Protein AF-A0A945FLI4-F1 (afdb_monomer)

pLDDT: mean 88.65, std 12.02, range [32.84, 98.69]

Mean predicted aligned error: 8.32 Å

Nearest PDB structures (foldseek):
  6hcp-assembly1_C  TM=3.596E-01  e=4.956E-05  Acinetobacter baumannii
  6h7v-assembly3_C  TM=3.575E-01  e=9.420E-05  Acinetobacter baumannii ATCC 19606 = CIP 70.34 = JCM 6841
  3aeh-assembly2_B  TM=3.884E-01  e=7.995E-02  Escherichia coli
  5nec-assembly1_A  TM=2.931E-01  e=1.367E-02  Pseudomonas aeruginosa 39016
  5nec-assembly2_B  TM=2.936E-01  e=1.228E-02  Pseudomonas aeruginosa 39016

Foldseek 3Di:
DPPPQDWDKDKDKDKDKDKDKDWDDPDPFKIKIWIKMKMKIWIKMWTWDAPDPQKIKIKMFAQQLPHPHTAIKMKMKIKMWIFGADPQKTKIKMKMKIKIWLRHFAQQDPCPCVALQNFFSLRVSVSRVVGHRDTQMEMDMKIKMKIWHDPDPFKIKIKIKIKDWADDDNCLAGMWMWMGSHDFDQQLPPPDQFPSRVRRRTTGDQQDADHDSPAYTWMKIKIKIKMWGPPDDQKIKIKMKMKMKIFQDWDFPAKEWEQQLPPRDTGIHTYITRWFMKMKIWMKMWMWGDDDPQKIKIKIKIKMKIDDRPRATDPQTSFYKYKAFALLLLVVQVDANAFDQDNPRRRTHTDGDDPVRSVSSNVSRVVVLVVLQVQAPPAFPEPFGKHRWDNPDPSGMIMTTHYDDDPDDDDDIDMDMDIKMKIKGFAAQQDDDDDDPHDPRHGDIDIDID

Solvent-accessible surface area (backbone atoms only — not comparable to full-atom values): 22658 Å² total; per-residue (Å²): 128,86,75,79,86,69,68,48,75,51,72,51,81,47,78,49,75,50,76,50,80,47,77,44,73,78,52,97,38,38,37,39,36,38,36,40,40,41,37,41,38,38,35,20,36,38,33,39,42,57,91,48,99,50,36,40,37,41,41,34,22,28,49,78,80,44,80,81,34,54,29,50,28,36,35,43,34,42,38,44,33,39,40,37,48,56,97,70,32,38,35,38,43,34,43,33,42,40,39,38,39,56,56,47,64,26,75,68,45,63,30,49,50,58,32,86,52,22,26,29,56,55,38,34,55,61,52,67,84,64,39,37,86,53,61,38,60,42,72,50,76,29,50,32,42,36,41,35,37,59,80,47,103,43,31,32,41,38,38,36,40,37,36,50,73,50,68,80,51,67,70,54,64,48,28,48,49,29,33,25,68,58,72,66,51,55,71,49,68,81,85,55,74,38,87,49,18,61,52,46,47,20,25,52,41,44,78,40,62,32,38,42,76,83,48,58,53,24,35,36,42,40,36,38,41,34,40,41,34,49,80,50,96,57,29,37,38,36,42,36,42,40,37,38,38,39,35,38,36,78,34,51,89,27,44,21,21,21,45,38,44,84,81,69,46,74,37,66,24,20,27,37,31,31,21,26,43,36,43,37,36,34,42,38,40,35,42,34,35,48,82,52,96,46,35,29,36,38,40,38,39,39,40,39,42,42,34,76,43,84,86,42,36,40,51,86,60,36,18,38,33,38,24,34,50,30,40,59,19,35,70,73,62,77,49,45,82,50,64,46,62,38,78,89,48,28,33,70,40,81,40,79,65,51,75,68,51,35,54,54,37,20,53,37,12,44,51,51,54,49,58,44,43,74,40,35,73,39,86,32,70,54,81,28,41,26,41,53,61,40,78,74,53,93,70,24,28,26,40,26,42,29,17,38,62,52,85,74,87,78,91,69,80,48,77,51,75,50,73,40,41,39,40,40,39,43,39,56,65,84,22,77,70,71,60,86,96,41,32,90,51,25,54,42,73,49,75,51,75,87

Radius of gyration: 30.93 Å; Cα contacts (8 Å, |Δi|>4): 1178; chains: 1; bounding box: 97×47×86 Å

Secondary structure (DSSP, 8-state):
-------EEEEEEEEEEEEEEEEEE-SSSEEEEEEEEEEEEEEEEEEEE-SSSS-EEEEEE-STT-TTPPB--EEEEEEEEEEEEETTEEEEEEEEEEEEE-SSPBPSSTTGGGSTTTSBHHHHGGGGGG-BSSPPEEEEEEEEEEEEEEEETTEEEEEEEEEEEEPPPHHHHS-EEEEESS----SS-SSS--TTTTTTTPEE-TTS-B--TT---EEEEEEEEEEEEEEETTEEEEEEEEEEEEEEEEEEEEEEEEE-TTT--EEEEEEEEEEEEEEEEEEEEEEEEEEETTEEEEEEEEEEEEE--TT---GGGGSEEEEEE-HHHHHTT-----EEEPTTT--EEEPPPPHHHHHHHHHHHHHHHHHHHHHTTSBPSSSSBBPPPEE-STTSEEEEEE-----------EEEEEEEEEEEEE--TT-S--BTTB-TTTT-EEEEE-

Structure (mmCIF, N/CA/C/O backbone):
data_AF-A0A945FLI4-F1
#
_entry.id   AF-A0A945FLI4-F1
#
loop_
_atom_site.group_PDB
_atom_site.id
_atom_site.type_symbol
_atom_site.label_atom_id
_atom_site.label_alt_id
_atom_site.label_comp_id
_atom_site.label_asym_id
_atom_site.label_entity_id
_atom_site.label_seq_id
_atom_site.pdbx_PDB_ins_code
_atom_site.Cartn_x
_atom_site.Cartn_y
_atom_site.Cartn_z
_atom_site.occupancy
_atom_site.B_iso_or_equiv
_atom_site.auth_seq_id
_atom_site.auth_comp_id
_atom_site.auth_asym_id
_atom_site.auth_atom_id
_atom_site.pdbx_PDB_model_num
ATOM 1 N N . MET A 1 1 ? -6.875 6.591 -40.251 1.00 32.84 1 MET A N 1
ATOM 2 C CA . MET A 1 1 ? -8.253 6.847 -39.759 1.00 32.84 1 MET A CA 1
ATOM 3 C C . MET A 1 1 ? -8.156 7.519 -38.398 1.00 32.84 1 MET A C 1
ATOM 5 O O . MET A 1 1 ? -7.208 7.191 -37.694 1.00 32.84 1 MET A O 1
ATOM 9 N N . PRO A 1 2 ? -9.047 8.449 -38.005 1.00 40.41 2 PRO A N 1
ATOM 10 C CA . PRO A 1 2 ? -9.019 8.963 -36.643 1.00 40.41 2 PRO A CA 1
ATOM 11 C C . PRO A 1 2 ? -9.394 7.796 -35.726 1.00 40.41 2 PRO A C 1
ATOM 13 O O . PRO A 1 2 ? -10.514 7.293 -35.786 1.00 40.41 2 PRO A O 1
ATOM 16 N N . THR A 1 3 ? -8.433 7.305 -34.949 1.00 49.88 3 THR A N 1
ATOM 17 C CA . THR A 1 3 ? -8.666 6.291 -33.923 1.00 49.88 3 THR A CA 1
ATOM 18 C C . THR A 1 3 ? -9.761 6.817 -33.001 1.00 49.88 3 THR A C 1
ATOM 20 O O . THR A 1 3 ? -9.610 7.861 -32.364 1.00 49.88 3 THR A O 1
ATOM 23 N N . LEU A 1 4 ? -10.915 6.142 -32.995 1.00 54.47 4 LEU A N 1
ATOM 24 C CA . LEU A 1 4 ? -12.000 6.421 -32.060 1.00 54.47 4 LEU A CA 1
ATOM 25 C C . LEU A 1 4 ? -11.406 6.384 -30.651 1.00 54.47 4 LEU A C 1
ATOM 27 O O . LEU A 1 4 ? -10.986 5.328 -30.183 1.00 54.47 4 LEU A O 1
ATOM 31 N N . ARG A 1 5 ? -11.339 7.544 -29.990 1.00 64.38 5 ARG A N 1
ATOM 32 C CA . ARG A 1 5 ? -10.919 7.636 -28.590 1.00 64.38 5 ARG A CA 1
ATOM 33 C C . ARG A 1 5 ? -11.960 6.933 -27.743 1.00 64.38 5 ARG A C 1
ATOM 35 O O . ARG A 1 5 ? -13.001 7.505 -27.423 1.00 64.38 5 ARG A O 1
ATOM 42 N N . ARG A 1 6 ? -11.696 5.675 -27.421 1.00 71.75 6 ARG A N 1
ATOM 43 C CA . ARG A 1 6 ? -12.559 4.867 -26.575 1.00 71.75 6 ARG A CA 1
ATOM 44 C C . ARG A 1 6 ? -12.003 4.917 -25.166 1.00 71.75 6 ARG A C 1
ATOM 46 O O . ARG A 1 6 ? -11.092 4.176 -24.829 1.00 71.75 6 ARG A O 1
ATOM 53 N N . GLN A 1 7 ? -12.551 5.808 -24.348 1.00 87.81 7 GLN A N 1
ATOM 54 C CA . GLN A 1 7 ? -12.334 5.719 -22.912 1.00 87.81 7 GLN A CA 1
ATOM 55 C C . GLN A 1 7 ? -13.108 4.511 -22.384 1.00 87.81 7 GLN A C 1
ATOM 57 O O . GLN A 1 7 ? -14.306 4.379 -22.647 1.00 87.81 7 GLN A O 1
ATOM 62 N N . TYR A 1 8 ? -12.434 3.635 -21.650 1.00 92.62 8 TYR A N 1
ATOM 63 C CA . TYR A 1 8 ? -13.076 2.494 -21.013 1.00 92.62 8 TYR A CA 1
ATOM 64 C C . TYR A 1 8 ? -12.410 2.158 -19.684 1.00 92.62 8 TYR A C 1
ATOM 66 O O . TYR A 1 8 ? -11.274 2.546 -19.403 1.00 92.62 8 TYR A O 1
ATOM 74 N N . THR A 1 9 ? -13.159 1.422 -18.873 1.00 94.94 9 THR A N 1
ATOM 75 C CA . THR A 1 9 ? -12.668 0.783 -17.661 1.00 94.94 9 THR A CA 1
ATOM 76 C C . THR A 1 9 ? -13.214 -0.632 -17.638 1.00 94.94 9 THR A C 1
ATOM 78 O O . THR A 1 9 ? -14.412 -0.832 -17.823 1.00 94.94 9 THR A O 1
ATOM 81 N N . GLU A 1 10 ? -12.336 -1.590 -17.393 1.00 95.69 10 GLU A N 1
ATOM 82 C CA . GLU A 1 10 ? -12.658 -2.994 -17.196 1.00 95.69 10 GLU A CA 1
ATOM 83 C C . GLU A 1 10 ? -12.066 -3.447 -15.863 1.00 95.69 10 GLU A C 1
ATOM 85 O O . GLU A 1 10 ? -10.927 -3.108 -15.534 1.00 95.69 10 GLU A O 1
ATOM 90 N N . SER A 1 11 ? -12.840 -4.177 -15.063 1.00 96.69 11 SER A N 1
ATOM 91 C CA . SER A 1 11 ? -12.366 -4.679 -13.777 1.00 96.69 11 SER A CA 1
ATOM 92 C C . SER A 1 11 ? -13.184 -5.856 -13.276 1.00 96.69 11 SER A C 1
ATOM 94 O O . SER A 1 11 ? -14.410 -5.842 -13.384 1.00 96.69 11 SER A O 1
ATOM 96 N N . GLU A 1 12 ? -12.512 -6.775 -12.601 1.00 97.00 12 GLU A N 1
ATOM 97 C CA . GLU A 1 12 ? -13.103 -7.833 -11.787 1.00 97.00 12 GLU A CA 1
ATOM 98 C C . GLU A 1 12 ? -12.412 -7.809 -10.420 1.00 97.00 12 GLU A C 1
ATOM 100 O O . GLU A 1 12 ? -11.192 -7.670 -10.347 1.00 97.00 12 GLU A O 1
ATOM 105 N N . ASP A 1 13 ? -13.184 -7.928 -9.340 1.00 97.25 13 ASP A N 1
ATOM 106 C CA . ASP A 1 13 ? -12.675 -8.085 -7.975 1.00 97.25 13 ASP A CA 1
ATOM 107 C C . ASP A 1 13 ? -13.500 -9.162 -7.267 1.00 97.25 13 ASP A C 1
ATOM 109 O O . ASP A 1 13 ? -14.664 -8.954 -6.915 1.00 97.25 13 ASP A O 1
ATOM 113 N N . VAL A 1 14 ? -12.906 -10.341 -7.095 1.00 97.81 14 VAL A N 1
ATOM 114 C CA . VAL A 1 14 ? -13.541 -11.492 -6.451 1.00 97.81 14 VAL A CA 1
ATOM 115 C C . VAL A 1 14 ? -12.732 -11.893 -5.230 1.00 97.81 14 VAL A C 1
ATOM 117 O O . VAL A 1 14 ? -11.527 -12.119 -5.307 1.00 97.81 14 VAL A O 1
ATOM 120 N N . ASN A 1 15 ? -13.410 -12.041 -4.095 1.00 97.69 15 ASN A N 1
ATOM 121 C CA . ASN A 1 15 ? -12.790 -12.388 -2.823 1.00 97.69 15 ASN A CA 1
ATOM 122 C C . ASN A 1 15 ? -13.326 -13.731 -2.319 1.00 97.69 15 ASN A C 1
ATOM 124 O O . ASN A 1 15 ? -14.524 -13.885 -2.092 1.00 97.69 15 ASN A O 1
ATOM 128 N N . TYR A 1 16 ? -12.425 -14.684 -2.097 1.00 98.12 16 TYR A N 1
ATOM 129 C CA . TYR A 1 16 ? -12.711 -15.970 -1.464 1.00 98.12 16 TYR A CA 1
ATOM 130 C C . TYR A 1 16 ? -12.196 -15.931 -0.030 1.00 98.12 16 TYR A C 1
ATOM 132 O O . TYR A 1 16 ? -11.098 -15.438 0.219 1.00 98.12 16 TYR A O 1
ATOM 140 N N . GLY A 1 17 ? -12.971 -16.427 0.931 1.00 98.12 17 GLY A N 1
ATOM 141 C CA . GLY A 1 17 ? -12.605 -16.343 2.341 1.00 98.12 17 GLY A CA 1
ATOM 142 C C . GLY A 1 17 ? -12.994 -17.581 3.128 1.00 98.12 17 GLY A C 1
ATOM 143 O O . GLY A 1 17 ? -14.072 -18.134 2.931 1.00 98.12 17 GLY A O 1
ATOM 144 N N . ILE A 1 18 ? -12.121 -17.980 4.050 1.00 98.56 18 ILE A N 1
ATOM 145 C CA . ILE A 1 18 ? -12.388 -19.001 5.062 1.00 98.56 18 ILE A CA 1
ATOM 146 C C . ILE A 1 18 ? -12.127 -18.368 6.423 1.00 98.56 18 ILE A C 1
ATOM 148 O O . ILE A 1 18 ? -11.078 -17.763 6.648 1.00 98.56 18 ILE A O 1
ATOM 152 N N . LYS A 1 19 ? -13.082 -18.518 7.339 1.00 98.56 19 LYS A N 1
ATOM 153 C CA . LYS A 1 19 ? -12.967 -18.065 8.722 1.00 98.56 19 LYS A CA 1
ATOM 154 C C . LYS A 1 19 ? -13.250 -19.227 9.655 1.00 98.56 19 LYS A C 1
ATOM 156 O O . LYS A 1 19 ? -14.229 -19.945 9.471 1.00 98.56 19 LYS A O 1
ATOM 161 N N . PHE A 1 20 ? -12.401 -19.370 10.660 1.00 98.62 20 PHE A N 1
ATOM 162 C CA . PHE A 1 20 ? -12.594 -20.299 11.759 1.00 98.62 20 PHE A CA 1
ATOM 163 C C . PHE A 1 20 ? -12.498 -19.538 13.075 1.00 98.62 20 PHE A C 1
ATOM 165 O O . PHE A 1 20 ? -11.556 -18.771 13.285 1.00 98.62 20 PHE A O 1
ATOM 172 N N . ASP A 1 21 ? -13.457 -19.783 13.962 1.00 98.56 21 ASP A N 1
ATOM 173 C CA . ASP A 1 21 ? -13.517 -19.197 15.293 1.00 98.56 21 ASP A CA 1
ATOM 174 C C . ASP A 1 21 ? -13.771 -20.310 16.316 1.00 98.56 21 ASP A C 1
ATOM 176 O O . ASP A 1 21 ? -14.647 -21.157 16.132 1.00 98.56 21 ASP A O 1
ATOM 180 N N . PHE A 1 22 ? -13.019 -20.290 17.411 1.00 98.44 22 PHE A N 1
ATOM 181 C CA . PHE A 1 22 ? -13.157 -21.201 18.537 1.00 98.44 22 PHE A CA 1
ATOM 182 C C . PHE A 1 22 ? -13.259 -20.396 19.829 1.00 98.44 22 PHE A C 1
ATOM 184 O O . PHE A 1 22 ? -12.441 -19.514 20.087 1.00 98.44 22 PHE A O 1
ATOM 191 N N . VAL A 1 23 ? -14.262 -20.707 20.648 1.00 98.56 23 VAL A N 1
ATOM 192 C CA . VAL A 1 23 ? -14.510 -20.051 21.936 1.00 98.56 23 VAL A CA 1
ATOM 193 C C . VAL A 1 23 ? -14.664 -21.123 23.001 1.00 98.56 23 VAL A C 1
ATOM 195 O O . VAL A 1 23 ? -15.426 -22.074 22.823 1.00 98.56 23 VAL A O 1
ATOM 198 N N . ARG A 1 24 ? -13.963 -20.965 24.124 1.00 98.38 24 ARG A N 1
ATOM 199 C CA . ARG A 1 24 ? -14.055 -21.882 25.259 1.00 98.38 24 ARG A CA 1
ATOM 200 C C . ARG A 1 24 ? -13.900 -21.153 26.584 1.00 98.38 24 ARG A C 1
ATOM 202 O O . ARG A 1 24 ? -12.876 -20.524 26.838 1.00 98.38 24 ARG A O 1
ATOM 209 N N . GLN A 1 25 ? -14.875 -21.344 27.468 1.00 98.12 25 GLN A N 1
ATOM 210 C CA . GLN A 1 25 ? -14.713 -21.056 28.890 1.00 98.12 25 GLN A CA 1
ATOM 211 C C . GLN A 1 25 ? -13.769 -22.116 29.481 1.00 98.12 25 GLN A C 1
ATOM 213 O O . GLN A 1 25 ? -14.133 -23.289 29.574 1.00 98.12 25 GLN A O 1
ATOM 218 N N . VAL A 1 26 ? -12.527 -21.744 29.800 1.00 97.38 26 VAL A N 1
ATOM 219 C CA . VAL A 1 26 ? -11.511 -22.686 30.307 1.00 97.38 26 VAL A CA 1
ATOM 220 C C . VAL A 1 26 ? -11.718 -22.959 31.793 1.00 97.38 26 VAL A C 1
ATOM 222 O O . VAL A 1 26 ? -11.585 -24.097 32.238 1.00 97.38 26 VAL A O 1
ATOM 225 N N . ASN A 1 27 ? -12.071 -21.923 32.549 1.00 96.44 27 ASN A N 1
ATOM 226 C CA . ASN A 1 27 ? -12.462 -21.986 33.956 1.00 96.44 27 ASN A CA 1
ATOM 227 C C . ASN A 1 27 ? -13.373 -20.787 34.279 1.00 96.44 27 ASN A C 1
ATOM 229 O O . ASN A 1 27 ? -13.738 -20.040 33.378 1.00 96.44 27 ASN A O 1
ATOM 233 N N . SER A 1 28 ? -13.743 -20.573 35.541 1.00 95.38 28 SER A N 1
ATOM 234 C CA . SER A 1 28 ? -14.627 -19.464 35.936 1.00 95.38 28 SER A CA 1
ATOM 235 C C . SER A 1 28 ? -14.056 -18.064 35.680 1.00 95.38 28 SER A C 1
ATOM 237 O O . SER A 1 28 ? -14.829 -17.117 35.633 1.00 95.38 28 SER A O 1
ATOM 239 N N . ALA A 1 29 ? -12.737 -17.928 35.531 1.00 97.00 29 ALA A N 1
ATOM 240 C CA . ALA A 1 29 ? -12.063 -16.649 35.337 1.00 97.00 29 ALA A CA 1
ATOM 241 C C . ALA A 1 29 ? -11.632 -16.398 33.885 1.00 97.00 29 ALA A C 1
ATOM 243 O O . ALA A 1 29 ? -11.503 -15.245 33.515 1.00 97.00 29 ALA A O 1
ATOM 244 N N . HIS A 1 30 ? -11.416 -17.425 33.059 1.00 98.31 30 HIS A N 1
ATOM 245 C CA . HIS A 1 30 ? -10.844 -17.281 31.714 1.00 98.31 30 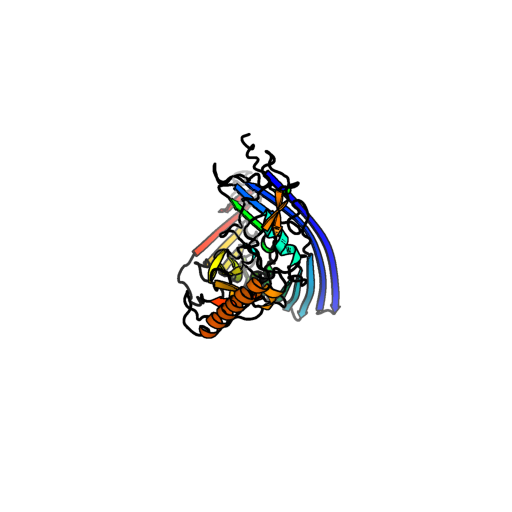HIS A CA 1
ATOM 246 C C . HIS A 1 30 ? -11.779 -17.808 30.620 1.00 98.31 30 HIS A C 1
ATOM 248 O O . HIS A 1 30 ? -12.109 -19.002 30.581 1.00 98.31 30 HIS A O 1
ATOM 254 N N . LEU A 1 31 ? -12.135 -16.930 29.683 1.00 98.62 31 LEU A N 1
ATOM 255 C CA . LEU A 1 31 ? -12.815 -17.247 28.429 1.00 98.62 31 LEU A CA 1
ATOM 256 C C . LEU A 1 31 ? -11.854 -16.981 27.268 1.00 98.62 31 LEU A C 1
ATOM 258 O O . LEU A 1 31 ? -11.589 -15.834 26.907 1.00 98.62 31 LEU A O 1
ATOM 262 N N . ILE A 1 32 ? -11.363 -18.056 26.656 1.00 98.56 32 ILE A N 1
ATOM 263 C CA . ILE A 1 32 ? -10.416 -17.974 25.546 1.00 98.56 32 ILE A CA 1
ATOM 264 C C . ILE A 1 32 ? -11.176 -18.001 24.224 1.00 98.56 32 ILE A C 1
ATOM 266 O O . ILE A 1 32 ? -12.017 -18.872 23.990 1.00 98.56 32 ILE A O 1
ATOM 270 N N . GLN A 1 33 ? -10.822 -17.081 23.332 1.00 98.56 33 GLN A N 1
ATOM 271 C CA . GLN A 1 33 ? -11.235 -17.082 21.938 1.00 98.56 33 GLN A CA 1
ATOM 272 C C . GLN A 1 33 ? -10.005 -17.108 21.029 1.00 98.56 33 GLN A C 1
ATOM 274 O O . GLN A 1 33 ? -9.134 -16.245 21.111 1.00 98.56 33 GLN A O 1
ATOM 279 N N . THR A 1 34 ? -9.956 -18.056 20.102 1.00 98.56 34 THR A N 1
ATOM 280 C CA . THR A 1 34 ? -8.925 -18.132 19.063 1.00 98.56 34 THR A CA 1
ATOM 281 C C . THR A 1 34 ? -9.564 -18.286 17.695 1.00 98.56 34 THR A C 1
ATOM 283 O O . THR A 1 34 ? -10.718 -18.690 17.569 1.00 98.56 34 THR A O 1
ATOM 286 N N . GLY A 1 35 ? -8.826 -17.954 16.645 1.00 98.62 35 GLY A N 1
ATOM 287 C CA . GLY A 1 35 ? -9.323 -18.162 15.296 1.00 98.62 35 GLY A CA 1
ATOM 288 C C . GLY A 1 35 ? -8.340 -17.730 14.231 1.00 98.62 35 GLY A C 1
ATOM 289 O O . GLY A 1 35 ? -7.316 -17.103 14.516 1.00 98.62 35 GLY A O 1
ATOM 290 N N . PHE A 1 36 ? -8.680 -18.051 12.990 1.00 98.69 36 PHE A N 1
ATOM 291 C CA . PHE A 1 36 ? -7.947 -17.588 11.825 1.00 98.69 36 PHE A CA 1
ATOM 292 C C . PHE A 1 36 ? -8.893 -17.135 10.715 1.00 98.69 36 PHE A C 1
ATOM 294 O O . PHE A 1 36 ? -10.056 -17.538 10.642 1.00 98.69 36 PHE A O 1
ATOM 301 N N . VAL A 1 37 ? -8.369 -16.286 9.839 1.00 98.56 37 VAL A N 1
ATOM 302 C CA . VAL A 1 37 ? -9.024 -15.860 8.605 1.00 98.56 37 VAL A CA 1
ATOM 303 C C . VAL A 1 37 ? -8.025 -16.028 7.473 1.00 98.56 37 VAL A C 1
ATOM 305 O O . VAL A 1 37 ? -6.914 -15.516 7.559 1.00 98.56 37 VAL A O 1
ATOM 308 N N . PHE A 1 38 ? -8.423 -16.728 6.420 1.00 98.62 38 PHE A N 1
ATOM 309 C CA . PHE A 1 38 ? -7.728 -16.744 5.139 1.00 98.62 38 PHE A CA 1
ATOM 310 C C . PHE A 1 38 ? -8.599 -16.033 4.108 1.00 98.62 38 PHE A C 1
ATOM 312 O O . PHE A 1 38 ? -9.807 -16.266 4.053 1.00 98.62 38 PHE A O 1
ATOM 319 N N . ASN A 1 39 ? -8.002 -15.176 3.289 1.00 98.25 39 ASN A N 1
ATOM 320 C CA . ASN A 1 39 ? -8.683 -14.493 2.201 1.00 98.25 39 ASN A CA 1
ATOM 321 C C . ASN A 1 39 ? -7.798 -14.487 0.954 1.00 98.25 39 ASN A C 1
ATOM 323 O O . ASN A 1 39 ? -6.644 -14.079 1.021 1.00 98.25 39 ASN A O 1
ATOM 327 N N . GLN A 1 40 ? -8.341 -14.916 -0.178 1.00 97.94 40 GLN A N 1
ATOM 328 C CA . GLN A 1 40 ? -7.692 -14.834 -1.479 1.00 97.94 40 GLN A CA 1
ATOM 329 C C . GLN A 1 40 ? -8.487 -13.882 -2.365 1.00 97.94 40 GLN A C 1
ATOM 331 O O . GLN A 1 40 ? -9.689 -14.071 -2.559 1.00 97.94 40 GLN A O 1
ATOM 336 N N . GLN A 1 41 ? -7.804 -12.892 -2.925 1.00 98.00 41 GLN A N 1
ATOM 337 C CA . GLN A 1 41 ? -8.387 -11.950 -3.868 1.00 98.00 41 GLN A CA 1
ATOM 338 C C . GLN A 1 41 ? -7.985 -12.344 -5.292 1.00 98.00 41 GLN A C 1
ATOM 340 O O . GLN A 1 41 ? -6.845 -12.734 -5.535 1.00 98.00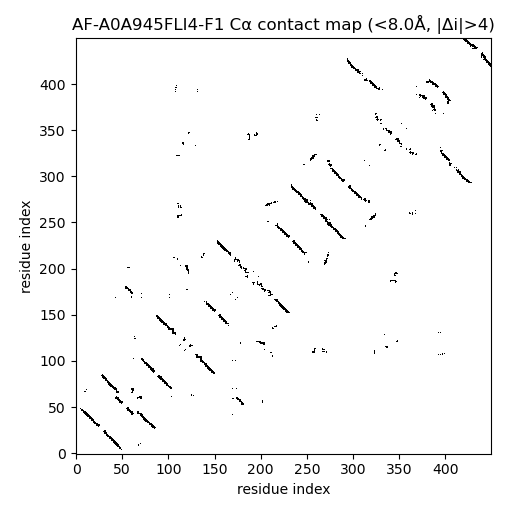 41 GLN A O 1
ATOM 345 N N . ARG A 1 42 ? -8.915 -12.236 -6.237 1.00 97.94 42 ARG A N 1
ATOM 346 C CA . ARG A 1 42 ? -8.660 -12.214 -7.678 1.00 97.94 42 ARG A CA 1
ATOM 347 C C . ARG A 1 42 ? -9.056 -10.839 -8.176 1.00 97.94 42 ARG A C 1
ATOM 349 O O . ARG A 1 42 ? -10.218 -10.472 -8.037 1.00 97.94 42 ARG A O 1
ATOM 356 N N . TYR A 1 43 ? -8.088 -10.089 -8.680 1.00 97.31 43 TYR A N 1
ATOM 357 C CA . TYR A 1 43 ? -8.321 -8.709 -9.072 1.00 97.31 43 TYR A CA 1
ATOM 358 C C . TYR A 1 43 ? -7.628 -8.378 -10.386 1.00 97.31 43 TYR A C 1
ATOM 360 O O . TYR A 1 43 ? -6.430 -8.612 -10.531 1.00 97.31 43 TYR A O 1
ATOM 368 N N . HIS A 1 44 ? -8.353 -7.780 -11.321 1.00 97.44 44 HIS A N 1
ATOM 369 C CA . HIS A 1 44 ? -7.746 -7.013 -12.398 1.00 97.44 44 HIS A CA 1
ATOM 370 C C . HIS A 1 44 ? -8.489 -5.699 -12.573 1.00 97.44 44 HIS A C 1
ATOM 372 O O . HIS A 1 44 ? -9.663 -5.546 -12.235 1.00 97.44 44 HIS A O 1
ATOM 378 N N . TYR A 1 45 ? -7.773 -4.731 -13.112 1.00 96.50 45 TYR A N 1
ATOM 379 C CA . TYR A 1 45 ? -8.306 -3.425 -13.431 1.00 96.50 45 TYR A CA 1
ATOM 380 C C . TYR A 1 45 ? -7.558 -2.909 -14.642 1.00 96.50 45 TYR A C 1
ATOM 382 O O . TYR A 1 45 ? -6.344 -3.040 -14.723 1.00 96.50 45 TYR A O 1
ATOM 390 N N . THR A 1 46 ? -8.244 -2.323 -15.602 1.00 95.62 46 THR A N 1
ATOM 391 C CA . THR A 1 46 ? -7.622 -1.637 -16.729 1.00 95.62 46 THR A CA 1
ATOM 392 C C . THR A 1 46 ? -8.490 -0.453 -17.076 1.00 95.62 46 THR A C 1
ATOM 394 O O . THR A 1 46 ? -9.703 -0.574 -17.206 1.00 95.62 46 THR A O 1
ATOM 397 N N . THR A 1 47 ? -7.876 0.712 -17.202 1.00 94.50 47 THR A N 1
ATOM 398 C CA . THR A 1 47 ? -8.532 1.898 -17.727 1.00 94.50 47 THR A CA 1
ATOM 399 C C . THR A 1 47 ? -7.639 2.538 -18.766 1.00 94.50 47 THR A C 1
ATOM 401 O O . THR A 1 47 ? -6.441 2.723 -18.542 1.00 94.50 47 THR A O 1
ATOM 404 N N . GLU A 1 48 ? -8.247 2.896 -19.886 1.00 92.56 48 GLU A N 1
ATOM 405 C CA . GLU A 1 48 ? -7.673 3.797 -20.872 1.00 92.56 48 GLU A CA 1
ATOM 406 C C . GLU A 1 48 ? -8.486 5.088 -20.830 1.00 92.56 48 GLU A C 1
ATOM 408 O O . GLU A 1 48 ? -9.715 5.068 -20.946 1.00 92.56 48 GLU A O 1
ATOM 413 N N . ASN A 1 49 ? -7.812 6.217 -20.626 1.00 92.06 49 ASN A N 1
ATOM 414 C CA . ASN A 1 49 ? -8.439 7.531 -20.577 1.00 92.06 49 ASN A CA 1
ATOM 415 C C . ASN A 1 49 ? -7.681 8.549 -21.432 1.00 92.06 49 ASN A C 1
ATOM 417 O O . ASN A 1 49 ? -6.500 8.388 -21.731 1.00 92.06 49 ASN A O 1
ATOM 421 N N . PHE A 1 50 ? -8.381 9.615 -21.817 1.00 90.44 50 PHE A N 1
ATOM 422 C CA . PHE A 1 50 ? -7.840 10.696 -22.638 1.00 90.44 50 PHE A CA 1
ATOM 423 C C . PHE A 1 50 ? -8.045 12.025 -21.904 1.00 90.44 50 PHE A C 1
ATOM 425 O O . PHE A 1 50 ? -9.089 12.656 -22.077 1.00 90.44 50 PHE A O 1
ATOM 432 N N . PRO A 1 51 ? -7.096 12.461 -21.050 1.00 86.19 51 PRO A N 1
ATOM 433 C CA . PRO A 1 51 ? -7.252 13.683 -20.255 1.00 86.19 51 PRO A CA 1
ATOM 434 C C . PRO A 1 51 ? -7.472 14.939 -21.097 1.00 86.19 51 PRO A C 1
ATOM 436 O O . PRO A 1 51 ? -8.036 15.922 -20.625 1.00 86.19 51 PRO A O 1
ATOM 439 N N . ASN A 1 52 ? -6.981 14.932 -22.334 1.00 86.62 52 ASN A N 1
ATOM 440 C CA . ASN A 1 52 ? -7.205 15.983 -23.311 1.00 86.62 52 ASN A CA 1
ATOM 441 C C . ASN A 1 52 ? -7.085 15.408 -24.729 1.00 86.62 52 ASN A C 1
ATOM 443 O O . ASN A 1 52 ? -6.993 14.200 -24.931 1.00 86.62 52 ASN A O 1
ATOM 447 N N . VAL A 1 53 ? -7.076 16.287 -25.734 1.00 82.56 53 VAL A N 1
ATOM 448 C CA . VAL A 1 53 ? -7.057 15.873 -27.140 1.00 82.56 53 VAL A CA 1
ATOM 449 C C . VAL A 1 53 ? -5.720 15.333 -27.651 1.00 82.56 53 VAL A C 1
ATOM 451 O O . VAL A 1 53 ? -5.629 14.990 -28.823 1.00 82.56 53 VAL A O 1
ATOM 454 N N . ARG A 1 54 ? -4.678 15.291 -26.831 1.00 82.50 54 ARG A N 1
ATOM 455 C CA . ARG A 1 54 ? -3.365 14.738 -27.190 1.00 82.50 54 ARG A CA 1
ATOM 456 C C . ARG A 1 54 ? -2.960 13.631 -26.230 1.00 82.50 54 ARG A C 1
ATOM 458 O O . ARG A 1 54 ? -2.455 12.608 -26.665 1.00 82.50 54 ARG A O 1
ATOM 465 N N . ALA A 1 55 ? -3.236 13.821 -24.944 1.00 88.12 55 ALA A N 1
ATOM 466 C CA . ALA A 1 55 ? -2.860 12.887 -23.902 1.00 88.12 55 ALA A CA 1
ATOM 467 C C . ALA A 1 55 ? -3.747 11.637 -23.889 1.00 88.12 55 ALA A C 1
ATOM 469 O O . ALA A 1 55 ? -4.976 11.729 -23.925 1.00 88.12 55 ALA A O 1
ATOM 470 N N . ARG A 1 56 ? -3.100 10.487 -23.732 1.00 91.62 56 ARG A N 1
ATOM 471 C CA . ARG A 1 56 ? -3.694 9.187 -23.435 1.00 91.62 56 ARG A CA 1
ATOM 472 C C . ARG A 1 56 ? -2.967 8.601 -22.234 1.00 91.62 56 ARG A C 1
ATOM 474 O O . ARG A 1 56 ? -1.738 8.565 -22.239 1.00 91.62 56 ARG A O 1
ATOM 481 N N . ASN A 1 57 ? -3.710 8.114 -21.246 1.00 92.69 57 ASN A N 1
ATOM 482 C CA . ASN A 1 57 ? -3.147 7.341 -20.146 1.00 92.69 57 ASN A CA 1
ATOM 483 C C . ASN A 1 57 ? -3.764 5.954 -20.104 1.00 92.69 57 ASN A C 1
ATOM 485 O O . ASN A 1 57 ? -4.973 5.796 -20.277 1.00 92.69 57 ASN A O 1
ATOM 489 N N . VAL A 1 58 ? -2.934 4.979 -19.760 1.00 93.25 58 VAL A N 1
ATOM 490 C CA . VAL A 1 58 ? -3.372 3.630 -19.427 1.00 93.25 58 VAL A CA 1
ATOM 491 C C . VAL A 1 58 ? -2.922 3.329 -18.007 1.00 93.25 58 VAL A C 1
ATOM 493 O O . VAL A 1 58 ? -1.745 3.461 -17.665 1.00 93.25 58 VAL A O 1
ATOM 496 N N . HIS A 1 59 ? -3.866 2.938 -17.158 1.00 92.88 59 HIS A N 1
ATOM 497 C CA . HIS A 1 59 ? -3.573 2.423 -15.827 1.00 92.88 59 HIS A CA 1
ATOM 498 C C . HIS A 1 59 ? -4.153 1.030 -15.706 1.00 92.88 59 HIS A C 1
ATOM 500 O O . HIS A 1 59 ? -5.324 0.827 -16.014 1.00 92.88 59 HIS A O 1
ATOM 506 N N . PHE A 1 60 ? -3.368 0.089 -15.203 1.00 94.38 60 PHE A N 1
ATOM 507 C CA . PHE A 1 60 ? -3.850 -1.271 -15.049 1.00 94.38 60 PHE A CA 1
ATOM 508 C C . PHE A 1 60 ? -3.243 -1.971 -13.843 1.00 94.38 60 PHE A C 1
ATOM 510 O O . PHE A 1 60 ? -2.182 -1.602 -13.349 1.00 94.38 60 PHE A O 1
ATOM 517 N N . VAL A 1 61 ? -3.960 -2.979 -13.372 1.00 95.62 61 VAL A N 1
ATOM 518 C CA . VAL A 1 61 ? -3.543 -4.001 -12.424 1.00 95.62 61 VAL A CA 1
ATOM 519 C C . VAL A 1 61 ? -3.834 -5.317 -13.120 1.00 95.62 61 VAL A C 1
ATOM 521 O O . VAL A 1 61 ? -4.994 -5.619 -13.397 1.00 95.62 61 VAL A O 1
ATOM 524 N N . ALA A 1 62 ? -2.783 -6.056 -13.435 1.00 94.94 62 ALA A N 1
ATOM 525 C CA . ALA A 1 62 ? -2.871 -7.336 -14.111 1.00 94.94 62 ALA A CA 1
ATOM 526 C C . ALA A 1 62 ? -1.682 -8.214 -13.714 1.00 94.94 62 ALA A C 1
ATOM 528 O O . ALA A 1 62 ? -0.680 -7.718 -13.188 1.00 94.94 62 ALA A O 1
ATOM 529 N N . ASP A 1 63 ? -1.804 -9.515 -13.951 1.00 92.38 63 ASP A N 1
ATOM 530 C CA . ASP A 1 63 ? -0.675 -10.437 -13.855 1.00 92.38 63 ASP A CA 1
ATOM 531 C C . ASP A 1 63 ? 0.300 -10.176 -15.016 1.00 92.38 63 ASP A C 1
ATOM 533 O O . ASP A 1 63 ? 0.071 -10.577 -16.159 1.00 92.38 63 ASP A O 1
ATOM 537 N N . GLY A 1 64 ? 1.362 -9.422 -14.729 1.00 90.25 64 GLY A N 1
ATOM 538 C CA . GLY A 1 64 ? 2.306 -8.950 -15.737 1.00 90.25 64 GLY A CA 1
ATOM 539 C C . GLY A 1 64 ? 1.713 -7.848 -16.619 1.00 90.25 64 GLY A C 1
ATOM 540 O O . GLY A 1 64 ? 1.237 -6.836 -16.109 1.00 90.25 64 GLY A O 1
ATOM 541 N N . PHE A 1 65 ? 1.775 -8.035 -17.940 1.00 92.12 65 PHE A N 1
ATOM 542 C CA . PHE A 1 65 ? 1.198 -7.138 -18.958 1.00 92.12 65 PHE A CA 1
ATOM 543 C C . PHE A 1 65 ? -0.008 -7.761 -19.685 1.00 92.12 65 PHE A C 1
ATOM 545 O O . PHE A 1 65 ? -0.485 -7.210 -20.674 1.00 92.12 65 PHE A O 1
ATOM 552 N N . ASP A 1 66 ? -0.515 -8.895 -19.194 1.00 92.06 66 ASP A N 1
ATOM 553 C CA . ASP A 1 66 ? -1.687 -9.576 -19.748 1.00 92.06 66 ASP A CA 1
ATOM 554 C C . ASP A 1 66 ? -2.975 -8.930 -19.209 1.00 92.06 66 ASP A C 1
ATOM 556 O O . ASP A 1 66 ? -3.486 -9.284 -18.143 1.00 92.06 66 ASP A O 1
ATOM 560 N N . LEU A 1 67 ? -3.453 -7.890 -19.896 1.00 91.69 67 LEU A N 1
ATOM 561 C CA . LEU A 1 67 ? -4.633 -7.140 -19.470 1.00 91.69 67 LEU A CA 1
ATOM 562 C C . LEU A 1 67 ? -5.866 -8.042 -19.375 1.00 91.69 67 LEU A C 1
ATOM 564 O O . LEU A 1 67 ? -6.126 -8.858 -20.250 1.00 91.69 67 LEU A O 1
ATOM 568 N N . GLY A 1 68 ? -6.648 -7.879 -18.308 1.00 93.12 68 GLY A N 1
ATOM 569 C CA . GLY A 1 68 ? -7.762 -8.787 -18.013 1.00 93.12 68 GLY A CA 1
ATOM 570 C C . GLY A 1 68 ? -7.370 -9.960 -17.110 1.00 93.12 68 GLY A C 1
ATOM 571 O O . GLY A 1 68 ? -8.223 -10.560 -16.453 1.00 93.12 68 GLY A O 1
ATOM 572 N N . LYS A 1 69 ? -6.075 -10.280 -16.997 1.00 96.19 69 LYS A N 1
ATOM 573 C CA . LYS A 1 69 ? -5.618 -11.378 -16.148 1.00 96.19 69 LYS A CA 1
ATOM 574 C C . LYS A 1 69 ? -5.505 -10.951 -14.688 1.00 96.19 69 LYS A C 1
ATOM 576 O O . LYS A 1 69 ? -4.778 -10.029 -14.325 1.00 96.19 69 LYS A O 1
ATOM 581 N N . ASN A 1 70 ? -6.217 -11.679 -13.834 1.00 97.38 70 ASN A N 1
ATOM 582 C CA . ASN A 1 70 ? -6.281 -11.433 -12.398 1.00 97.38 70 ASN A CA 1
ATOM 583 C C . ASN A 1 70 ? -4.931 -11.630 -11.690 1.00 97.38 70 ASN A C 1
ATOM 585 O O . ASN A 1 70 ? -4.365 -12.726 -11.743 1.00 97.38 70 ASN A O 1
ATOM 589 N N . VAL A 1 71 ? -4.516 -10.636 -10.899 1.00 96.75 71 VAL A N 1
ATOM 590 C CA . VAL A 1 71 ? -3.542 -10.831 -9.814 1.00 96.75 71 VAL A CA 1
ATOM 591 C C . VAL A 1 71 ? -4.185 -11.608 -8.667 1.00 96.75 71 VAL A C 1
ATOM 593 O O . VAL A 1 71 ? -5.411 -11.582 -8.504 1.00 96.75 71 VAL A O 1
ATOM 596 N N . LYS A 1 72 ? -3.369 -12.318 -7.876 1.00 97.31 72 LYS A N 1
ATOM 597 C CA . LYS A 1 72 ? -3.855 -13.254 -6.845 1.00 97.31 72 LYS A CA 1
ATOM 598 C C . LYS A 1 72 ? -3.220 -13.058 -5.456 1.00 97.31 72 LYS A C 1
ATOM 600 O O . LYS A 1 72 ? -2.681 -14.025 -4.909 1.00 97.31 72 LYS A O 1
ATOM 605 N N . PRO A 1 73 ? -3.255 -11.848 -4.863 1.00 97.25 73 PRO A N 1
ATOM 606 C CA . PRO A 1 73 ? -2.783 -11.660 -3.498 1.00 97.25 73 PRO A CA 1
ATOM 607 C C . PRO A 1 73 ? -3.652 -12.439 -2.508 1.00 97.25 73 PRO A C 1
ATOM 609 O O . PRO A 1 73 ? -4.854 -12.640 -2.711 1.00 97.25 73 PRO A O 1
ATOM 612 N N . TRP A 1 74 ? -3.051 -12.841 -1.393 1.00 97.81 74 TRP A N 1
ATOM 613 C CA . TRP A 1 74 ? -3.764 -13.534 -0.327 1.00 97.81 74 TRP A CA 1
ATOM 614 C C . TRP A 1 74 ? -3.318 -13.059 1.051 1.00 97.81 74 TRP A C 1
ATOM 616 O O . TRP A 1 74 ? -2.166 -12.684 1.274 1.00 97.81 74 TRP A O 1
ATOM 626 N N . LYS A 1 75 ? -4.265 -13.060 1.984 1.00 98.06 75 LYS A N 1
ATOM 627 C CA . LYS A 1 75 ? -4.110 -12.625 3.368 1.00 98.06 75 LYS A CA 1
ATOM 628 C C . LYS A 1 75 ? -4.390 -13.787 4.301 1.00 98.06 75 LYS A C 1
ATOM 630 O O . LYS A 1 75 ? -5.321 -14.561 4.081 1.00 98.06 75 LYS A O 1
ATOM 635 N N . PHE A 1 76 ? -3.597 -13.878 5.355 1.00 98.44 76 PHE A N 1
ATOM 636 C CA . PHE A 1 76 ? -3.825 -14.800 6.450 1.00 98.44 76 PHE A CA 1
ATOM 637 C C . PHE A 1 76 ? -3.679 -14.069 7.775 1.00 98.44 76 PHE A C 1
ATOM 639 O O . PHE A 1 76 ? -2.770 -13.262 7.968 1.00 98.44 76 PHE A O 1
ATOM 646 N N . ASN A 1 77 ? -4.591 -14.344 8.694 1.00 98.00 77 ASN A N 1
ATOM 647 C CA . ASN A 1 77 ? -4.660 -13.659 9.965 1.00 98.00 77 ASN A CA 1
ATOM 648 C C . ASN A 1 77 ? -4.924 -14.700 11.048 1.00 98.00 77 ASN A C 1
ATOM 650 O O . ASN A 1 77 ? -5.851 -15.494 10.918 1.00 98.00 77 ASN A O 1
ATOM 654 N N . LEU A 1 78 ? -4.156 -14.663 12.130 1.00 98.56 78 LEU A N 1
ATOM 655 C CA . LEU A 1 78 ? -4.297 -15.534 13.294 1.00 98.56 78 LEU A CA 1
ATOM 656 C C . LEU A 1 78 ? -4.528 -14.669 14.526 1.00 98.56 78 LEU A C 1
ATOM 658 O O . LEU A 1 78 ? -3.899 -13.621 14.675 1.00 98.56 78 LEU A O 1
ATOM 662 N N . TYR A 1 79 ? -5.414 -15.082 15.424 1.00 98.50 79 TYR A N 1
ATOM 663 C CA . TYR A 1 79 ? -5.642 -14.325 16.646 1.00 98.50 79 TYR A CA 1
ATOM 664 C C . TYR A 1 79 ? -5.944 -15.210 17.855 1.00 98.50 79 TYR A C 1
ATOM 666 O O . TYR A 1 79 ? -6.519 -16.293 17.742 1.00 98.50 79 TYR A O 1
ATOM 674 N N . VAL A 1 80 ? -5.576 -14.690 19.023 1.00 98.62 80 VAL A N 1
ATOM 675 C CA . VAL A 1 80 ? -5.910 -15.219 20.347 1.00 98.62 80 VAL A CA 1
ATOM 676 C C . VAL A 1 80 ? -6.384 -14.071 21.228 1.00 98.62 80 VAL A C 1
ATOM 678 O O . VAL A 1 80 ? -5.870 -12.953 21.148 1.00 98.62 80 VAL A O 1
ATOM 681 N N . GLN A 1 81 ? -7.407 -14.332 22.026 1.00 98.31 81 GLN A N 1
ATOM 682 C CA . GLN A 1 81 ? -7.982 -13.421 22.997 1.00 98.31 81 GLN A CA 1
ATOM 683 C C . GLN A 1 81 ? -8.300 -14.190 24.271 1.00 98.31 81 GLN A C 1
ATOM 685 O O . GLN A 1 81 ? -8.785 -15.317 24.205 1.00 98.31 81 GLN A O 1
ATOM 690 N N . ASP A 1 82 ? -8.061 -13.560 25.407 1.00 98.56 82 ASP A N 1
ATOM 691 C CA . ASP A 1 82 ? -8.474 -14.035 26.715 1.00 98.56 82 ASP A CA 1
ATOM 692 C C . ASP A 1 82 ? -9.299 -12.940 27.388 1.00 98.56 82 ASP A C 1
ATOM 694 O O . ASP A 1 82 ? -8.835 -11.803 27.541 1.00 98.56 82 ASP A O 1
ATOM 698 N N . LYS A 1 83 ? -10.536 -13.279 27.748 1.0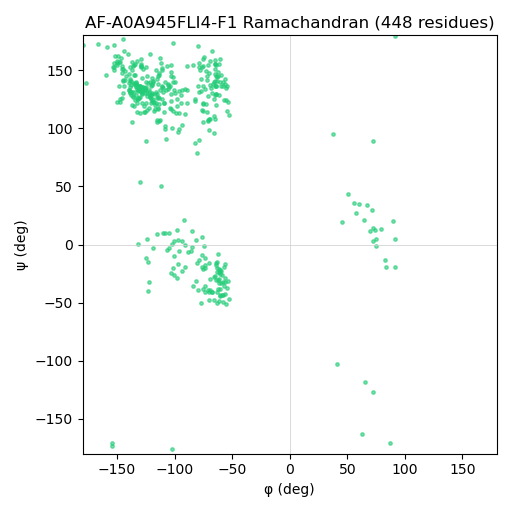0 98.44 83 LYS A N 1
ATOM 699 C CA . LYS A 1 83 ? -11.369 -12.470 28.628 1.00 98.44 83 LYS A CA 1
ATOM 700 C C . LYS A 1 83 ? -11.225 -13.033 30.035 1.00 98.44 83 LYS A C 1
ATOM 702 O O . LYS A 1 83 ? -11.680 -14.140 30.321 1.00 98.44 83 LYS A O 1
ATOM 707 N N . ILE A 1 84 ? -10.613 -12.231 30.890 1.00 98.25 84 ILE A N 1
ATOM 708 C CA . ILE A 1 84 ? -10.309 -12.543 32.276 1.00 98.25 84 ILE A CA 1
ATOM 709 C C . ILE A 1 84 ? -11.316 -11.819 33.166 1.00 98.25 84 ILE A C 1
ATOM 711 O O . ILE A 1 84 ? -11.420 -10.595 33.109 1.00 98.25 84 ILE A O 1
ATOM 715 N N . GLU A 1 85 ? -12.035 -12.561 33.999 1.00 97.50 85 GLU A N 1
ATOM 716 C CA . GLU A 1 85 ? -12.995 -12.050 34.975 1.00 97.50 85 GLU A CA 1
ATOM 717 C C . GLU A 1 85 ? -12.541 -12.430 36.389 1.00 97.50 85 GLU A C 1
ATOM 719 O O . GLU A 1 85 ? -12.477 -13.607 36.745 1.00 97.50 85 GLU A O 1
ATOM 724 N N . TYR A 1 86 ? -12.204 -11.435 37.211 1.00 93.88 86 TYR A N 1
ATOM 725 C CA . TYR A 1 86 ? -11.747 -11.664 38.582 1.00 93.88 86 TYR A CA 1
ATOM 726 C C . TYR A 1 86 ? -12.165 -10.525 39.512 1.00 93.88 86 TYR A C 1
ATOM 728 O O . TYR A 1 86 ? -11.807 -9.373 39.291 1.00 93.88 86 TYR A O 1
ATOM 736 N N . GLY A 1 87 ? -12.906 -10.834 40.581 1.00 89.75 87 GLY A N 1
ATOM 737 C CA . GLY A 1 87 ? -13.276 -9.835 41.595 1.00 89.75 87 GLY A CA 1
ATOM 738 C C . GLY A 1 87 ? -14.008 -8.610 41.027 1.00 89.75 87 GLY A C 1
ATOM 739 O O . GLY A 1 87 ? -13.761 -7.493 41.467 1.00 89.75 87 GLY A O 1
ATOM 740 N N . GLY A 1 88 ? -14.846 -8.805 40.002 1.00 89.00 88 GLY A N 1
ATOM 741 C CA . GLY A 1 88 ? -15.543 -7.736 39.275 1.00 89.00 88 GLY A CA 1
ATOM 742 C C . GLY A 1 88 ? -14.719 -7.071 38.166 1.00 89.00 88 GLY A C 1
ATOM 743 O O . GLY A 1 88 ? -15.303 -6.491 37.258 1.00 89.00 88 GLY A O 1
ATOM 744 N N . LEU A 1 89 ? -13.386 -7.186 38.177 1.00 94.88 89 LEU A N 1
ATOM 745 C CA . LEU A 1 89 ? -12.528 -6.734 37.081 1.00 94.88 89 LEU A CA 1
ATOM 746 C C . LEU A 1 89 ? -12.742 -7.604 35.840 1.00 94.88 89 LEU A C 1
ATOM 748 O O . LEU A 1 89 ? -12.709 -8.831 35.930 1.00 94.88 89 LEU A O 1
ATOM 752 N N . ILE A 1 90 ? -12.874 -6.960 34.684 1.00 97.12 90 ILE A N 1
ATOM 753 C CA . ILE A 1 90 ? -12.889 -7.604 33.373 1.00 97.12 90 ILE A CA 1
ATOM 754 C C . ILE A 1 90 ? -11.680 -7.097 32.586 1.00 97.12 90 ILE A C 1
ATOM 756 O O . ILE A 1 90 ? -11.597 -5.913 32.263 1.00 97.12 90 ILE A O 1
ATOM 760 N N . ALA A 1 91 ? -10.750 -7.983 32.245 1.00 98.00 91 ALA A N 1
ATOM 761 C CA . ALA A 1 91 ? -9.635 -7.681 31.355 1.00 98.00 91 ALA A CA 1
ATOM 762 C C . ALA A 1 91 ? -9.781 -8.463 30.045 1.00 98.00 91 ALA A C 1
ATOM 764 O O . ALA A 1 91 ? -10.034 -9.659 30.052 1.00 98.00 91 ALA A O 1
ATOM 765 N N . ASN A 1 92 ? -9.607 -7.794 28.911 1.00 98.12 92 ASN A N 1
ATOM 766 C CA . ASN A 1 92 ? -9.591 -8.398 27.586 1.00 98.12 92 ASN A CA 1
ATOM 767 C C . ASN A 1 92 ? -8.185 -8.249 27.013 1.00 98.12 92 ASN A C 1
ATOM 769 O O . ASN A 1 92 ? -7.784 -7.152 26.623 1.00 98.12 92 ASN A O 1
ATOM 773 N N . LEU A 1 93 ? -7.436 -9.344 26.965 1.00 98.38 93 LEU A N 1
ATOM 774 C CA . LEU A 1 93 ? -6.101 -9.383 26.380 1.00 98.38 93 LEU A CA 1
ATOM 775 C C . LEU A 1 93 ? -6.193 -10.046 25.017 1.00 98.38 93 LEU A C 1
ATOM 777 O O . LEU A 1 93 ? -6.764 -11.122 24.889 1.00 98.38 93 LEU A O 1
ATOM 781 N N . GLY A 1 94 ? -5.639 -9.424 23.985 1.00 98.38 94 GLY A N 1
ATOM 782 C CA . GLY A 1 94 ? -5.678 -9.985 22.645 1.00 98.38 94 GLY A CA 1
ATOM 783 C C . GLY A 1 94 ? -4.401 -9.741 21.869 1.00 98.38 94 GLY A C 1
ATOM 784 O O . GLY A 1 94 ? -3.783 -8.683 21.961 1.00 98.38 94 GLY A O 1
ATOM 785 N N . LEU A 1 95 ? -4.051 -10.719 21.045 1.00 98.50 95 LEU A N 1
ATOM 786 C CA . LEU A 1 95 ? -2.962 -10.634 20.092 1.00 98.50 95 LEU A CA 1
ATOM 787 C C . LEU A 1 95 ? -3.460 -11.111 18.733 1.00 98.50 95 LEU A C 1
ATOM 789 O O . LEU A 1 95 ? -4.113 -12.151 18.625 1.00 98.50 95 LEU A O 1
ATOM 793 N N . ARG A 1 96 ? -3.159 -10.336 17.696 1.00 98.06 96 ARG A N 1
ATOM 794 C CA . ARG A 1 96 ? -3.452 -10.683 16.309 1.00 98.06 96 ARG A CA 1
ATOM 795 C C . ARG A 1 96 ? -2.180 -10.602 15.484 1.00 98.06 96 ARG A C 1
ATOM 797 O O . ARG A 1 96 ? -1.477 -9.601 15.551 1.00 98.06 96 ARG A O 1
ATOM 804 N N . TRP A 1 97 ? -1.903 -11.642 14.718 1.00 98.44 97 TRP A N 1
ATOM 805 C CA . TRP A 1 97 ? -0.870 -11.653 13.698 1.00 98.44 97 TRP A CA 1
ATOM 806 C C . TRP A 1 97 ? -1.531 -11.623 12.326 1.00 98.44 97 TRP A C 1
ATOM 808 O O . TRP A 1 97 ? -2.474 -12.370 12.070 1.00 98.44 97 TRP A O 1
ATOM 818 N N . ASP A 1 98 ? -1.043 -10.750 11.457 1.00 98.25 98 ASP A N 1
ATOM 819 C CA . ASP A 1 98 ? -1.560 -10.547 10.113 1.00 98.25 98 ASP A CA 1
ATOM 820 C C . ASP A 1 98 ? -0.422 -10.716 9.098 1.00 98.25 98 ASP A C 1
ATOM 822 O O . ASP A 1 98 ? 0.700 -10.249 9.319 1.00 98.25 98 ASP A O 1
ATOM 826 N N . TYR A 1 99 ? -0.712 -11.358 7.971 1.00 98.00 99 TYR A N 1
ATOM 827 C CA . TYR A 1 99 ? 0.211 -11.594 6.866 1.00 98.00 99 TYR A CA 1
ATOM 828 C C . TYR A 1 99 ? -0.502 -11.355 5.534 1.00 98.00 99 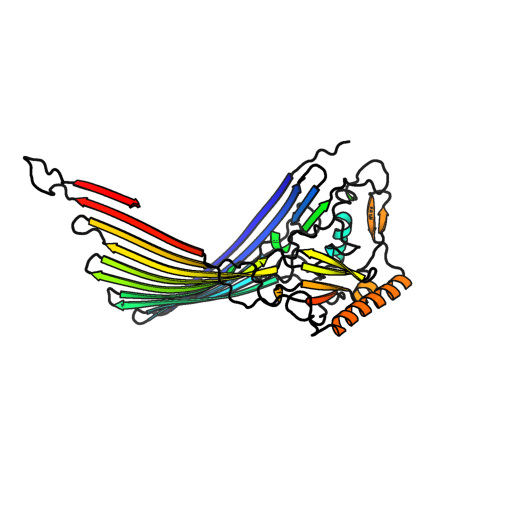TYR A C 1
ATOM 830 O O . TYR A 1 99 ? -1.644 -11.773 5.346 1.00 98.00 99 TYR A O 1
ATOM 838 N N . LEU A 1 100 ? 0.169 -10.685 4.603 1.00 97.88 100 LEU A N 1
ATOM 839 C CA . LEU A 1 100 ? -0.282 -10.476 3.231 1.00 97.88 100 LEU A CA 1
ATOM 840 C C . LEU A 1 100 ? 0.855 -10.842 2.290 1.00 97.88 100 LEU A C 1
ATOM 842 O O . LEU A 1 100 ? 1.942 -10.275 2.374 1.00 97.88 100 LEU A O 1
ATOM 846 N N . ASN A 1 101 ? 0.558 -11.725 1.352 1.00 97.25 101 ASN A N 1
ATOM 847 C CA . ASN A 1 101 ? 1.396 -12.037 0.213 1.00 97.25 101 ASN A CA 1
ATOM 848 C C . ASN A 1 101 ? 0.860 -11.298 -1.018 1.00 97.25 101 ASN A C 1
ATOM 850 O O . ASN A 1 101 ? -0.349 -11.313 -1.269 1.00 97.25 101 ASN A O 1
ATOM 854 N N . PHE A 1 102 ? 1.735 -10.638 -1.779 1.00 95.50 102 PHE A N 1
ATOM 855 C CA . PHE A 1 102 ? 1.287 -9.851 -2.930 1.00 95.50 102 PHE A CA 1
ATOM 856 C C . PHE A 1 102 ? 0.868 -10.732 -4.113 1.00 95.50 102 PHE A C 1
ATOM 858 O O . PHE A 1 102 ? 0.074 -10.284 -4.926 1.00 95.50 102 PHE A O 1
ATOM 865 N N . GLY A 1 103 ? 1.302 -11.992 -4.187 1.00 94.44 103 GLY A N 1
ATOM 866 C CA . GLY A 1 103 ? 0.911 -12.903 -5.263 1.00 94.44 103 GLY A CA 1
ATOM 867 C C . GLY A 1 103 ? 1.548 -12.556 -6.611 1.00 94.44 103 GLY A C 1
ATOM 868 O O . GLY A 1 103 ? 0.934 -12.804 -7.646 1.00 94.44 103 GLY A O 1
ATOM 869 N N . ARG A 1 104 ? 2.752 -11.969 -6.587 1.00 92.38 104 ARG A N 1
ATOM 870 C CA . ARG A 1 104 ? 3.596 -11.681 -7.754 1.00 92.38 104 ARG A CA 1
ATOM 871 C C . ARG A 1 104 ? 5.080 -11.743 -7.390 1.00 92.38 104 ARG A C 1
ATOM 873 O O . ARG A 1 104 ? 5.417 -11.604 -6.217 1.00 92.38 104 ARG A O 1
ATOM 880 N N . LYS A 1 105 ? 5.944 -11.859 -8.397 1.00 92.38 105 LYS A N 1
ATOM 881 C CA . LYS A 1 105 ? 7.396 -11.694 -8.249 1.00 92.38 105 LYS A CA 1
ATOM 882 C C . LYS A 1 105 ? 7.767 -10.285 -7.775 1.00 92.38 105 LYS A C 1
ATOM 884 O O . LYS A 1 105 ? 6.998 -9.328 -7.972 1.00 92.38 105 LYS A O 1
ATOM 889 N N . ALA A 1 106 ? 8.925 -10.159 -7.143 1.00 89.94 106 ALA A N 1
ATOM 890 C CA . ALA A 1 106 ? 9.465 -8.888 -6.696 1.00 89.94 106 ALA A CA 1
ATOM 891 C C . ALA A 1 106 ? 10.059 -8.103 -7.878 1.00 89.94 106 ALA A C 1
ATOM 893 O O . ALA A 1 106 ? 10.630 -8.657 -8.812 1.00 89.94 106 ALA A O 1
ATOM 894 N N . SER A 1 107 ? 9.883 -6.785 -7.875 1.00 87.50 107 SER A N 1
ATOM 895 C CA . SER A 1 107 ? 10.593 -5.899 -8.793 1.00 87.50 107 SER A CA 1
ATOM 896 C C . SER A 1 107 ? 12.066 -5.880 -8.400 1.00 87.50 107 SER A C 1
ATOM 898 O O . SER A 1 107 ? 12.385 -5.745 -7.219 1.00 87.50 107 SER A O 1
ATOM 900 N N . MET A 1 108 ? 12.963 -5.939 -9.386 1.00 87.50 108 MET A N 1
ATOM 901 C CA . MET A 1 108 ? 14.402 -5.856 -9.120 1.00 87.50 108 MET A CA 1
ATOM 902 C C . MET A 1 108 ? 14.799 -4.502 -8.517 1.00 87.50 108 MET A C 1
ATOM 904 O O . MET A 1 108 ? 15.827 -4.383 -7.862 1.00 87.50 108 MET A O 1
ATOM 908 N N . GLY A 1 109 ? 14.000 -3.456 -8.743 1.00 86.06 109 GLY A N 1
ATOM 909 C CA . GLY A 1 109 ? 14.299 -2.130 -8.237 1.00 86.06 109 GLY A CA 1
ATOM 910 C C . GLY A 1 109 ? 13.217 -1.115 -8.563 1.00 86.06 109 GLY A C 1
ATOM 911 O O . GLY A 1 109 ? 12.686 -1.036 -9.671 1.00 86.06 109 GLY A O 1
ATOM 912 N N . GLN A 1 110 ? 12.912 -0.261 -7.593 1.00 81.56 110 GLN A N 1
ATOM 913 C CA . GLN A 1 110 ? 11.988 0.839 -7.824 1.00 81.56 110 GLN A CA 1
ATOM 914 C C . GLN A 1 110 ? 12.576 1.837 -8.838 1.00 81.56 110 GLN A C 1
ATOM 916 O O . GLN A 1 110 ? 13.753 2.153 -8.774 1.00 81.56 110 GLN A O 1
ATOM 921 N N . ALA A 1 111 ? 11.763 2.371 -9.752 1.00 88.12 111 ALA A N 1
ATOM 922 C CA . ALA A 1 111 ? 12.204 3.186 -10.900 1.00 88.12 111 ALA A CA 1
ATOM 923 C C . ALA A 1 111 ? 12.864 2.429 -12.061 1.00 88.12 111 ALA A C 1
ATOM 925 O O . ALA A 1 111 ? 13.126 3.062 -13.083 1.00 88.12 111 ALA A O 1
ATOM 926 N N . LEU A 1 112 ? 13.033 1.102 -11.985 1.00 88.69 112 LEU A N 1
ATOM 927 C CA . LEU A 1 112 ? 13.549 0.312 -13.107 1.00 88.69 112 LEU A CA 1
ATOM 928 C C . LEU A 1 112 ? 12.691 0.475 -14.374 1.00 88.69 112 LEU A C 1
ATOM 930 O O . LEU A 1 112 ? 13.231 0.611 -15.465 1.00 88.69 112 LEU A O 1
ATOM 934 N N . GLY A 1 113 ? 11.369 0.613 -14.240 1.00 88.81 113 GLY A N 1
ATOM 935 C CA . GLY A 1 113 ? 10.472 0.936 -15.359 1.00 88.81 113 GLY A CA 1
ATOM 936 C C . GLY A 1 113 ? 10.724 2.294 -16.039 1.00 88.81 113 GLY A C 1
ATOM 937 O O . GLY A 1 113 ? 10.112 2.584 -17.053 1.00 88.81 113 GLY A O 1
ATOM 938 N N . ARG A 1 114 ? 11.594 3.164 -15.512 1.00 88.25 114 ARG A N 1
ATOM 939 C CA . ARG A 1 114 ? 12.026 4.411 -16.178 1.00 88.25 114 ARG A CA 1
ATOM 940 C C . ARG A 1 114 ? 13.416 4.298 -16.807 1.00 88.25 114 ARG A C 1
ATOM 942 O O . ARG A 1 114 ? 13.893 5.277 -17.375 1.00 88.25 114 ARG A O 1
ATOM 949 N N . SER A 1 115 ? 14.054 3.135 -16.708 1.00 91.50 115 SER A N 1
ATOM 950 C CA . SER A 1 115 ? 15.301 2.847 -17.413 1.00 91.50 115 SER A CA 1
ATOM 951 C C . SER A 1 115 ? 15.083 2.832 -18.936 1.00 91.50 115 SER A C 1
ATOM 953 O O . SER A 1 115 ? 13.960 2.579 -19.388 1.00 91.50 115 SER A O 1
ATOM 955 N N . PRO A 1 116 ? 16.126 3.087 -19.748 1.00 90.19 116 PRO A N 1
ATOM 956 C CA . PRO A 1 116 ? 15.996 3.128 -21.205 1.00 90.19 116 PRO A CA 1
ATOM 957 C C . PRO A 1 116 ? 15.421 1.850 -21.834 1.00 90.19 116 PRO A C 1
ATOM 959 O O . PRO A 1 116 ? 14.761 1.947 -22.867 1.00 90.19 116 PRO A O 1
ATOM 962 N N . MET A 1 117 ? 15.630 0.680 -21.216 1.00 92.12 117 MET A N 1
ATOM 963 C CA . MET A 1 117 ? 15.081 -0.596 -21.688 1.00 92.12 117 MET A CA 1
ATOM 964 C C . MET A 1 117 ? 13.580 -0.746 -21.440 1.00 92.12 117 MET A C 1
ATOM 966 O O . MET A 1 117 ? 12.888 -1.322 -22.268 1.00 92.12 117 MET A O 1
ATOM 970 N N . TYR A 1 118 ? 13.047 -0.240 -20.326 1.00 92.81 118 TYR A N 1
ATOM 971 C CA . TYR A 1 118 ? 11.680 -0.567 -19.888 1.00 92.81 118 TYR A CA 1
ATOM 972 C C . TYR A 1 118 ? 10.725 0.630 -19.893 1.00 92.81 118 TYR A C 1
ATOM 974 O O . TYR A 1 118 ? 9.613 0.531 -19.379 1.00 92.81 118 TYR A O 1
ATOM 982 N N . ASN A 1 119 ? 11.128 1.774 -20.451 1.00 92.31 119 ASN A N 1
ATOM 983 C CA . ASN A 1 119 ? 10.354 3.008 -20.328 1.00 92.31 119 ASN A CA 1
ATOM 984 C C . ASN A 1 119 ? 9.070 3.068 -21.164 1.00 92.31 119 ASN A C 1
ATOM 986 O O . ASN A 1 119 ? 8.230 3.896 -20.823 1.00 92.31 119 ASN A O 1
ATOM 990 N N . THR A 1 120 ? 8.879 2.233 -22.195 1.00 94.62 120 THR A N 1
ATOM 991 C CA . THR A 1 120 ? 7.632 2.177 -22.993 1.00 94.62 120 THR A CA 1
ATOM 992 C C . THR A 1 120 ? 6.804 0.933 -22.689 1.00 94.62 120 THR A C 1
ATOM 994 O O . THR A 1 120 ? 7.354 -0.091 -22.301 1.00 94.62 120 THR A O 1
ATOM 997 N N . PHE A 1 121 ? 5.484 0.987 -22.884 1.00 94.75 121 PHE A N 1
ATOM 998 C CA . PHE A 1 121 ? 4.568 -0.127 -22.593 1.00 94.75 121 PHE A CA 1
ATOM 999 C C . PHE A 1 121 ? 4.993 -1.444 -23.265 1.00 94.75 121 PHE A C 1
ATOM 1001 O O . PHE A 1 121 ? 5.064 -2.484 -22.612 1.00 94.75 121 PHE A O 1
ATOM 1008 N N . THR A 1 122 ? 5.336 -1.386 -24.551 1.00 94.62 122 THR A N 1
ATOM 1009 C CA . THR A 1 122 ? 5.743 -2.535 -25.377 1.00 94.62 122 THR A CA 1
ATOM 1010 C C . THR A 1 122 ? 7.056 -3.173 -24.942 1.00 94.62 122 THR A C 1
ATOM 1012 O O . THR A 1 122 ? 7.230 -4.377 -25.131 1.00 94.62 122 THR A O 1
ATOM 1015 N N . ARG A 1 123 ? 7.956 -2.397 -24.330 1.00 94.88 123 ARG A N 1
ATOM 1016 C CA . ARG A 1 123 ? 9.267 -2.860 -23.860 1.00 94.88 123 ARG A CA 1
ATOM 1017 C C . ARG A 1 123 ? 9.294 -3.189 -22.367 1.00 94.88 123 ARG A C 1
ATOM 1019 O O . ARG A 1 123 ? 9.998 -4.100 -21.949 1.00 94.88 123 ARG A O 1
ATOM 1026 N N . ALA A 1 124 ? 8.463 -2.532 -21.563 1.00 93.19 124 ALA A N 1
ATOM 1027 C CA . ALA A 1 124 ? 8.358 -2.760 -20.124 1.00 93.19 124 ALA A CA 1
ATOM 1028 C C . ALA A 1 124 ? 7.961 -4.201 -19.763 1.00 93.19 124 ALA A C 1
ATOM 1030 O O . ALA A 1 124 ? 8.266 -4.662 -18.666 1.00 93.19 124 ALA A O 1
ATOM 1031 N N . LYS A 1 125 ? 7.313 -4.932 -20.680 1.00 92.19 125 LYS A N 1
ATOM 1032 C CA . LYS A 1 125 ? 6.989 -6.355 -20.501 1.00 92.19 125 LYS A CA 1
ATOM 1033 C C . LYS A 1 125 ? 8.223 -7.248 -20.327 1.00 92.19 125 LYS A C 1
ATOM 1035 O O . LYS A 1 125 ? 8.121 -8.236 -19.613 1.00 92.19 125 LYS A O 1
ATOM 1040 N N . TYR A 1 126 ? 9.370 -6.881 -20.907 1.00 92.81 126 TYR A N 1
ATOM 1041 C CA . TYR A 1 126 ? 10.618 -7.643 -20.769 1.00 92.81 126 TYR A CA 1
ATOM 1042 C C . TYR A 1 126 ? 11.214 -7.554 -19.357 1.00 92.81 126 TYR A C 1
ATOM 1044 O O . TYR A 1 126 ? 12.015 -8.396 -18.978 1.00 92.81 126 TYR A O 1
ATOM 1052 N N . GLU A 1 127 ? 10.779 -6.592 -18.532 1.00 90.56 127 GLU A N 1
ATOM 1053 C CA . GLU A 1 127 ? 11.129 -6.566 -17.105 1.00 90.56 127 GLU A CA 1
ATOM 1054 C C . GLU A 1 127 ? 10.670 -7.856 -16.399 1.00 90.56 127 GLU A C 1
ATOM 1056 O O . GLU A 1 127 ? 11.327 -8.312 -15.468 1.00 90.56 127 GLU A O 1
ATOM 1061 N N . LEU A 1 128 ? 9.557 -8.462 -16.843 1.00 89.38 128 LEU A N 1
ATOM 1062 C CA . LEU A 1 128 ? 8.978 -9.661 -16.224 1.00 89.38 128 LEU A CA 1
ATOM 1063 C C . LEU A 1 128 ? 9.912 -10.876 -16.269 1.00 89.38 128 LEU A C 1
ATOM 1065 O O . LEU A 1 128 ? 9.866 -11.700 -15.355 1.00 89.38 128 LEU A O 1
ATOM 1069 N N . ASP A 1 129 ? 10.757 -10.963 -17.297 1.00 88.69 129 ASP A N 1
ATOM 1070 C CA . ASP A 1 129 ? 11.709 -12.063 -17.494 1.00 88.69 129 ASP A CA 1
ATOM 1071 C C . ASP A 1 129 ? 12.897 -11.985 -16.523 1.00 88.69 129 ASP A C 1
ATOM 1073 O O . ASP A 1 129 ? 13.665 -12.936 -16.389 1.00 88.69 129 ASP A O 1
ATOM 1077 N N . HIS A 1 130 ? 13.039 -10.852 -15.833 1.00 87.12 130 HIS A N 1
ATOM 1078 C CA . HIS A 1 130 ? 14.156 -10.554 -14.943 1.00 87.12 130 HIS A CA 1
ATOM 1079 C C . HIS A 1 130 ? 13.703 -10.208 -13.521 1.00 87.12 130 HIS A C 1
ATOM 1081 O O . HIS A 1 130 ? 14.519 -9.841 -12.689 1.00 87.12 130 HIS A O 1
ATOM 1087 N N . MET A 1 131 ? 12.407 -10.309 -13.214 1.00 87.38 131 MET A N 1
ATOM 1088 C CA . MET A 1 131 ? 11.911 -10.074 -11.858 1.00 87.38 131 MET A CA 1
ATOM 1089 C C . MET A 1 131 ? 12.484 -11.090 -10.864 1.00 87.38 131 MET A C 1
ATOM 1091 O O . MET A 1 131 ? 12.586 -12.276 -11.170 1.00 87.38 131 MET A O 1
ATOM 1095 N N . ASP A 1 132 ? 12.752 -10.626 -9.645 1.00 84.88 132 ASP A N 1
ATOM 1096 C CA . ASP A 1 132 ? 13.253 -11.456 -8.553 1.00 84.88 132 ASP A CA 1
ATOM 1097 C C . ASP A 1 132 ? 12.192 -12.513 -8.181 1.00 84.88 132 ASP A C 1
ATOM 1099 O O . ASP A 1 132 ? 11.009 -12.208 -7.987 1.00 84.88 132 ASP A O 1
ATOM 1103 N N . GLU A 1 133 ? 12.616 -13.777 -8.110 1.00 86.62 133 GLU A N 1
ATOM 1104 C CA . GLU A 1 133 ? 11.752 -14.935 -7.840 1.00 86.62 133 GLU A CA 1
ATOM 1105 C C . GLU A 1 133 ? 11.096 -14.893 -6.449 1.00 86.62 133 GLU A C 1
ATOM 1107 O O . GLU A 1 133 ? 10.124 -15.609 -6.177 1.00 86.62 133 GLU A O 1
ATOM 1112 N N . THR A 1 134 ? 11.586 -14.041 -5.548 1.00 90.06 134 THR A N 1
ATOM 1113 C CA . THR A 1 134 ? 10.944 -13.795 -4.262 1.00 90.06 134 THR A CA 1
ATOM 1114 C C . THR A 1 134 ? 9.572 -13.146 -4.440 1.00 90.06 134 THR A C 1
ATOM 1116 O O . THR A 1 134 ? 9.296 -12.370 -5.351 1.00 90.06 134 THR A O 1
ATOM 1119 N N . THR A 1 135 ? 8.652 -13.475 -3.535 1.00 92.12 135 THR A N 1
ATOM 1120 C CA . THR A 1 135 ? 7.317 -12.870 -3.518 1.00 92.12 135 THR A CA 1
ATOM 1121 C C . THR A 1 135 ? 7.237 -11.838 -2.396 1.00 92.12 135 THR A C 1
ATOM 1123 O O . THR A 1 135 ? 7.321 -12.225 -1.222 1.00 92.12 135 THR A O 1
ATOM 1126 N N . PRO A 1 136 ? 7.023 -10.542 -2.702 1.00 93.31 136 PRO A N 1
ATOM 1127 C CA . PRO A 1 136 ? 6.868 -9.524 -1.681 1.00 93.31 136 PRO A CA 1
ATOM 1128 C C . PRO A 1 136 ? 5.713 -9.856 -0.741 1.00 93.31 136 PRO A C 1
ATOM 1130 O O . PRO A 1 136 ? 4.618 -10.269 -1.147 1.00 93.31 136 PRO A O 1
ATOM 1133 N N . SER A 1 137 ? 5.966 -9.668 0.547 1.00 95.00 137 SER A N 1
ATOM 1134 C CA . SER A 1 137 ? 4.980 -9.905 1.586 1.00 95.00 137 SER A CA 1
ATOM 1135 C C . SER A 1 137 ? 5.175 -8.956 2.752 1.00 95.00 137 SER A C 1
ATOM 1137 O O . SER A 1 137 ? 6.250 -8.396 2.967 1.00 95.00 137 SER A O 1
ATOM 1139 N N . VAL A 1 138 ? 4.103 -8.756 3.506 1.00 94.81 138 VAL A N 1
ATOM 1140 C CA . VAL A 1 138 ? 4.083 -7.852 4.648 1.00 94.81 138 VAL A CA 1
ATOM 1141 C C . VAL A 1 138 ? 3.382 -8.517 5.815 1.00 94.81 138 VAL A C 1
ATOM 1143 O O . VAL A 1 138 ? 2.425 -9.270 5.643 1.00 94.81 138 VAL A O 1
ATOM 1146 N N . THR A 1 139 ? 3.851 -8.221 7.021 1.00 96.44 139 THR A N 1
ATOM 1147 C CA . THR A 1 139 ? 3.291 -8.773 8.250 1.00 96.44 139 THR A CA 1
ATOM 1148 C C . THR A 1 139 ? 3.146 -7.705 9.325 1.00 96.44 139 THR A C 1
ATOM 1150 O O . THR A 1 139 ? 3.856 -6.696 9.314 1.00 96.44 139 THR A O 1
ATOM 1153 N N . ALA A 1 140 ? 2.207 -7.915 10.243 1.00 96.81 140 ALA A N 1
ATOM 1154 C CA . ALA A 1 140 ? 1.964 -7.037 11.371 1.00 96.81 140 ALA A CA 1
ATOM 1155 C C . ALA A 1 140 ? 1.513 -7.817 12.611 1.00 96.81 140 ALA A C 1
ATOM 1157 O O . ALA A 1 140 ? 0.924 -8.893 12.511 1.00 96.81 140 ALA A O 1
ATOM 1158 N N . LEU A 1 141 ? 1.779 -7.242 13.786 1.00 97.44 141 LEU A N 1
ATOM 1159 C CA . LEU A 1 141 ? 1.359 -7.776 15.080 1.00 97.44 141 LEU A CA 1
ATOM 1160 C C . LEU A 1 141 ? 0.549 -6.717 15.838 1.00 97.44 141 LEU A C 1
ATOM 1162 O O . LEU A 1 141 ? 1.075 -5.649 16.168 1.00 97.44 141 LEU A O 1
ATOM 1166 N N . GLY A 1 142 ? -0.728 -7.002 16.084 1.00 97.75 142 GLY A N 1
ATOM 1167 C CA . GLY A 1 142 ? -1.708 -6.135 16.738 1.00 97.75 142 GLY A CA 1
ATOM 1168 C C . GLY A 1 142 ? -2.050 -6.602 18.150 1.00 97.75 142 GLY A C 1
ATOM 1169 O O . GLY A 1 142 ? -2.969 -7.410 18.310 1.00 97.75 142 GLY A O 1
ATOM 1170 N N . PRO A 1 143 ? -1.329 -6.127 19.182 1.00 97.94 143 PRO A N 1
ATOM 1171 C CA . PRO A 1 143 ? -1.747 -6.303 20.565 1.00 97.94 143 PRO A CA 1
ATOM 1172 C C . PRO A 1 143 ? -2.943 -5.401 20.895 1.00 97.94 143 PRO A C 1
ATOM 1174 O O . PRO A 1 143 ? -3.075 -4.292 20.368 1.00 97.94 143 PRO A O 1
ATOM 1177 N N . ARG A 1 144 ? -3.790 -5.865 21.812 1.00 97.19 144 ARG A N 1
ATOM 1178 C CA . ARG A 1 144 ? -4.884 -5.097 22.411 1.00 97.19 144 ARG A CA 1
ATOM 1179 C C . ARG A 1 144 ? -5.081 -5.487 23.866 1.00 97.19 144 ARG A C 1
ATOM 1181 O O . ARG A 1 144 ? -5.004 -6.662 24.218 1.00 97.19 144 ARG A O 1
ATOM 1188 N N . VAL A 1 145 ? -5.348 -4.487 24.686 1.00 98.44 145 VAL A N 1
ATOM 1189 C CA . VAL A 1 145 ? -5.625 -4.617 26.110 1.00 98.44 145 VAL A CA 1
ATOM 1190 C C . VAL A 1 145 ? -6.821 -3.732 26.410 1.00 98.44 145 VAL A C 1
ATOM 1192 O O . VAL A 1 145 ? -6.774 -2.526 26.191 1.00 98.44 145 VAL A O 1
ATOM 1195 N N . GLY A 1 146 ? -7.898 -4.338 26.887 1.00 98.12 146 GLY A N 1
ATOM 1196 C CA . GLY A 1 146 ? -9.038 -3.646 27.470 1.00 98.12 146 GLY A CA 1
ATOM 1197 C C . GLY A 1 146 ? -9.133 -3.990 28.948 1.00 98.12 146 GLY A C 1
ATOM 1198 O O . GLY A 1 146 ? -8.960 -5.146 29.318 1.00 98.12 146 GLY A O 1
ATOM 1199 N N . LEU A 1 147 ? -9.418 -3.010 29.787 1.00 97.69 147 LEU A N 1
ATOM 1200 C CA . LEU A 1 147 ? -9.665 -3.177 31.210 1.00 97.69 147 LEU A CA 1
ATOM 1201 C C . LEU A 1 147 ? -10.981 -2.487 31.544 1.00 97.69 147 LEU A C 1
ATOM 1203 O O . LEU A 1 147 ? -11.205 -1.354 31.136 1.00 97.69 147 LEU A O 1
ATOM 1207 N N . SER A 1 148 ? -11.838 -3.148 32.302 1.00 97.12 148 SER A N 1
ATOM 1208 C CA . SER A 1 148 ? -13.038 -2.560 32.876 1.00 97.12 148 SER A CA 1
ATOM 1209 C C . SER A 1 148 ? -13.117 -2.957 34.339 1.00 97.12 148 SER A C 1
ATOM 1211 O O . SER A 1 148 ? -12.972 -4.131 34.679 1.00 97.12 148 SER A O 1
ATOM 1213 N N . HIS A 1 149 ? -13.298 -1.973 35.210 1.00 95.94 149 HIS A N 1
ATOM 1214 C CA . HIS A 1 149 ? -13.375 -2.179 36.644 1.00 95.94 149 HIS A CA 1
ATOM 1215 C C . HIS A 1 149 ? -14.614 -1.479 37.213 1.00 95.94 149 HIS A C 1
ATOM 1217 O O . HIS A 1 149 ? -14.664 -0.244 37.211 1.00 95.94 149 HIS A O 1
ATOM 1223 N N . PRO A 1 150 ? -15.608 -2.229 37.719 1.00 95.31 150 PRO A N 1
ATOM 1224 C CA . PRO A 1 150 ? -16.661 -1.664 38.540 1.00 95.31 150 PRO A CA 1
ATOM 1225 C C . PRO A 1 150 ? -16.043 -1.261 39.881 1.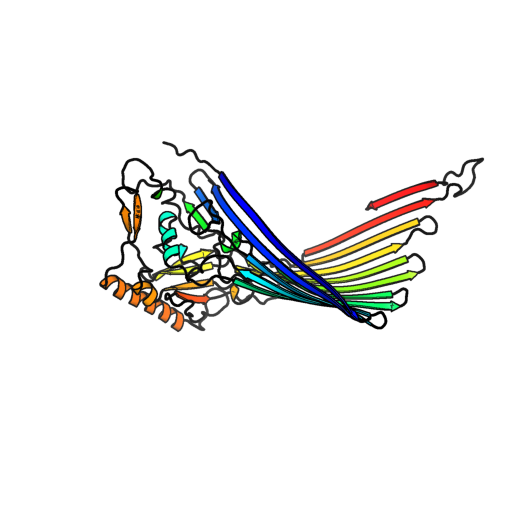00 95.31 150 PRO A C 1
ATOM 1227 O O . PRO A 1 150 ? -15.670 -2.104 40.691 1.00 95.31 150 PRO A O 1
ATOM 1230 N N . ILE A 1 151 ? -15.913 0.045 40.098 1.00 93.75 151 ILE A N 1
ATOM 1231 C CA . ILE A 1 151 ? -15.413 0.615 41.352 1.00 93.75 151 ILE A CA 1
ATOM 1232 C C . ILE A 1 151 ? -16.515 0.528 42.418 1.00 93.75 151 ILE A C 1
ATOM 1234 O O . ILE A 1 151 ? -16.244 0.251 43.582 1.00 93.75 151 ILE A O 1
ATOM 1238 N N . THR A 1 152 ? -17.771 0.752 42.015 1.00 94.12 152 THR A N 1
ATOM 1239 C CA . THR A 1 152 ? -18.973 0.566 42.845 1.00 94.12 152 THR A CA 1
ATOM 1240 C C . THR A 1 152 ? -20.132 0.060 41.981 1.00 94.12 152 THR A C 1
ATOM 1242 O O . THR A 1 152 ? -20.018 0.019 40.758 1.00 94.12 152 THR A O 1
ATOM 1245 N N . GLU A 1 153 ? -21.291 -0.221 42.583 1.00 92.75 153 GLU A N 1
ATOM 1246 C CA . GLU A 1 153 ? -22.538 -0.527 41.854 1.00 92.75 153 GLU A CA 1
ATOM 1247 C C . GLU A 1 153 ? -22.972 0.578 40.872 1.00 92.75 153 GLU A C 1
ATOM 1249 O O . GLU A 1 153 ? -23.776 0.338 39.975 1.00 92.75 153 GLU A O 1
ATOM 1254 N N . LYS A 1 154 ? -22.455 1.799 41.049 1.00 96.06 154 LYS A N 1
ATOM 1255 C CA . LYS A 1 154 ? -22.837 2.993 40.288 1.00 96.06 154 LYS A CA 1
ATOM 1256 C C . LYS A 1 154 ? -21.687 3.613 39.505 1.00 96.06 154 LYS A C 1
ATOM 1258 O O . LYS A 1 154 ? -21.905 4.619 38.839 1.00 96.06 154 LYS A O 1
ATOM 1263 N N . LEU A 1 155 ? -20.474 3.079 39.618 1.00 96.75 155 LEU A N 1
ATOM 1264 C CA . LEU A 1 155 ? -19.268 3.672 39.046 1.00 96.75 155 LEU A CA 1
ATOM 1265 C C . LEU A 1 155 ? -18.417 2.585 38.403 1.00 96.75 155 LEU A C 1
ATOM 1267 O O . LEU A 1 155 ? -17.940 1.697 39.107 1.00 96.75 155 LEU A O 1
ATOM 1271 N N . ALA A 1 156 ? -18.174 2.694 37.102 1.00 97.12 156 ALA A N 1
ATOM 1272 C CA . ALA A 1 156 ? -17.274 1.815 36.372 1.00 97.12 156 ALA A CA 1
ATOM 1273 C C . ALA A 1 156 ? -16.226 2.640 35.628 1.00 97.12 156 ALA A C 1
ATOM 1275 O O . ALA A 1 156 ? -16.555 3.625 34.975 1.00 97.12 156 ALA A O 1
ATOM 1276 N N . ALA A 1 157 ? -14.964 2.233 35.723 1.00 97.62 157 ALA A N 1
ATOM 1277 C CA . ALA A 1 157 ? -13.888 2.779 34.909 1.00 97.62 157 ALA A CA 1
ATOM 1278 C C . ALA A 1 157 ? -13.538 1.792 33.795 1.00 97.62 157 ALA A C 1
ATOM 1280 O O . ALA A 1 157 ? -13.568 0.576 33.998 1.00 97.62 157 ALA A O 1
ATOM 1281 N N . HIS A 1 158 ? -13.175 2.308 32.629 1.00 97.19 158 HIS A N 1
ATOM 1282 C CA . HIS A 1 158 ? -12.712 1.515 31.504 1.00 97.19 158 HIS A CA 1
ATOM 1283 C C . HIS A 1 158 ? -11.460 2.133 30.880 1.00 97.19 158 HIS A C 1
ATOM 1285 O O . HIS A 1 158 ? -11.281 3.349 30.845 1.00 97.19 158 HIS A O 1
ATOM 1291 N N . TYR A 1 159 ? -10.572 1.274 30.400 1.00 98.06 159 TYR A N 1
ATOM 1292 C CA . TYR A 1 159 ? -9.349 1.635 29.703 1.00 98.06 159 TYR A CA 1
ATOM 1293 C C . TYR A 1 159 ? -9.160 0.702 28.515 1.00 98.06 159 TYR A C 1
ATOM 1295 O O . TYR A 1 159 ? -9.400 -0.500 28.613 1.00 98.06 159 TYR A O 1
ATOM 1303 N N . PHE A 1 160 ? -8.690 1.238 27.402 1.00 98.31 160 PHE A N 1
ATOM 1304 C CA . PHE A 1 160 ? -8.360 0.465 26.221 1.00 98.31 160 PHE A CA 1
ATOM 1305 C C . PHE A 1 160 ? -7.071 0.989 25.603 1.00 98.31 160 PHE A C 1
ATOM 1307 O O . PHE A 1 160 ? -6.855 2.191 25.491 1.00 98.31 160 PHE A O 1
ATOM 1314 N N . ILE A 1 161 ? -6.219 0.074 25.159 1.00 98.31 161 ILE A N 1
ATOM 1315 C CA . ILE A 1 161 ? -5.110 0.359 24.261 1.00 98.31 161 ILE A CA 1
ATOM 1316 C C . ILE A 1 161 ? -5.024 -0.754 23.228 1.00 98.31 161 ILE A C 1
ATOM 1318 O O . ILE A 1 161 ? -5.023 -1.939 23.558 1.00 98.31 161 ILE A O 1
ATOM 1322 N N . GLY A 1 162 ? -4.929 -0.387 21.959 1.00 98.06 162 GLY A N 1
ATOM 1323 C CA . GLY A 1 162 ? -4.856 -1.360 20.882 1.00 98.06 162 GLY A CA 1
ATOM 1324 C C . GLY A 1 162 ? -4.116 -0.830 19.675 1.00 98.06 162 GLY A C 1
ATOM 1325 O O . GLY A 1 162 ? -4.089 0.374 19.414 1.00 98.06 162 GLY A O 1
ATOM 1326 N N . ARG A 1 163 ? -3.519 -1.754 18.923 1.00 97.19 163 ARG A N 1
ATOM 1327 C CA . ARG A 1 163 ? -2.920 -1.458 17.626 1.00 97.19 163 ARG A CA 1
ATOM 1328 C C . ARG A 1 163 ? -3.598 -2.251 16.519 1.00 97.19 163 ARG A C 1
ATOM 1330 O O . ARG A 1 163 ? -3.600 -3.480 16.552 1.00 97.19 163 ARG A O 1
ATOM 1337 N N . SER A 1 164 ? -4.130 -1.543 15.530 1.00 95.38 164 SER A N 1
ATOM 1338 C CA . SER A 1 164 ? -4.701 -2.112 14.310 1.00 95.38 164 SER A CA 1
ATOM 1339 C C . SER A 1 164 ? -3.853 -1.756 13.091 1.00 95.38 164 SER A C 1
ATOM 1341 O O . SER A 1 164 ? -3.034 -0.833 13.133 1.00 95.38 164 SER A O 1
ATOM 1343 N N . TYR A 1 165 ? -4.020 -2.524 12.013 1.00 95.44 165 TYR A N 1
ATOM 1344 C CA . TYR A 1 165 ? -3.265 -2.343 10.780 1.00 95.44 165 TYR A CA 1
ATOM 1345 C C . TYR A 1 165 ? -4.173 -2.380 9.559 1.00 95.44 165 TYR A C 1
ATOM 1347 O O . TYR A 1 165 ? -5.026 -3.259 9.437 1.00 95.44 165 TYR A O 1
ATOM 1355 N N . THR A 1 166 ? -3.917 -1.472 8.624 1.00 94.31 166 THR A N 1
ATOM 1356 C CA . THR A 1 166 ? -4.523 -1.464 7.293 1.00 94.31 166 THR A CA 1
ATOM 1357 C C . THR A 1 166 ? -3.456 -1.844 6.282 1.00 94.31 166 THR A C 1
ATOM 1359 O O . THR A 1 166 ? -2.463 -1.143 6.092 1.00 94.31 166 THR A O 1
ATOM 1362 N N . PHE A 1 167 ? -3.644 -2.996 5.653 1.00 94.06 167 PHE A N 1
ATOM 1363 C CA . PHE A 1 167 ? -2.717 -3.535 4.666 1.00 94.06 167 PHE A CA 1
ATOM 1364 C C . PHE A 1 167 ? -2.896 -2.852 3.304 1.00 94.06 167 PHE A C 1
ATOM 1366 O O . PHE A 1 167 ? -4.009 -2.419 2.996 1.00 94.06 167 PHE A O 1
ATOM 1373 N N . PRO A 1 168 ? -1.840 -2.782 2.471 1.00 92.00 168 PRO A N 1
ATOM 1374 C CA . PRO A 1 168 ? -1.952 -2.188 1.148 1.00 92.00 168 PRO A CA 1
ATOM 1375 C C . PRO A 1 168 ? -2.929 -2.987 0.279 1.00 92.00 168 PRO A C 1
ATOM 1377 O O . PRO A 1 168 ? -2.981 -4.219 0.318 1.00 92.00 168 PRO A O 1
ATOM 1380 N N . GLU A 1 169 ? -3.722 -2.267 -0.502 1.00 91.69 169 GLU A N 1
ATOM 1381 C CA . GLU A 1 169 ? -4.639 -2.854 -1.474 1.00 91.69 169 GLU A CA 1
ATOM 1382 C C . GLU A 1 169 ? -3.879 -3.352 -2.712 1.00 91.69 169 GLU A C 1
ATOM 1384 O O . GLU A 1 169 ? -2.844 -2.790 -3.077 1.00 91.69 169 GLU A O 1
ATOM 1389 N N . ALA A 1 170 ? -4.425 -4.350 -3.415 1.00 92.12 170 ALA A N 1
ATOM 1390 C CA . ALA A 1 170 ? -3.818 -4.901 -4.630 1.00 92.12 170 ALA A CA 1
ATOM 1391 C C . ALA A 1 170 ? -3.526 -3.820 -5.689 1.00 92.12 170 ALA A C 1
ATOM 1393 O O . ALA A 1 170 ? -2.463 -3.823 -6.310 1.00 92.12 170 ALA A O 1
ATOM 1394 N N . ARG A 1 171 ? -4.413 -2.821 -5.822 1.00 89.06 171 ARG A N 1
ATOM 1395 C CA . ARG A 1 171 ? -4.208 -1.662 -6.708 1.00 89.06 171 ARG A CA 1
ATOM 1396 C C . ARG A 1 171 ? -2.989 -0.805 -6.367 1.00 89.06 171 ARG A C 1
ATOM 1398 O O . ARG A 1 171 ? -2.531 -0.057 -7.214 1.00 89.06 171 ARG A O 1
ATOM 1405 N N . PHE A 1 172 ? -2.474 -0.860 -5.146 1.00 89.06 172 PHE A N 1
ATOM 1406 C CA . PHE A 1 172 ? -1.291 -0.101 -4.736 1.00 89.06 172 PHE A CA 1
ATOM 1407 C C . PHE A 1 172 ? -0.002 -0.908 -4.879 1.00 89.06 172 PHE A C 1
ATOM 1409 O O . PHE A 1 172 ? 1.071 -0.329 -5.014 1.00 89.06 172 PHE A O 1
ATOM 1416 N N . THR A 1 173 ? -0.105 -2.235 -4.883 1.00 91.50 173 THR A N 1
ATOM 1417 C CA . THR A 1 173 ? 1.040 -3.144 -4.996 1.00 91.50 173 THR A CA 1
ATOM 1418 C C . THR A 1 173 ? 1.274 -3.644 -6.419 1.00 91.50 173 THR A C 1
ATOM 1420 O O . THR A 1 173 ? 2.369 -4.119 -6.701 1.00 91.50 173 THR A O 1
ATOM 1423 N N . HIS A 1 174 ? 0.299 -3.524 -7.325 1.00 92.12 174 HIS A N 1
ATOM 1424 C CA . HIS A 1 174 ? 0.379 -4.073 -8.690 1.00 92.12 174 HIS A CA 1
ATOM 1425 C C . HIS A 1 174 ? 0.147 -3.054 -9.803 1.00 92.12 174 HIS A C 1
ATOM 1427 O O . HIS A 1 174 ? 0.355 -3.377 -10.970 1.00 92.12 174 HIS A O 1
ATOM 1433 N N . ARG A 1 175 ? -0.332 -1.847 -9.480 1.00 90.69 175 ARG A N 1
ATOM 1434 C CA . ARG A 1 175 ? -0.722 -0.891 -10.517 1.00 90.69 175 ARG A CA 1
ATOM 1435 C C . ARG A 1 175 ? 0.480 -0.476 -11.347 1.00 90.69 175 ARG A C 1
ATOM 1437 O O . ARG A 1 175 ? 1.463 0.005 -10.807 1.00 90.69 175 ARG A O 1
ATOM 1444 N N . ARG A 1 176 ? 0.343 -0.550 -12.662 1.00 91.69 176 ARG A N 1
ATOM 1445 C CA . ARG A 1 176 ? 1.244 0.077 -13.626 1.00 91.69 176 ARG A CA 1
ATOM 1446 C C . ARG A 1 176 ? 0.507 1.211 -14.326 1.00 91.69 176 ARG A C 1
ATOM 1448 O O . ARG A 1 176 ? -0.725 1.240 -14.400 1.00 91.69 176 ARG A O 1
ATOM 1455 N N . SER A 1 177 ? 1.261 2.208 -14.765 1.00 92.56 177 SER A N 1
ATOM 1456 C CA . SER A 1 177 ? 0.699 3.436 -15.308 1.00 92.56 177 SER A CA 1
ATOM 1457 C C . SER A 1 177 ? 1.594 3.993 -16.394 1.00 92.56 177 SER A C 1
ATOM 1459 O O . SER A 1 177 ? 2.758 4.295 -16.129 1.00 92.56 177 SER A O 1
ATOM 1461 N N . PHE A 1 178 ? 1.014 4.206 -17.568 1.00 94.44 178 PHE A N 1
ATOM 1462 C CA . PHE A 1 178 ? 1.695 4.747 -18.730 1.00 94.44 178 PHE A CA 1
ATOM 1463 C C . PHE A 1 178 ? 0.922 5.925 -19.321 1.00 94.44 178 PHE A C 1
ATOM 1465 O O . PHE A 1 178 ? -0.294 6.027 -19.150 1.00 94.44 178 PHE A O 1
ATOM 1472 N N . GLN A 1 179 ? 1.631 6.828 -19.990 1.00 94.31 179 GLN A N 1
ATOM 1473 C CA . GLN A 1 179 ? 1.060 8.000 -20.641 1.00 94.31 179 GLN A CA 1
ATOM 1474 C C . GLN A 1 179 ? 1.819 8.356 -21.921 1.00 94.31 179 GLN A C 1
ATOM 1476 O O . GLN A 1 179 ? 3.020 8.124 -22.017 1.00 94.31 179 GLN A O 1
ATOM 1481 N N . SER A 1 180 ? 1.129 8.963 -22.879 1.00 94.12 180 SER A N 1
ATOM 1482 C CA . SER A 1 180 ? 1.743 9.608 -24.043 1.00 94.12 180 SER A CA 1
ATOM 1483 C C . SER A 1 180 ? 0.886 10.769 -24.511 1.00 94.12 180 SER A C 1
ATOM 1485 O O . SER A 1 180 ? -0.323 10.784 -24.280 1.00 94.12 180 SER A O 1
ATOM 1487 N N . ASP A 1 181 ? 1.504 11.721 -25.196 1.00 92.81 181 ASP A N 1
ATOM 1488 C CA . ASP A 1 181 ? 0.835 12.757 -25.984 1.00 92.81 181 ASP A CA 1
ATOM 1489 C C . ASP A 1 181 ? 0.832 12.449 -27.493 1.00 92.81 181 ASP A C 1
ATOM 1491 O O . ASP A 1 181 ? 0.350 13.253 -28.297 1.00 92.81 181 ASP A O 1
ATOM 1495 N N . SER A 1 182 ? 1.372 11.286 -27.865 1.00 90.75 182 SER A N 1
ATOM 1496 C CA . SER A 1 182 ? 1.570 10.843 -29.237 1.00 90.75 182 SER A CA 1
ATOM 1497 C C . SER A 1 182 ? 0.683 9.631 -29.566 1.00 90.75 182 SER A C 1
ATOM 1499 O O . SER A 1 182 ? 0.393 8.814 -28.686 1.00 90.75 182 SER A O 1
ATOM 1501 N N . PRO A 1 183 ? 0.220 9.493 -30.825 1.00 89.12 183 PRO A N 1
ATOM 1502 C CA . PRO A 1 183 ? -0.461 8.281 -31.275 1.00 89.12 183 PRO A CA 1
ATOM 1503 C C . PRO A 1 183 ? 0.509 7.093 -31.322 1.00 89.12 183 PRO A C 1
ATOM 1505 O O . PRO A 1 183 ? 1.724 7.278 -31.256 1.00 89.12 183 PRO A O 1
ATOM 1508 N N . ASP A 1 184 ? -0.031 5.883 -31.449 1.00 92.25 184 ASP A N 1
ATOM 1509 C CA . ASP A 1 184 ? 0.778 4.693 -31.738 1.00 92.25 184 ASP A CA 1
ATOM 1510 C C . ASP A 1 184 ? 1.463 4.833 -33.101 1.00 92.25 184 ASP A C 1
ATOM 1512 O O . ASP A 1 184 ? 0.946 5.501 -34.005 1.00 92.25 184 ASP A O 1
ATOM 1516 N N . LYS A 1 185 ? 2.645 4.232 -33.227 1.00 94.81 185 LYS A N 1
ATOM 1517 C CA . LYS A 1 185 ? 3.432 4.225 -34.463 1.00 94.81 185 LYS A CA 1
ATOM 1518 C C . LYS A 1 185 ? 3.354 2.854 -35.119 1.00 94.81 185 LYS A C 1
ATOM 1520 O O . LYS A 1 185 ? 3.484 1.855 -34.432 1.00 94.81 185 LYS A O 1
ATOM 1525 N N . ASP A 1 186 ? 3.193 2.827 -36.429 1.00 95.94 186 ASP A N 1
ATOM 1526 C CA . ASP A 1 186 ? 3.454 1.631 -37.230 1.00 95.94 186 ASP A CA 1
ATOM 1527 C C . ASP A 1 186 ? 4.983 1.507 -37.340 1.00 95.94 186 ASP A C 1
ATOM 1529 O O . ASP A 1 186 ? 5.639 2.354 -37.954 1.00 95.94 186 ASP A O 1
ATOM 1533 N N . LEU A 1 187 ? 5.568 0.560 -36.606 1.00 95.94 187 LEU A N 1
ATOM 1534 C CA . LEU A 1 187 ? 7.015 0.391 -36.480 1.00 95.94 187 LEU A CA 1
ATOM 1535 C C . LEU A 1 187 ? 7.577 -0.432 -37.639 1.00 95.94 187 LEU A C 1
ATOM 1537 O O . LEU A 1 187 ? 8.700 -0.166 -38.078 1.00 95.94 187 LEU A O 1
ATOM 1541 N N . ASN A 1 188 ? 6.829 -1.424 -38.131 1.00 95.38 188 ASN A N 1
ATOM 1542 C CA . ASN A 1 188 ? 7.251 -2.262 -39.258 1.00 95.38 188 ASN A CA 1
ATOM 1543 C C . ASN A 1 188 ? 6.906 -1.656 -40.636 1.00 95.38 188 ASN A C 1
ATOM 1545 O O . ASN A 1 188 ? 7.385 -2.154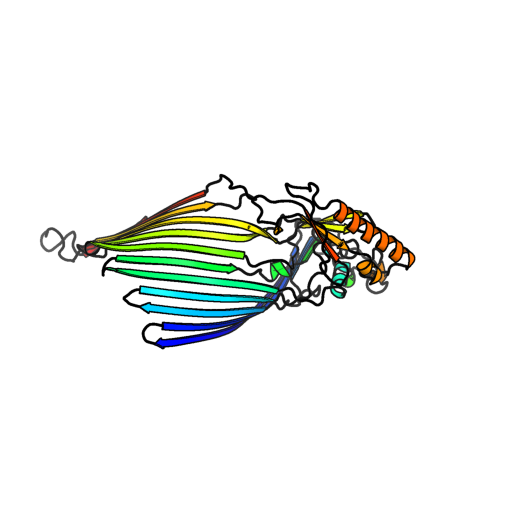 -41.656 1.00 95.38 188 ASN A O 1
ATOM 1549 N N . ASN A 1 189 ? 6.179 -0.536 -40.667 1.00 95.50 189 ASN A N 1
ATOM 1550 C CA . ASN A 1 189 ? 5.731 0.191 -41.855 1.00 95.50 189 ASN A CA 1
ATOM 1551 C C . ASN A 1 189 ? 4.842 -0.650 -42.789 1.00 95.50 189 ASN A C 1
ATOM 1553 O O . ASN A 1 189 ? 4.919 -0.504 -44.015 1.00 95.50 189 ASN A O 1
ATOM 1557 N N . ASN A 1 190 ? 4.012 -1.538 -42.236 1.00 94.31 190 ASN A N 1
ATOM 1558 C CA . ASN A 1 190 ? 3.095 -2.377 -43.014 1.00 94.31 190 ASN A CA 1
ATOM 1559 C C . ASN A 1 190 ? 1.749 -1.691 -43.340 1.00 94.31 190 ASN A C 1
ATOM 1561 O O . ASN A 1 190 ? 0.920 -2.255 -44.059 1.00 94.31 190 ASN A O 1
ATOM 1565 N N . GLY A 1 191 ? 1.540 -0.461 -42.863 1.00 94.00 191 GLY A N 1
ATOM 1566 C CA . GLY A 1 191 ? 0.357 0.360 -43.106 1.00 94.00 191 GLY A CA 1
ATOM 1567 C C . GLY A 1 191 ? -0.751 0.211 -42.060 1.00 94.00 191 GLY A C 1
ATOM 1568 O O . GLY A 1 191 ? -1.824 0.802 -42.238 1.00 94.00 191 GLY A O 1
ATOM 1569 N N . MET A 1 192 ? -0.532 -0.546 -40.984 1.00 93.50 192 MET A N 1
ATOM 1570 C CA . MET A 1 192 ? -1.477 -0.728 -39.881 1.00 93.50 192 MET A CA 1
ATOM 1571 C C . MET A 1 192 ? -0.768 -0.746 -38.521 1.00 93.50 192 MET A C 1
ATOM 1573 O O . MET A 1 192 ? 0.441 -0.858 -38.452 1.00 93.50 192 MET A O 1
ATOM 1577 N N . ILE A 1 193 ? -1.533 -0.572 -37.435 1.00 94.12 193 ILE A N 1
ATOM 1578 C CA . ILE A 1 193 ? -1.015 -0.764 -36.073 1.00 94.12 193 ILE A CA 1
ATOM 1579 C C . ILE A 1 193 ? -1.268 -2.216 -35.693 1.00 94.12 193 ILE A C 1
ATOM 1581 O O . ILE A 1 193 ? -2.427 -2.617 -35.528 1.00 94.12 193 ILE A O 1
ATOM 1585 N N . ASP A 1 194 ? -0.198 -2.988 -35.560 1.00 95.00 194 ASP A N 1
ATOM 1586 C CA . ASP A 1 194 ? -0.273 -4.386 -35.155 1.00 95.00 194 ASP A CA 1
ATOM 1587 C C . ASP A 1 194 ? -0.561 -4.539 -33.652 1.00 95.00 194 ASP A C 1
ATOM 1589 O O . ASP A 1 194 ? -0.284 -3.634 -32.858 1.00 95.00 194 ASP A O 1
ATOM 1593 N N . PRO A 1 195 ? -1.069 -5.702 -33.193 1.00 93.62 195 PRO A N 1
ATOM 1594 C CA . PRO A 1 195 ? -1.292 -5.949 -31.768 1.00 93.62 195 PRO A CA 1
ATOM 1595 C C . PRO A 1 195 ? -0.055 -5.715 -30.885 1.00 93.62 195 PRO A C 1
ATOM 1597 O O . PRO A 1 195 ? -0.203 -5.308 -29.736 1.00 93.62 195 PRO A O 1
ATOM 1600 N N . ALA A 1 196 ? 1.157 -5.949 -31.405 1.00 94.00 196 ALA A N 1
ATOM 1601 C CA . ALA A 1 196 ? 2.401 -5.717 -30.668 1.00 94.00 196 ALA A CA 1
ATOM 1602 C C . ALA A 1 196 ? 2.828 -4.237 -30.620 1.00 94.00 196 ALA A C 1
ATOM 1604 O O . ALA A 1 196 ? 3.700 -3.890 -29.826 1.00 94.00 196 ALA A O 1
ATOM 1605 N N . GLU A 1 197 ? 2.213 -3.382 -31.438 1.00 94.81 197 GLU A N 1
ATOM 1606 C CA . GLU A 1 197 ? 2.480 -1.944 -31.543 1.00 94.81 197 GLU A CA 1
ATOM 1607 C C . GLU A 1 197 ? 1.442 -1.099 -30.795 1.00 94.81 197 GLU A C 1
ATOM 1609 O O . GLU A 1 197 ? 1.626 0.107 -30.605 1.00 94.81 197 GLU A O 1
ATOM 1614 N N . VAL A 1 198 ? 0.356 -1.724 -30.332 1.00 92.19 198 VAL A N 1
ATOM 1615 C CA . VAL A 1 198 ? -0.636 -1.068 -29.481 1.00 92.19 198 VAL A CA 1
ATOM 1616 C C . VAL A 1 198 ? 0.067 -0.477 -28.259 1.00 92.19 198 VAL A C 1
ATOM 1618 O O . VAL A 1 198 ? 0.751 -1.176 -27.510 1.00 92.19 198 VAL A O 1
ATOM 1621 N N . TRP A 1 199 ? -0.122 0.830 -28.065 1.00 93.00 199 TRP A N 1
ATOM 1622 C CA . TRP A 1 199 ? 0.472 1.619 -26.986 1.00 93.00 199 TRP A CA 1
ATOM 1623 C C . TRP A 1 199 ? 2.001 1.746 -27.004 1.00 93.00 199 TRP A C 1
ATOM 1625 O O . TRP A 1 199 ? 2.594 2.102 -25.985 1.00 93.00 199 TRP A O 1
ATOM 1635 N N . ASN A 1 200 ? 2.662 1.537 -28.143 1.00 94.00 200 ASN A N 1
ATOM 1636 C CA . ASN A 1 200 ? 4.125 1.617 -28.244 1.00 94.00 200 ASN A CA 1
ATOM 1637 C C . ASN A 1 200 ? 4.730 3.004 -27.969 1.00 94.00 200 ASN A C 1
ATOM 1639 O O . ASN A 1 200 ? 5.922 3.114 -27.688 1.00 94.00 200 ASN A O 1
ATOM 1643 N N . THR A 1 201 ? 3.924 4.066 -27.980 1.00 94.00 201 THR A N 1
ATOM 1644 C CA . THR A 1 201 ? 4.352 5.414 -27.576 1.00 94.00 201 THR A CA 1
ATOM 1645 C C . THR A 1 201 ? 4.021 5.762 -26.128 1.00 94.00 201 THR A C 1
ATOM 1647 O O . THR A 1 201 ? 4.421 6.833 -25.666 1.00 94.00 201 THR A O 1
ATOM 1650 N N . LEU A 1 202 ? 3.291 4.903 -25.402 1.00 95.06 202 LEU A N 1
ATOM 1651 C CA . LEU A 1 202 ? 3.008 5.095 -23.981 1.00 95.06 202 LEU A CA 1
ATOM 1652 C C . LEU A 1 202 ? 4.265 4.834 -23.153 1.00 95.06 202 LEU A C 1
ATOM 1654 O O . LEU A 1 202 ? 4.792 3.725 -23.143 1.00 95.06 202 LEU A O 1
ATOM 1658 N N . GLU A 1 203 ? 4.697 5.837 -22.394 1.00 95.06 203 GLU A N 1
ATOM 1659 C CA . GLU A 1 203 ? 5.829 5.743 -21.477 1.00 95.06 203 GLU A CA 1
ATOM 1660 C C . GLU A 1 203 ? 5.386 5.625 -20.021 1.00 95.06 203 GLU A C 1
ATOM 1662 O O . GLU A 1 203 ? 4.322 6.123 -19.648 1.00 95.06 203 GLU A O 1
ATOM 1667 N N . VAL A 1 204 ? 6.214 5.023 -19.162 1.00 92.94 204 VAL A N 1
ATOM 1668 C CA . VAL A 1 204 ? 5.948 4.951 -17.719 1.00 92.94 204 VAL A CA 1
ATOM 1669 C C . VAL A 1 204 ? 5.695 6.351 -17.167 1.00 92.94 204 VAL A C 1
ATOM 1671 O O . VAL A 1 204 ? 6.538 7.252 -17.255 1.00 92.94 204 VAL A O 1
ATOM 1674 N N . ASN A 1 205 ? 4.523 6.521 -16.556 1.00 90.50 205 ASN A N 1
ATOM 1675 C CA . ASN A 1 205 ? 4.089 7.791 -16.004 1.00 90.50 205 ASN A CA 1
ATOM 1676 C C . ASN A 1 205 ? 4.914 8.125 -14.753 1.00 90.50 205 ASN A C 1
ATOM 1678 O O . ASN A 1 205 ? 4.702 7.554 -13.673 1.00 90.50 205 ASN A O 1
ATOM 1682 N N . ALA A 1 206 ? 5.817 9.094 -14.925 1.00 83.94 206 ALA A N 1
ATOM 1683 C CA . ALA A 1 206 ? 6.780 9.531 -13.926 1.00 83.94 206 ALA A CA 1
ATOM 1684 C C . ALA A 1 206 ? 6.145 10.071 -12.637 1.00 83.94 206 ALA A C 1
ATOM 1686 O O . ALA A 1 206 ? 6.784 10.024 -11.595 1.00 83.94 206 ALA A O 1
ATOM 1687 N N . THR A 1 207 ? 4.911 10.580 -12.679 1.00 82.19 207 THR A N 1
ATOM 1688 C CA . THR A 1 207 ? 4.260 11.226 -11.526 1.00 82.19 207 THR A CA 1
ATOM 1689 C C . THR A 1 207 ? 3.194 10.355 -10.861 1.00 82.19 207 THR A C 1
ATOM 1691 O O . THR A 1 207 ? 2.615 10.743 -9.842 1.00 82.19 207 THR A O 1
ATOM 1694 N N . SER A 1 208 ? 2.933 9.166 -11.410 1.00 77.88 208 SER A N 1
ATOM 1695 C CA . SER A 1 208 ? 1.934 8.236 -10.880 1.00 77.88 208 SER A CA 1
ATOM 1696 C C . SER A 1 208 ? 2.438 7.428 -9.676 1.00 77.88 208 SER A C 1
ATOM 1698 O O . SER A 1 208 ? 3.609 7.468 -9.318 1.00 77.88 208 SER A O 1
ATOM 1700 N N . TRP A 1 209 ? 1.527 6.704 -9.019 1.00 76.38 209 TRP A N 1
ATOM 1701 C CA . TRP A 1 209 ? 1.814 5.918 -7.818 1.00 76.38 209 TRP A CA 1
ATOM 1702 C C . TRP A 1 209 ? 2.446 4.587 -8.219 1.00 76.38 209 TRP A C 1
ATOM 1704 O O . TRP A 1 209 ? 1.749 3.572 -8.272 1.00 76.38 209 TRP A O 1
ATOM 1714 N N . GLN A 1 210 ? 3.741 4.591 -8.536 1.00 82.25 210 GLN A N 1
ATOM 1715 C CA . GLN A 1 210 ? 4.409 3.332 -8.838 1.00 82.25 210 GLN A CA 1
ATOM 1716 C C . GLN A 1 210 ? 4.464 2.457 -7.583 1.00 82.25 210 GLN A C 1
ATOM 1718 O O . GLN A 1 210 ? 4.737 2.972 -6.487 1.00 82.25 210 GLN A O 1
ATOM 1723 N N . PRO A 1 211 ? 4.214 1.147 -7.725 1.00 82.38 211 PRO A N 1
ATOM 1724 C CA . PRO A 1 211 ? 4.203 0.227 -6.609 1.00 82.38 211 PRO A CA 1
ATOM 1725 C C . PRO A 1 211 ? 5.597 0.157 -5.985 1.00 82.38 211 PRO A C 1
ATOM 1727 O O . PRO A 1 211 ? 6.617 0.432 -6.621 1.00 82.38 211 PRO A O 1
ATOM 1730 N N . SER A 1 212 ? 5.630 -0.192 -4.705 1.00 83.56 212 SER A N 1
ATOM 1731 C CA . SER A 1 212 ? 6.867 -0.454 -3.979 1.00 83.56 212 SER A CA 1
ATOM 1732 C C . SER A 1 212 ? 6.724 -1.763 -3.228 1.00 83.56 212 SER A C 1
ATOM 1734 O O . SER A 1 212 ? 5.735 -1.986 -2.528 1.00 83.56 212 SER A O 1
ATOM 1736 N N . ASP A 1 213 ? 7.731 -2.615 -3.349 1.00 84.62 213 ASP A N 1
ATOM 1737 C CA . ASP A 1 213 ? 7.736 -3.923 -2.693 1.00 84.62 213 ASP A CA 1
ATOM 1738 C C . ASP A 1 213 ? 8.013 -3.787 -1.191 1.00 84.62 213 ASP A C 1
ATOM 1740 O O . ASP A 1 213 ? 7.600 -4.626 -0.397 1.00 84.62 213 ASP A O 1
ATOM 1744 N N . GLY A 1 214 ? 8.619 -2.666 -0.784 1.00 80.75 214 GLY A N 1
ATOM 1745 C CA . GLY A 1 214 ? 8.886 -2.311 0.609 1.00 80.75 214 GLY A CA 1
ATOM 1746 C C . GLY A 1 214 ? 7.730 -1.618 1.340 1.00 80.75 214 GLY A C 1
ATOM 1747 O O . GLY A 1 214 ? 7.957 -1.059 2.418 1.00 80.75 214 GLY A O 1
ATOM 1748 N N . LEU A 1 215 ? 6.513 -1.598 0.776 1.00 85.62 215 LEU A N 1
ATOM 1749 C CA . LEU A 1 215 ? 5.338 -1.052 1.462 1.00 85.62 215 LEU A CA 1
ATOM 1750 C C . LEU A 1 215 ? 5.103 -1.783 2.783 1.00 85.62 215 LEU A C 1
ATOM 1752 O O . LEU A 1 215 ? 5.200 -2.997 2.865 1.00 85.62 215 LEU A O 1
ATOM 1756 N N . LYS A 1 216 ? 4.733 -1.043 3.823 1.00 88.62 216 LYS A N 1
ATOM 1757 C CA . LYS A 1 216 ? 4.323 -1.591 5.120 1.00 88.62 216 LYS A CA 1
ATOM 1758 C C . LYS A 1 216 ? 2.831 -1.346 5.347 1.00 88.62 216 LYS A C 1
ATOM 1760 O O . LYS A 1 216 ? 2.275 -0.407 4.767 1.00 88.62 216 LYS A O 1
ATOM 1765 N N . PRO A 1 217 ? 2.157 -2.136 6.194 1.00 92.06 217 PRO A N 1
ATOM 1766 C CA . PRO A 1 217 ? 0.800 -1.818 6.615 1.00 92.06 217 PRO A CA 1
ATOM 1767 C C . PRO A 1 217 ? 0.773 -0.464 7.335 1.00 92.06 217 PRO A C 1
ATOM 1769 O O . PRO A 1 217 ? 1.675 -0.151 8.118 1.00 92.06 217 PRO A O 1
ATOM 1772 N N . GLN A 1 218 ? -0.261 0.334 7.077 1.00 91.38 218 GLN A N 1
ATOM 1773 C CA . GLN A 1 218 ? -0.558 1.508 7.894 1.00 91.38 218 GLN A CA 1
ATOM 1774 C C . GLN A 1 218 ? -0.929 1.021 9.293 1.00 91.38 218 GLN A C 1
ATOM 1776 O O . GLN A 1 218 ? -1.605 -0.000 9.416 1.00 91.38 218 GLN A O 1
ATOM 1781 N N . ARG A 1 219 ? -0.486 1.713 10.341 1.00 91.69 219 ARG A N 1
ATOM 1782 C CA . ARG A 1 219 ? -0.739 1.302 11.728 1.00 91.69 219 ARG A CA 1
ATOM 1783 C C . ARG A 1 219 ? -1.511 2.375 12.475 1.00 91.69 219 ARG A C 1
ATOM 1785 O O . ARG A 1 219 ? -1.162 3.544 12.377 1.00 91.69 219 ARG A O 1
ATOM 1792 N N . SER A 1 220 ? -2.484 1.965 13.273 1.00 94.56 220 SER A N 1
ATOM 1793 C CA . SER A 1 220 ? -3.287 2.850 14.113 1.00 94.56 220 SER A CA 1
ATOM 1794 C C . SER A 1 220 ? -3.148 2.402 15.557 1.00 94.56 220 SER A C 1
ATOM 1796 O O . SER A 1 220 ? -3.490 1.271 15.891 1.00 94.56 220 SER A O 1
ATOM 1798 N N . THR A 1 221 ? -2.607 3.261 16.415 1.00 95.56 221 THR A N 1
ATOM 1799 C CA . THR A 1 221 ? -2.572 3.032 17.863 1.00 95.56 221 THR A CA 1
ATOM 1800 C C . THR A 1 221 ? -3.667 3.861 18.504 1.00 95.56 221 THR A C 1
ATOM 1802 O O . THR A 1 221 ? -3.583 5.086 18.467 1.00 95.56 221 THR A O 1
ATOM 1805 N N . SER A 1 222 ? -4.658 3.200 19.090 1.00 96.69 222 SER A N 1
ATOM 1806 C CA . SER A 1 222 ? -5.753 3.844 19.811 1.00 96.69 222 SER A CA 1
ATOM 1807 C C . SER A 1 222 ? -5.603 3.605 21.305 1.00 96.69 222 SER A C 1
ATOM 1809 O O . SER A 1 222 ? -5.221 2.513 21.728 1.00 96.69 222 SER A O 1
ATOM 1811 N N . MET A 1 223 ? -5.896 4.633 22.087 1.00 97.69 223 MET A N 1
ATOM 1812 C CA . MET A 1 223 ? -5.946 4.619 23.540 1.00 97.69 223 MET A CA 1
ATOM 1813 C C . MET A 1 223 ? -7.224 5.321 23.977 1.00 97.69 223 MET A C 1
ATOM 1815 O O . MET A 1 223 ? -7.530 6.399 23.472 1.00 97.69 223 MET A O 1
ATOM 1819 N N . GLU A 1 224 ? -7.934 4.740 24.929 1.00 97.19 224 GLU A N 1
ATOM 1820 C CA . GLU A 1 224 ? -9.145 5.315 25.502 1.00 97.19 224 GLU A CA 1
ATOM 1821 C C . GLU A 1 224 ? -9.140 5.092 27.009 1.00 97.19 224 GLU A C 1
ATOM 1823 O O . GLU A 1 224 ? -8.695 4.055 27.502 1.00 97.19 224 GLU A O 1
ATOM 1828 N N . MET A 1 225 ? -9.630 6.076 27.746 1.00 98.06 225 MET A N 1
ATOM 1829 C CA . MET A 1 225 ? -9.902 5.961 29.170 1.00 98.06 225 MET A CA 1
ATOM 1830 C C . MET A 1 225 ? -11.213 6.659 29.467 1.00 98.06 225 MET A C 1
ATOM 1832 O O . MET A 1 225 ? -11.433 7.774 28.999 1.00 98.06 225 MET A O 1
ATOM 1836 N N . GLY A 1 226 ? -12.063 6.036 30.264 1.00 97.88 226 GLY A N 1
ATOM 1837 C CA . GLY A 1 226 ? -13.327 6.645 30.610 1.00 97.88 226 GLY A CA 1
ATOM 1838 C C . GLY A 1 226 ? -13.946 6.092 31.872 1.00 97.88 226 GLY A C 1
ATOM 1839 O O . GLY A 1 226 ? -13.473 5.124 32.473 1.00 97.88 226 GLY A O 1
ATOM 1840 N N . VAL A 1 227 ? -14.983 6.789 32.307 1.00 98.12 227 VAL A N 1
ATOM 1841 C CA . VAL A 1 227 ? -15.716 6.509 33.532 1.00 98.12 227 VAL A CA 1
ATOM 1842 C C . VAL A 1 227 ? -17.196 6.692 33.264 1.00 98.12 227 VAL A C 1
ATOM 1844 O O . VAL A 1 227 ? -17.607 7.728 32.747 1.00 98.12 227 VAL A O 1
ATOM 1847 N N . ASP A 1 228 ? -17.979 5.707 33.684 1.00 97.50 228 ASP A N 1
ATOM 1848 C CA . ASP A 1 228 ? -19.433 5.728 33.694 1.00 97.50 228 ASP A CA 1
ATOM 1849 C C . ASP A 1 228 ? -19.915 5.830 35.140 1.00 97.50 228 ASP A C 1
ATOM 1851 O O . ASP A 1 228 ? -19.581 4.989 35.979 1.00 97.50 228 ASP A O 1
ATOM 1855 N N . TRP A 1 229 ? -20.691 6.868 35.449 1.00 97.94 229 TRP A N 1
ATOM 1856 C CA . TRP A 1 229 ? -21.138 7.170 36.803 1.00 97.94 229 TRP A CA 1
ATOM 1857 C C . TRP A 1 229 ? -22.635 7.469 36.865 1.00 97.94 229 TRP A C 1
ATOM 1859 O O . TRP A 1 229 ? -23.115 8.497 36.384 1.00 97.94 229 TRP A O 1
ATOM 1869 N N . ASN A 1 230 ? -23.380 6.591 37.532 1.00 97.50 230 ASN A N 1
ATOM 1870 C CA . ASN A 1 230 ? -24.724 6.871 38.016 1.00 97.50 230 ASN A CA 1
ATOM 1871 C C . ASN A 1 230 ? -24.640 7.694 39.311 1.00 97.50 230 ASN A C 1
ATOM 1873 O O . ASN A 1 230 ? -24.552 7.159 40.415 1.00 97.50 230 ASN A O 1
ATOM 1877 N N . PHE A 1 231 ? -24.618 9.018 39.178 1.00 94.31 231 PHE A N 1
ATOM 1878 C CA . PHE A 1 231 ? -24.354 9.905 40.313 1.00 94.31 231 PHE A CA 1
ATOM 1879 C C . PHE A 1 231 ? -25.583 10.149 41.191 1.00 94.31 231 PHE A C 1
ATOM 1881 O O . PHE A 1 231 ? -25.441 10.298 42.403 1.00 94.31 231 PHE A O 1
ATOM 1888 N N . VAL A 1 232 ? -26.789 10.144 40.612 1.00 93.62 232 VAL A N 1
ATOM 1889 C CA . VAL A 1 232 ? -28.055 10.322 41.340 1.00 93.62 232 VAL A CA 1
ATOM 1890 C C . VAL A 1 232 ? -29.171 9.576 40.619 1.00 93.62 232 VAL A C 1
ATOM 1892 O O . VAL A 1 232 ? -29.454 9.901 39.478 1.00 93.62 232 VAL A O 1
ATOM 1895 N N . SER A 1 233 ? -29.848 8.648 41.306 1.00 92.50 233 SER A N 1
ATOM 1896 C CA . SER A 1 233 ? -31.083 7.977 40.856 1.00 92.50 233 SER A CA 1
ATOM 1897 C C . SER A 1 233 ? -31.077 7.593 39.366 1.00 92.50 233 SER A C 1
ATOM 1899 O O . SER A 1 233 ? -30.437 6.621 38.982 1.00 92.50 233 SER A O 1
ATOM 1901 N N . ASP A 1 234 ? -31.767 8.361 38.534 1.00 93.38 234 ASP A N 1
ATOM 1902 C CA . ASP A 1 234 ? -31.991 8.167 37.109 1.00 93.38 234 ASP A CA 1
ATOM 1903 C C . ASP A 1 234 ? -30.975 8.892 36.206 1.00 93.38 234 ASP A C 1
ATOM 1905 O O . ASP A 1 234 ? -31.089 8.819 34.981 1.00 93.38 234 ASP A O 1
ATOM 1909 N N . TYR A 1 235 ? -29.976 9.560 36.783 1.00 95.94 235 TYR A N 1
ATOM 1910 C CA . TYR A 1 235 ? -28.936 10.301 36.078 1.00 95.94 235 TYR A CA 1
ATOM 1911 C C . TYR A 1 235 ? -27.635 9.507 35.959 1.00 95.94 235 TYR A C 1
ATOM 1913 O O . TYR A 1 235 ? -27.073 9.039 36.952 1.00 95.94 235 TYR A O 1
ATOM 1921 N N . THR A 1 236 ? -27.108 9.441 34.742 1.00 97.00 236 THR A N 1
ATOM 1922 C CA . THR A 1 236 ? -25.829 8.809 34.419 1.00 97.00 236 THR A CA 1
ATOM 1923 C C . THR A 1 236 ? -24.983 9.774 33.610 1.00 97.00 236 THR A C 1
ATOM 1925 O O . THR A 1 236 ? -25.471 10.384 32.660 1.00 97.00 236 THR A O 1
ATOM 1928 N N . THR A 1 237 ? -23.716 9.908 33.979 1.00 97.12 237 THR A N 1
ATOM 1929 C CA . THR A 1 237 ? -22.717 10.640 33.204 1.00 97.12 237 THR A CA 1
ATOM 1930 C C . THR A 1 237 ? -21.634 9.682 32.719 1.00 97.12 237 THR A C 1
ATOM 1932 O O . THR A 1 237 ? -21.257 8.772 33.456 1.00 97.12 237 THR A O 1
ATOM 1935 N N . SER A 1 238 ? -21.138 9.895 31.505 1.00 97.69 238 SER A N 1
ATOM 1936 C CA . SER A 1 238 ? -19.963 9.210 30.966 1.00 97.69 238 SER A CA 1
ATOM 1937 C C . SER A 1 238 ? -18.957 10.248 30.512 1.00 97.69 238 SER A C 1
ATOM 1939 O O . SER A 1 238 ? -19.327 11.227 29.861 1.00 97.69 238 SER A O 1
ATOM 1941 N N . ILE A 1 239 ? -17.695 10.034 30.855 1.00 97.75 239 ILE A N 1
ATOM 1942 C CA . ILE A 1 239 ? -16.579 10.880 30.440 1.00 97.75 239 ILE A CA 1
ATOM 1943 C C . ILE A 1 239 ? -15.533 9.960 29.837 1.00 97.75 239 ILE A C 1
ATOM 1945 O O . ILE A 1 239 ? -15.036 9.088 30.546 1.00 97.75 239 ILE A O 1
ATOM 1949 N N . THR A 1 240 ? -15.171 10.185 28.579 1.00 97.88 240 THR A N 1
ATOM 1950 C CA . THR A 1 240 ? -14.150 9.401 27.880 1.00 97.88 240 THR A CA 1
ATOM 1951 C C . THR A 1 240 ? -13.127 10.337 27.264 1.00 97.88 240 THR A C 1
ATOM 1953 O O . THR A 1 240 ? -13.473 11.278 26.564 1.00 97.88 240 THR A O 1
ATOM 1956 N N . ALA A 1 241 ? -11.849 10.090 27.515 1.00 97.06 241 ALA A N 1
ATOM 1957 C CA . ALA A 1 241 ? -10.750 10.713 26.800 1.00 97.06 241 ALA A CA 1
ATOM 1958 C C . ALA A 1 241 ? -10.136 9.685 25.851 1.00 97.06 241 ALA A C 1
ATOM 1960 O O . ALA A 1 241 ? -9.852 8.555 26.253 1.00 97.06 241 ALA A O 1
ATOM 1961 N N . HIS A 1 242 ? -9.896 10.086 24.607 1.00 95.56 242 HIS A N 1
ATOM 1962 C CA . HIS A 1 242 ? -9.336 9.216 23.582 1.00 95.56 242 HIS A CA 1
ATOM 1963 C C . HIS A 1 242 ? -8.109 9.846 22.915 1.00 95.56 242 HIS A C 1
ATOM 1965 O O . HIS A 1 242 ? -7.969 11.068 22.807 1.00 95.56 242 HIS A O 1
ATOM 1971 N N . TYR A 1 243 ? -7.207 8.993 22.445 1.00 93.88 243 TYR A N 1
ATOM 1972 C CA . TYR A 1 243 ? -6.049 9.340 21.635 1.00 93.88 243 TYR A CA 1
ATOM 1973 C C . TYR A 1 243 ? -5.869 8.289 20.544 1.00 93.88 243 TYR A C 1
ATOM 1975 O O . TYR A 1 243 ? -5.865 7.091 20.814 1.00 93.88 243 TYR A O 1
ATOM 1983 N N . ARG A 1 244 ? -5.659 8.733 19.310 1.00 92.50 244 ARG A N 1
ATOM 1984 C CA . ARG A 1 244 ? -5.369 7.883 18.162 1.00 92.50 244 ARG A CA 1
ATOM 1985 C C . ARG A 1 244 ? -4.150 8.416 17.428 1.00 92.50 244 ARG A C 1
ATOM 1987 O O . ARG A 1 244 ? -4.044 9.611 17.168 1.00 92.50 244 ARG A O 1
ATOM 1994 N N . ARG A 1 245 ? -3.242 7.521 17.051 1.00 89.50 245 ARG A N 1
ATOM 1995 C CA . ARG A 1 245 ? -2.085 7.823 16.207 1.00 89.50 245 ARG A CA 1
ATOM 1996 C C . ARG A 1 245 ? -2.045 6.877 15.020 1.00 89.50 245 ARG A C 1
ATOM 1998 O O . ARG A 1 245 ? -1.822 5.682 15.204 1.00 89.50 245 ARG A O 1
ATOM 2005 N N . ASP A 1 246 ? -2.231 7.424 13.829 1.00 87.81 246 ASP A N 1
ATOM 2006 C CA . ASP A 1 246 ? -2.088 6.716 12.562 1.00 87.81 246 ASP A CA 1
ATOM 2007 C C . ASP A 1 246 ? -0.686 6.967 12.003 1.00 87.81 246 ASP A C 1
ATOM 2009 O O . ASP A 1 246 ? -0.213 8.098 11.975 1.00 87.81 246 ASP A O 1
ATOM 2013 N N . GLU A 1 247 ? 0.026 5.930 11.580 1.00 85.50 247 GLU A N 1
ATOM 2014 C CA . GLU A 1 247 ? 1.412 6.046 11.129 1.00 85.50 247 GLU A CA 1
ATOM 2015 C C . GLU A 1 247 ? 1.671 5.201 9.892 1.00 85.50 247 GLU A C 1
ATOM 2017 O O . GLU A 1 247 ? 1.054 4.154 9.673 1.00 85.50 247 GLU A O 1
ATOM 2022 N N . GLY A 1 248 ? 2.642 5.648 9.099 1.00 82.94 248 GLY A N 1
ATOM 2023 C CA . GLY A 1 248 ? 2.996 4.996 7.851 1.00 82.94 248 GLY A CA 1
ATOM 2024 C C . GLY A 1 248 ? 1.887 5.095 6.808 1.00 82.94 248 GLY A C 1
ATOM 2025 O O . GLY A 1 248 ? 1.714 4.166 6.028 1.00 82.94 248 GLY A O 1
ATOM 2026 N N . LEU A 1 249 ? 1.133 6.191 6.778 1.00 85.88 249 LEU A N 1
ATOM 2027 C CA . LEU A 1 249 ? 0.147 6.435 5.727 1.00 85.88 249 LEU A CA 1
ATOM 2028 C C . LEU A 1 249 ? 0.841 6.568 4.373 1.00 85.88 249 LEU A C 1
ATOM 2030 O O . LEU A 1 249 ? 1.958 7.088 4.294 1.00 85.88 249 LEU A O 1
ATOM 2034 N N . TYR A 1 250 ? 0.191 6.099 3.311 1.00 84.81 250 TYR A N 1
ATOM 2035 C CA . TYR A 1 250 ? 0.791 6.095 1.981 1.00 84.81 250 TYR A CA 1
ATOM 2036 C C . TYR A 1 250 ? 0.853 7.503 1.383 1.00 84.81 250 TYR A C 1
ATOM 2038 O O . TYR A 1 250 ? -0.131 8.237 1.414 1.00 84.81 250 TYR A O 1
ATOM 2046 N N . GLY A 1 251 ? 2.006 7.863 0.823 1.00 79.75 251 GLY A N 1
ATOM 2047 C CA . GLY A 1 251 ? 2.224 9.108 0.091 1.00 79.75 251 GLY A CA 1
ATOM 2048 C C . GLY A 1 251 ? 2.756 8.858 -1.316 1.00 79.75 251 GLY A C 1
ATOM 2049 O O . GLY A 1 251 ? 3.418 7.852 -1.567 1.00 79.75 251 GLY A O 1
ATOM 2050 N N . ASN A 1 252 ? 2.473 9.787 -2.230 1.00 73.94 252 ASN A N 1
ATOM 2051 C CA . ASN A 1 252 ? 2.868 9.717 -3.642 1.00 73.94 252 ASN A CA 1
ATOM 2052 C C . ASN A 1 252 ? 4.015 10.670 -4.020 1.00 73.94 252 ASN A C 1
ATOM 2054 O O . ASN A 1 252 ? 4.483 10.628 -5.151 1.00 73.94 252 ASN A O 1
ATOM 2058 N N . ASN A 1 253 ? 4.462 11.516 -3.089 1.00 70.44 253 ASN A N 1
ATOM 2059 C CA . ASN A 1 253 ? 5.539 12.484 -3.300 1.00 70.44 253 ASN A CA 1
ATOM 2060 C C . ASN A 1 253 ? 6.921 11.922 -2.916 1.00 70.44 253 ASN A C 1
ATOM 2062 O O . ASN A 1 253 ? 7.834 12.679 -2.604 1.00 70.44 253 ASN A O 1
ATOM 2066 N N . ASN A 1 254 ? 7.072 10.594 -2.861 1.00 78.75 254 ASN A N 1
ATOM 2067 C CA . ASN A 1 254 ? 8.386 9.985 -2.664 1.00 78.75 254 ASN A CA 1
ATOM 2068 C C . ASN A 1 254 ? 9.013 9.774 -4.034 1.00 78.75 254 ASN A C 1
ATOM 2070 O O . ASN A 1 254 ? 8.356 9.236 -4.923 1.00 78.75 254 ASN A O 1
ATOM 2074 N N . ILE A 1 255 ? 10.275 10.152 -4.194 1.00 85.12 255 ILE A N 1
ATOM 2075 C CA . ILE A 1 255 ? 10.952 10.055 -5.484 1.00 85.12 255 ILE A CA 1
ATOM 2076 C C . ILE A 1 255 ? 11.926 8.880 -5.456 1.00 85.12 255 ILE A C 1
ATOM 2078 O O . ILE A 1 255 ? 12.655 8.660 -4.484 1.00 85.12 255 ILE A O 1
ATOM 2082 N N . SER A 1 256 ? 11.915 8.096 -6.528 1.00 88.69 256 SER A N 1
ATOM 2083 C CA . SER A 1 256 ? 12.946 7.102 -6.819 1.00 88.69 256 SER A CA 1
ATOM 2084 C C . SER A 1 256 ? 13.627 7.445 -8.131 1.00 88.69 256 SER A C 1
ATOM 2086 O O . SER A 1 256 ? 12.960 7.849 -9.080 1.00 88.69 256 SER A O 1
ATOM 2088 N N . TYR A 1 257 ? 14.938 7.279 -8.181 1.00 91.06 257 TYR A N 1
ATOM 2089 C CA . TYR A 1 257 ? 15.762 7.565 -9.340 1.00 91.06 257 TYR A CA 1
ATOM 2090 C C . TYR A 1 257 ? 16.401 6.279 -9.840 1.00 91.06 257 TYR A C 1
ATOM 2092 O O . TYR A 1 257 ? 17.013 5.558 -9.059 1.00 91.06 257 TYR A O 1
ATOM 2100 N N . TRP A 1 258 ? 16.309 6.027 -11.138 1.00 93.44 258 TRP A N 1
ATOM 2101 C CA . TRP A 1 258 ? 17.211 5.113 -11.825 1.00 93.44 258 TRP A CA 1
ATOM 2102 C C . TRP A 1 258 ? 18.500 5.861 -12.166 1.00 93.44 258 TRP A C 1
ATOM 2104 O O . TRP A 1 258 ? 18.433 6.924 -12.789 1.00 93.44 258 TRP A O 1
ATOM 2114 N N . ILE A 1 259 ? 19.650 5.338 -11.747 1.00 94.25 259 ILE A N 1
ATOM 2115 C CA . ILE A 1 259 ? 20.960 5.856 -12.147 1.00 94.25 259 ILE A CA 1
ATOM 2116 C C . ILE A 1 259 ? 21.427 5.061 -13.358 1.00 94.25 259 ILE A C 1
ATOM 2118 O O . ILE A 1 259 ? 21.859 3.917 -13.235 1.00 94.25 259 ILE A O 1
ATOM 2122 N N . ASP A 1 260 ? 21.313 5.672 -14.531 1.00 94.94 260 ASP A N 1
ATOM 2123 C CA . ASP A 1 260 ? 21.624 4.995 -15.779 1.00 94.94 260 ASP A CA 1
ATOM 2124 C C . ASP A 1 260 ? 23.146 4.861 -15.976 1.00 94.94 260 ASP A C 1
ATOM 2126 O O . ASP A 1 260 ? 23.842 5.880 -16.006 1.00 94.94 260 ASP A O 1
ATOM 2130 N N . PRO A 1 261 ? 23.692 3.639 -16.129 1.00 95.25 261 PRO A N 1
ATOM 2131 C CA . PRO A 1 261 ? 25.134 3.440 -16.260 1.00 95.25 261 PRO A CA 1
ATOM 2132 C C . PRO A 1 261 ? 25.689 3.969 -17.587 1.00 95.25 261 PRO A C 1
ATOM 2134 O O . PRO A 1 261 ? 26.835 4.406 -17.628 1.00 95.25 261 PRO A O 1
ATOM 2137 N N . LEU A 1 262 ? 24.894 3.979 -18.664 1.00 93.75 262 LEU A N 1
ATOM 2138 C CA . LEU A 1 262 ? 25.360 4.435 -19.973 1.00 93.75 262 LEU A CA 1
ATOM 2139 C C . LEU A 1 262 ? 25.437 5.966 -20.064 1.00 93.75 262 LEU A C 1
ATOM 2141 O O . LEU A 1 262 ? 26.464 6.501 -20.480 1.00 93.75 262 LEU A O 1
ATOM 2145 N N . SER A 1 263 ? 24.362 6.669 -19.690 1.00 90.94 263 SER A N 1
ATOM 2146 C CA . SER A 1 263 ? 24.275 8.136 -19.790 1.00 90.94 263 SER A CA 1
ATOM 2147 C C . SER A 1 263 ? 24.746 8.887 -18.541 1.00 90.94 263 SER A C 1
ATOM 2149 O O . SER A 1 263 ? 25.022 10.083 -18.619 1.00 90.94 263 SER A O 1
ATOM 2151 N N . GLY A 1 264 ? 24.803 8.225 -17.380 1.00 85.56 264 GLY A N 1
ATOM 2152 C CA . GLY A 1 264 ? 25.070 8.853 -16.081 1.00 85.56 264 GLY A CA 1
ATOM 2153 C C . GLY A 1 264 ? 23.911 9.703 -15.540 1.00 85.56 264 GLY A C 1
ATOM 2154 O O . GLY A 1 264 ? 24.047 10.342 -14.494 1.00 85.56 264 GLY A O 1
ATOM 2155 N N . LEU A 1 265 ? 22.770 9.743 -16.236 1.00 89.06 265 LEU A N 1
ATOM 2156 C CA . LEU A 1 265 ? 21.608 10.530 -15.832 1.00 89.06 265 LEU A CA 1
ATOM 2157 C C . LEU A 1 265 ? 20.823 9.850 -14.704 1.00 89.06 265 LEU A C 1
ATOM 2159 O O . LEU A 1 265 ? 20.758 8.626 -14.598 1.00 89.06 265 LEU A O 1
ATOM 2163 N N . SER A 1 266 ? 20.177 10.672 -13.873 1.00 89.25 266 SER A N 1
ATOM 2164 C CA . SER A 1 266 ? 19.213 10.224 -12.861 1.00 89.25 266 SER A CA 1
ATOM 2165 C C . SER A 1 266 ? 17.790 10.394 -13.388 1.00 89.25 266 SER A C 1
ATOM 2167 O O . SER A 1 266 ? 17.324 11.520 -13.567 1.00 89.25 266 SER A O 1
ATOM 2169 N N . ILE A 1 267 ? 17.082 9.290 -13.620 1.00 90.81 267 ILE A N 1
ATOM 2170 C CA . ILE A 1 267 ? 15.733 9.301 -14.195 1.00 90.81 267 ILE A CA 1
ATOM 2171 C C . ILE A 1 267 ? 14.709 9.052 -13.092 1.00 90.81 267 ILE A C 1
ATOM 2173 O O . ILE A 1 267 ? 14.693 7.990 -12.474 1.00 90.81 267 ILE A O 1
ATOM 2177 N N . GLN A 1 268 ? 13.848 10.037 -12.836 1.00 89.50 268 GLN A N 1
ATOM 2178 C CA . GLN A 1 268 ? 12.951 10.011 -11.682 1.00 89.50 268 GLN A CA 1
ATOM 2179 C C . GLN A 1 268 ? 11.602 9.328 -11.939 1.00 89.50 268 GLN A C 1
ATOM 2181 O O . GLN A 1 268 ? 11.060 9.366 -13.051 1.00 89.50 268 GLN A O 1
ATOM 2186 N N . VAL A 1 269 ? 11.027 8.799 -10.858 1.00 89.00 269 VAL A N 1
ATOM 2187 C CA . VAL A 1 269 ? 9.643 8.340 -10.758 1.00 89.00 269 VAL A CA 1
ATOM 2188 C C . VAL A 1 269 ? 9.068 8.591 -9.365 1.00 89.00 269 VAL A C 1
ATOM 2190 O O . VAL A 1 269 ? 9.774 8.478 -8.360 1.00 89.00 269 VAL A O 1
ATOM 2193 N N . ASN A 1 270 ? 7.769 8.857 -9.298 1.00 87.69 270 ASN A N 1
ATOM 2194 C CA . ASN A 1 270 ? 7.021 8.886 -8.056 1.00 87.69 270 ASN A CA 1
ATOM 2195 C C . ASN A 1 270 ? 6.718 7.465 -7.583 1.00 87.69 270 ASN A C 1
ATOM 2197 O O . ASN A 1 270 ? 6.268 6.592 -8.324 1.00 87.69 270 ASN A O 1
ATOM 2201 N N . ALA A 1 271 ? 6.985 7.250 -6.308 1.00 82.38 271 ALA A N 1
ATOM 2202 C CA . ALA A 1 271 ? 6.956 5.979 -5.627 1.00 82.38 271 ALA A CA 1
ATOM 2203 C C . ALA A 1 271 ? 5.929 6.029 -4.500 1.00 82.38 271 ALA A C 1
ATOM 2205 O O . ALA A 1 271 ? 5.951 6.929 -3.652 1.00 82.38 271 ALA A O 1
ATOM 2206 N N . LEU A 1 272 ? 5.057 5.027 -4.443 1.00 84.62 272 LEU A N 1
ATOM 2207 C CA . LEU A 1 272 ? 4.180 4.861 -3.297 1.00 84.62 272 LEU A CA 1
ATOM 2208 C C . LEU A 1 272 ? 4.983 4.306 -2.116 1.00 84.62 272 LEU A C 1
ATOM 2210 O O . LEU A 1 272 ? 5.558 3.223 -2.217 1.00 84.62 272 LEU A O 1
ATOM 2214 N N . ARG A 1 273 ? 5.025 5.030 -0.993 1.00 82.12 273 ARG A N 1
ATOM 2215 C CA . ARG A 1 273 ? 5.667 4.575 0.257 1.00 82.12 273 ARG A CA 1
ATOM 2216 C C . ARG A 1 273 ? 4.902 5.043 1.485 1.00 82.12 273 ARG A C 1
ATOM 2218 O O . ARG A 1 273 ? 4.042 5.915 1.399 1.00 82.12 273 ARG A O 1
ATOM 2225 N N . ASN A 1 274 ? 5.228 4.460 2.635 1.00 83.06 274 ASN A N 1
ATOM 2226 C CA . ASN A 1 274 ? 4.779 4.927 3.944 1.00 83.06 274 ASN A CA 1
ATOM 2227 C C . ASN A 1 274 ? 5.467 6.263 4.271 1.00 83.06 274 ASN A C 1
ATOM 2229 O O . ASN A 1 274 ? 6.661 6.286 4.561 1.00 83.06 274 ASN A O 1
ATOM 2233 N N . THR A 1 275 ? 4.710 7.358 4.230 1.00 75.81 275 THR A N 1
ATOM 2234 C CA . THR A 1 275 ? 5.250 8.724 4.261 1.00 75.81 275 THR A CA 1
ATOM 2235 C C . THR A 1 275 ? 4.710 9.561 5.404 1.00 75.81 275 THR A C 1
ATOM 2237 O O . THR A 1 275 ? 5.450 10.397 5.896 1.00 75.81 275 THR A O 1
ATOM 2240 N N . PHE A 1 276 ? 3.468 9.379 5.854 1.00 75.94 276 PHE A N 1
ATOM 2241 C CA . PHE A 1 276 ? 2.865 10.318 6.809 1.00 75.94 276 PHE A CA 1
ATOM 2242 C C . PHE A 1 276 ? 2.427 9.652 8.108 1.00 75.94 276 PHE A C 1
ATOM 2244 O O . PHE A 1 276 ? 2.284 8.429 8.204 1.00 75.94 276 PHE A O 1
ATOM 2251 N N . TRP A 1 277 ? 2.192 10.486 9.113 1.00 77.81 277 TRP A N 1
ATOM 2252 C CA . TRP A 1 277 ? 1.518 10.114 10.345 1.00 77.81 277 TRP A CA 1
ATOM 2253 C C . TRP A 1 277 ? 0.521 11.203 10.740 1.00 77.81 277 TRP A C 1
ATOM 2255 O O . TRP A 1 277 ? 0.721 12.379 10.436 1.00 77.81 277 TRP A O 1
ATOM 2265 N N . LEU A 1 278 ? -0.551 10.796 11.409 1.00 80.00 278 LEU A N 1
ATOM 2266 C CA . LEU A 1 278 ? -1.624 11.644 11.909 1.00 80.00 278 LEU A CA 1
ATOM 2267 C C . LEU A 1 278 ? -1.868 11.326 13.377 1.00 80.00 278 LEU A C 1
ATOM 2269 O O . LEU A 1 278 ? -1.630 10.210 13.844 1.00 80.00 278 LEU A O 1
ATOM 2273 N N . THR A 1 279 ? -2.367 12.312 14.109 1.00 83.12 279 THR A N 1
ATOM 2274 C CA . THR A 1 279 ? -2.831 12.112 15.481 1.00 83.12 279 THR A CA 1
ATOM 2275 C C . THR A 1 279 ? -4.158 12.806 15.690 1.00 83.12 279 THR A C 1
ATOM 2277 O O . THR A 1 279 ? -4.316 13.954 15.277 1.00 83.12 279 THR A O 1
ATOM 2280 N N . ALA A 1 280 ? -5.056 12.141 16.401 1.00 86.62 280 ALA A N 1
ATOM 2281 C CA . ALA A 1 280 ? -6.285 12.707 16.922 1.00 86.62 280 ALA A CA 1
ATOM 2282 C C . ALA A 1 280 ? -6.331 12.488 18.434 1.00 86.62 280 ALA A C 1
ATOM 2284 O O . ALA A 1 280 ? -5.842 11.483 18.951 1.00 86.62 280 ALA A O 1
ATOM 2285 N N . ARG A 1 281 ? -6.887 13.449 19.159 1.00 90.50 281 ARG A N 1
ATOM 2286 C CA . ARG A 1 281 ? -7.168 13.327 20.589 1.00 90.50 281 ARG A CA 1
ATOM 2287 C C . ARG A 1 281 ? -8.464 14.036 20.896 1.00 90.50 281 ARG A C 1
ATOM 2289 O O . ARG A 1 281 ? -8.740 15.060 20.277 1.00 90.50 281 ARG A O 1
ATOM 2296 N N . GLY A 1 282 ? -9.193 13.573 21.890 1.00 90.94 282 GLY A N 1
ATOM 2297 C CA . GLY A 1 282 ? -10.470 14.177 22.203 1.00 90.94 282 GLY A CA 1
ATOM 2298 C C . GLY A 1 282 ? -11.023 13.763 23.545 1.00 90.94 282 GLY A C 1
ATOM 2299 O O . GLY A 1 282 ? -10.457 12.927 24.253 1.00 90.94 282 GLY A O 1
ATOM 2300 N N . ILE A 1 283 ? -12.113 14.433 23.898 1.00 94.06 283 ILE A N 1
ATOM 2301 C CA . ILE A 1 283 ? -12.909 14.174 25.087 1.00 94.06 283 ILE A CA 1
ATOM 2302 C C . ILE A 1 283 ? -14.368 14.084 24.654 1.00 94.06 283 ILE A C 1
ATOM 2304 O O . ILE A 1 283 ? -14.869 14.953 23.940 1.00 94.06 283 ILE A O 1
ATOM 2308 N N . GLU A 1 284 ? -15.037 13.052 25.135 1.00 95.12 284 GLU A N 1
ATOM 2309 C CA . GLU A 1 284 ? -16.455 12.790 24.963 1.00 95.12 284 GLU A CA 1
ATOM 2310 C C . GLU A 1 284 ? -17.126 12.870 26.328 1.00 95.12 284 GLU A C 1
ATOM 2312 O O . GLU A 1 284 ? -16.671 12.278 27.310 1.00 95.12 284 GLU A O 1
ATOM 2317 N N . LEU A 1 285 ? -18.206 13.635 26.395 1.00 95.50 285 LEU A N 1
ATOM 2318 C CA . LEU A 1 285 ? -19.027 13.811 27.578 1.00 95.50 285 LEU A CA 1
ATOM 2319 C C . LEU A 1 285 ? -20.444 13.398 27.220 1.00 95.50 285 LEU A C 1
ATOM 2321 O O . LEU A 1 285 ? -20.997 13.875 26.230 1.00 95.50 285 LEU A O 1
ATOM 2325 N N . SER A 1 286 ? -21.063 12.567 28.048 1.00 96.00 286 SER A N 1
ATOM 2326 C CA . SER A 1 286 ? -22.487 12.283 27.943 1.00 96.00 286 SER A CA 1
ATOM 2327 C C . SER A 1 286 ? -23.154 12.446 29.297 1.00 96.00 286 SER A C 1
ATOM 2329 O O . SER A 1 286 ? -22.628 11.992 30.304 1.00 96.00 286 SER A O 1
ATOM 2331 N N . LEU A 1 287 ? -24.316 13.090 29.323 1.00 95.81 287 LEU A N 1
ATOM 2332 C CA . LEU A 1 287 ? -25.180 13.187 30.488 1.00 95.81 287 LEU A CA 1
ATOM 2333 C C . LEU A 1 287 ? -26.569 12.716 30.083 1.00 95.81 287 LEU A C 1
ATOM 2335 O O . LEU A 1 287 ? -27.207 13.298 29.208 1.00 95.81 287 LEU A O 1
ATOM 2339 N N . LYS A 1 288 ? -27.046 11.666 30.735 1.00 95.50 288 LYS A N 1
ATOM 2340 C CA . LYS A 1 288 ? -28.357 11.077 30.495 1.00 95.50 288 LYS A CA 1
ATOM 2341 C C . LYS A 1 288 ? -29.171 11.135 31.771 1.00 95.50 288 LYS A C 1
ATOM 2343 O O . LYS A 1 288 ? -28.675 10.799 32.839 1.00 95.50 288 LYS A O 1
ATOM 2348 N N . LYS A 1 289 ? -30.435 11.506 31.637 1.00 93.75 289 LYS A N 1
ATOM 2349 C CA . LYS A 1 289 ? -31.467 11.294 32.643 1.00 93.75 289 LYS A CA 1
ATOM 2350 C C . LYS A 1 289 ? -32.472 10.314 32.061 1.00 93.75 289 LYS A C 1
ATOM 2352 O O . LYS A 1 289 ? -33.105 10.623 31.051 1.00 93.75 289 LYS A O 1
ATOM 2357 N N . SER A 1 290 ? -32.616 9.158 32.691 1.00 91.56 290 SER A N 1
ATOM 2358 C CA . SER A 1 290 ? -33.629 8.164 32.340 1.00 91.56 290 SER A CA 1
ATOM 2359 C C . SER A 1 290 ? -35.031 8.721 32.588 1.00 91.56 290 SER A C 1
ATOM 2361 O O . SER A 1 290 ? -35.219 9.680 33.341 1.00 91.56 290 SER A O 1
ATOM 2363 N N . PHE A 1 291 ? -36.039 8.140 31.940 1.00 90.56 291 PHE A N 1
ATOM 2364 C CA . PHE A 1 291 ? -37.404 8.629 32.087 1.00 90.56 291 PHE A CA 1
ATOM 2365 C C . PHE A 1 291 ? -37.914 8.447 33.520 1.00 90.56 291 PHE A C 1
ATOM 2367 O O . PHE A 1 291 ? -38.213 7.339 33.958 1.00 90.56 291 PHE A O 1
ATOM 2374 N N . ALA A 1 292 ? -38.037 9.562 34.233 1.00 87.88 292 ALA A N 1
ATOM 2375 C CA . ALA A 1 292 ? -38.628 9.647 35.561 1.00 87.88 292 ALA A CA 1
ATOM 2376 C C . ALA A 1 292 ? -39.204 11.049 35.761 1.00 87.88 292 ALA A C 1
ATOM 2378 O O . ALA A 1 292 ? -38.696 12.018 35.190 1.00 87.88 292 ALA A O 1
ATOM 2379 N N . ASN A 1 293 ? -40.258 11.178 36.568 1.00 88.12 293 ASN A N 1
ATOM 2380 C CA . ASN A 1 293 ? -40.948 12.455 36.786 1.00 88.12 293 ASN A CA 1
ATOM 2381 C C . ASN A 1 293 ? -41.318 13.152 35.459 1.00 88.12 293 ASN A C 1
ATOM 2383 O O . ASN A 1 293 ? -41.138 14.358 35.306 1.00 88.12 293 ASN A O 1
ATOM 2387 N N . ASN A 1 294 ? -41.825 12.364 34.499 1.00 89.25 294 ASN A N 1
ATOM 2388 C CA . ASN A 1 294 ? -42.359 12.809 33.204 1.00 89.25 294 ASN A CA 1
ATOM 2389 C C . ASN A 1 294 ? -41.327 13.350 32.201 1.00 89.25 294 ASN A C 1
ATOM 2391 O O . ASN A 1 294 ? -41.699 13.917 31.174 1.00 89.25 294 ASN A O 1
ATOM 2395 N N . PHE A 1 295 ? -40.032 13.171 32.467 1.00 89.38 295 PHE A N 1
ATOM 2396 C CA . PHE A 1 295 ? -38.975 13.749 31.645 1.00 89.38 295 PHE A CA 1
ATOM 2397 C C . PHE A 1 295 ? -37.748 12.843 31.528 1.00 89.38 295 PHE A C 1
ATOM 2399 O O . PHE A 1 295 ? -37.312 12.229 32.506 1.00 89.38 295 PHE A O 1
ATOM 2406 N N . GLN A 1 296 ? -37.153 12.824 30.338 1.00 90.81 296 GLN A N 1
ATOM 2407 C CA . GLN A 1 296 ? -35.827 12.279 30.065 1.00 90.81 296 GLN A CA 1
ATOM 2408 C C . GLN A 1 296 ? -35.047 13.249 29.177 1.00 90.81 296 GLN A C 1
ATOM 2410 O O . GLN A 1 296 ? -35.623 13.987 28.371 1.00 90.81 296 GLN A O 1
ATOM 2415 N N . PHE A 1 297 ? -33.726 13.194 29.266 1.00 90.50 297 PHE A N 1
ATOM 2416 C CA . PHE A 1 297 ? -32.869 13.869 28.303 1.00 90.50 297 PHE A CA 1
ATOM 2417 C C . PHE A 1 297 ? -31.551 13.126 28.137 1.00 90.50 297 PHE A C 1
ATOM 2419 O O . PHE A 1 297 ? -31.117 12.387 29.022 1.00 90.50 297 PHE A O 1
ATOM 2426 N N . ALA A 1 298 ? -30.912 13.359 27.002 1.00 89.00 298 ALA A N 1
ATOM 2427 C CA . ALA A 1 298 ? -29.550 12.962 26.724 1.00 89.00 298 ALA A CA 1
ATOM 2428 C C . ALA A 1 298 ? -28.820 14.163 26.121 1.00 89.00 298 ALA A C 1
ATOM 2430 O O . ALA A 1 298 ? -29.230 14.715 25.104 1.00 89.00 298 ALA A O 1
ATOM 2431 N N . LEU A 1 299 ? -27.743 14.570 26.772 1.00 90.19 299 LEU A N 1
ATOM 2432 C CA . LEU A 1 299 ? -26.805 15.575 26.306 1.00 90.19 299 LEU A CA 1
ATOM 2433 C C . LEU A 1 299 ? -25.506 14.854 25.962 1.00 90.19 299 LEU A C 1
ATOM 2435 O O . LEU A 1 299 ? -25.018 14.073 26.778 1.00 90.19 299 LEU A O 1
ATOM 2439 N N . ALA A 1 300 ? -24.942 15.113 24.787 1.00 91.19 300 ALA A N 1
ATOM 2440 C CA . ALA A 1 300 ? -23.622 14.617 24.428 1.00 91.19 300 ALA A CA 1
ATOM 2441 C C . ALA A 1 300 ? -22.781 15.730 23.805 1.00 91.19 300 ALA A C 1
ATOM 2443 O O . ALA A 1 300 ? -23.260 16.495 22.966 1.00 91.19 300 ALA A O 1
ATOM 2444 N N . TYR A 1 301 ? -21.526 15.811 24.225 1.00 90.81 301 TYR A N 1
ATOM 2445 C CA . TYR A 1 301 ? -20.551 16.761 23.720 1.00 90.81 301 TYR A CA 1
ATOM 2446 C C . TYR A 1 301 ? -19.253 16.038 23.397 1.00 90.81 301 TYR A C 1
ATOM 2448 O O . TYR A 1 301 ? -18.669 15.398 24.268 1.00 90.81 301 TYR A O 1
ATOM 2456 N N . ASN A 1 302 ? -18.789 16.195 22.164 1.00 90.75 302 ASN A N 1
ATOM 2457 C CA . ASN A 1 302 ? -17.540 15.628 21.685 1.00 90.75 302 ASN A CA 1
ATOM 2458 C C . ASN A 1 302 ? -16.629 16.769 21.244 1.00 90.75 302 ASN A C 1
ATOM 2460 O O . ASN A 1 302 ? -17.000 17.577 20.390 1.00 90.75 302 ASN A O 1
ATOM 2464 N N . ALA A 1 303 ? -15.439 16.835 21.827 1.00 89.31 303 ALA A N 1
ATOM 2465 C CA . ALA A 1 303 ? -14.385 17.744 21.409 1.00 89.31 303 ALA A CA 1
ATOM 2466 C C . ALA A 1 303 ? -13.200 16.936 20.901 1.00 89.31 303 ALA A C 1
ATOM 2468 O O . ALA A 1 303 ? -12.616 16.160 21.655 1.00 89.31 303 ALA A O 1
ATOM 2469 N N . GLU A 1 304 ? -12.815 17.163 19.650 1.00 86.38 304 GLU A N 1
ATOM 2470 C CA . GLU A 1 304 ? -11.678 16.509 19.018 1.00 86.38 304 GLU A CA 1
ATOM 2471 C C . GLU A 1 304 ? -10.673 17.545 18.500 1.00 86.38 304 GLU A C 1
ATOM 2473 O O . GLU A 1 304 ? -11.007 18.589 17.927 1.00 86.38 304 GLU A O 1
ATOM 2478 N N . TRP A 1 305 ? -9.402 17.228 18.702 1.00 86.38 305 TRP A N 1
ATOM 2479 C CA . TRP A 1 305 ? -8.256 17.898 18.121 1.00 86.38 305 TRP A CA 1
ATOM 2480 C C . TRP A 1 305 ? -7.555 16.909 17.207 1.00 86.38 305 TRP A C 1
ATOM 2482 O O . TRP A 1 305 ? -6.850 16.009 17.674 1.00 86.38 305 TRP A O 1
ATOM 2492 N N . SER A 1 306 ? -7.721 17.110 15.908 1.00 78.06 306 SER A N 1
ATOM 2493 C CA . SER A 1 306 ? -7.010 16.360 14.889 1.00 78.06 306 SER A CA 1
ATOM 2494 C C . SER A 1 306 ? -5.858 17.196 14.340 1.00 78.06 306 SER A C 1
ATOM 2496 O O . SER A 1 306 ? -5.902 18.429 14.246 1.00 78.06 306 SER A O 1
ATOM 2498 N N . ARG A 1 307 ? -4.766 16.507 14.027 1.00 75.19 307 ARG A N 1
ATOM 2499 C CA . ARG A 1 307 ? -3.624 17.085 13.338 1.00 75.19 307 ARG A CA 1
ATOM 2500 C C . ARG A 1 307 ? -3.510 16.436 11.971 1.00 75.19 307 ARG A C 1
ATOM 2502 O O . ARG A 1 307 ? -3.279 15.232 11.884 1.00 75.19 307 ARG A O 1
ATOM 2509 N N . ASP A 1 308 ? -3.573 17.271 10.941 1.00 63.28 308 ASP A N 1
ATOM 2510 C CA . ASP A 1 308 ? -3.167 16.902 9.592 1.00 63.28 308 ASP A CA 1
ATOM 2511 C C . ASP A 1 308 ? -1.636 16.748 9.518 1.00 63.28 308 ASP A C 1
ATOM 2513 O O . ASP A 1 308 ? -0.875 17.429 10.216 1.00 63.28 308 ASP A O 1
ATOM 2517 N N . ALA A 1 309 ? -1.169 15.839 8.669 1.00 59.88 309 ALA A N 1
ATOM 2518 C CA . ALA A 1 309 ? 0.235 15.491 8.531 1.00 59.88 309 ALA A CA 1
ATOM 2519 C C . ALA A 1 309 ? 1.061 16.700 8.083 1.00 59.88 309 ALA A C 1
ATOM 2521 O O . ALA A 1 309 ? 2.257 16.731 8.357 1.00 59.88 309 ALA A O 1
ATOM 2522 N N . GLY A 1 310 ? 0.448 17.705 7.438 1.00 53.00 310 GLY A N 1
ATOM 2523 C CA . GLY A 1 310 ? 1.090 18.982 7.108 1.00 53.00 310 GLY A CA 1
ATOM 2524 C C . GLY A 1 310 ? 2.354 18.830 6.256 1.00 53.00 310 GLY A C 1
ATOM 2525 O O . GLY A 1 310 ? 3.268 19.640 6.371 1.00 53.00 310 GLY A O 1
ATOM 2526 N N . GLY A 1 311 ? 2.447 17.755 5.465 1.00 54.81 311 GLY A N 1
ATOM 2527 C CA . GLY A 1 311 ? 3.652 17.406 4.707 1.00 54.81 311 GLY A CA 1
ATOM 2528 C C . GLY A 1 311 ? 4.808 16.845 5.549 1.00 54.81 311 GLY A C 1
ATOM 2529 O O . GLY A 1 311 ? 5.920 16.741 5.045 1.00 54.81 311 GLY A O 1
ATOM 2530 N N . VAL A 1 312 ? 4.595 16.479 6.819 1.00 55.50 312 VAL A N 1
ATOM 2531 C CA . VAL A 1 312 ? 5.639 15.881 7.663 1.00 55.50 312 VAL A CA 1
ATOM 2532 C C . VAL A 1 312 ? 5.869 14.424 7.293 1.00 55.50 312 VAL A C 1
ATOM 2534 O O . VAL A 1 312 ? 5.021 13.551 7.477 1.00 55.50 312 VAL A O 1
ATOM 2537 N N . HIS A 1 313 ? 7.076 14.194 6.810 1.00 60.84 313 HIS A N 1
ATOM 2538 C CA . HIS A 1 313 ? 7.588 12.936 6.313 1.00 60.84 313 HIS A CA 1
ATOM 2539 C C . HIS A 1 313 ? 8.033 11.979 7.450 1.00 60.84 313 HIS A C 1
ATOM 2541 O O . HIS A 1 313 ? 8.661 12.385 8.427 1.00 60.84 313 HIS A O 1
ATOM 2547 N N . TYR A 1 314 ? 7.685 10.695 7.339 1.00 54.12 314 TYR A N 1
ATOM 2548 C CA . TYR A 1 314 ? 7.817 9.653 8.360 1.00 54.12 314 TYR A CA 1
ATOM 2549 C C . TYR A 1 314 ? 9.107 8.828 8.179 1.00 54.12 314 TYR A C 1
ATOM 2551 O O . TYR A 1 314 ? 9.158 7.860 7.417 1.00 54.12 314 TYR A O 1
ATOM 2559 N N . GLY A 1 315 ? 10.133 9.157 8.971 1.00 53.91 315 GLY A N 1
ATOM 2560 C CA . GLY A 1 315 ? 11.341 8.338 9.156 1.00 53.91 315 GLY A CA 1
ATOM 2561 C C . GLY A 1 315 ? 12.196 8.128 7.895 1.00 53.91 315 GLY A C 1
ATOM 2562 O O . GLY A 1 315 ? 12.049 8.818 6.902 1.00 53.91 315 GLY A O 1
ATOM 2563 N N . LYS A 1 316 ? 13.095 7.131 7.910 1.00 51.81 316 LYS A N 1
ATOM 2564 C CA . LYS A 1 316 ? 14.023 6.803 6.795 1.00 51.81 316 LYS A CA 1
ATOM 2565 C C . LYS A 1 316 ? 13.322 6.515 5.446 1.00 51.81 316 LYS A C 1
ATOM 2567 O O . LYS A 1 316 ? 13.966 6.506 4.402 1.00 51.81 316 LYS A O 1
ATOM 2572 N N . TYR A 1 317 ? 12.015 6.254 5.457 1.00 53.94 317 TYR A N 1
ATOM 2573 C CA . TYR A 1 317 ? 11.244 5.798 4.295 1.00 53.94 317 TYR A CA 1
ATOM 2574 C C . TYR A 1 317 ? 10.675 6.930 3.428 1.00 53.94 317 TYR A C 1
ATOM 2576 O O . TYR A 1 317 ? 10.166 6.655 2.343 1.00 53.94 317 TYR A O 1
ATOM 2584 N N . SER A 1 318 ? 10.815 8.183 3.864 1.00 57.66 318 SER A N 1
ATOM 2585 C CA . SER A 1 318 ? 10.492 9.378 3.078 1.00 57.66 318 SER A CA 1
ATOM 2586 C C . SER A 1 318 ? 11.657 9.945 2.267 1.00 57.66 318 SER A C 1
ATOM 2588 O O . SER A 1 318 ? 11.491 10.951 1.585 1.00 57.66 318 SER A O 1
ATOM 2590 N N . ALA A 1 319 ? 12.836 9.331 2.353 1.00 70.19 319 ALA A N 1
ATOM 2591 C CA . ALA A 1 319 ? 14.000 9.731 1.578 1.00 70.19 319 ALA A CA 1
ATOM 2592 C C . ALA A 1 319 ? 13.780 9.518 0.070 1.00 70.19 319 ALA A C 1
ATOM 2594 O O . ALA A 1 319 ? 13.044 8.613 -0.348 1.00 70.19 319 ALA A O 1
ATOM 2595 N N . ASN A 1 320 ? 14.505 10.286 -0.743 1.00 81.44 320 ASN A N 1
ATOM 2596 C CA . ASN A 1 320 ? 14.698 9.946 -2.146 1.00 81.44 320 ASN A CA 1
ATOM 2597 C C . ASN A 1 320 ? 15.504 8.652 -2.224 1.00 81.44 320 ASN A C 1
ATOM 2599 O O . ASN A 1 320 ? 16.467 8.475 -1.473 1.00 81.44 320 ASN A O 1
ATOM 2603 N N . TRP A 1 321 ? 15.104 7.738 -3.102 1.00 84.81 321 TRP A N 1
ATOM 2604 C CA . TRP A 1 321 ? 15.834 6.489 -3.318 1.00 84.81 321 TRP A CA 1
ATOM 2605 C C . TRP A 1 321 ? 16.479 6.481 -4.683 1.00 84.81 321 TRP A C 1
ATOM 2607 O O . TRP A 1 321 ? 15.963 7.070 -5.625 1.00 84.81 321 TRP A O 1
ATOM 2617 N N . TYR A 1 322 ? 17.591 5.784 -4.780 1.00 89.50 322 TYR A N 1
ATOM 2618 C CA . TYR A 1 322 ? 18.400 5.727 -5.978 1.00 89.50 322 TYR A CA 1
ATOM 2619 C C . TYR A 1 322 ? 18.721 4.272 -6.221 1.00 89.50 322 TYR A C 1
ATOM 2621 O O . TYR A 1 322 ? 19.187 3.597 -5.310 1.00 89.50 322 TYR A O 1
ATOM 2629 N N . VAL A 1 323 ? 18.392 3.802 -7.412 1.00 92.44 323 VAL A N 1
ATOM 2630 C CA . VAL A 1 323 ? 18.509 2.418 -7.847 1.00 92.44 323 VAL A CA 1
ATOM 2631 C C . VAL A 1 323 ? 19.555 2.374 -8.940 1.00 92.44 323 VAL A C 1
ATOM 2633 O O . VAL A 1 323 ? 19.506 3.162 -9.886 1.00 92.44 323 VAL A O 1
ATOM 2636 N N . MET A 1 324 ? 20.537 1.504 -8.751 1.00 94.12 324 MET A N 1
ATOM 2637 C CA . MET A 1 324 ? 21.768 1.476 -9.526 1.00 94.12 324 MET A CA 1
ATOM 2638 C C . MET A 1 324 ? 22.074 0.022 -9.887 1.00 94.12 324 MET A C 1
ATOM 2640 O O . MET A 1 324 ? 22.087 -0.808 -8.979 1.00 94.12 324 MET A O 1
ATOM 2644 N N . PRO A 1 325 ? 22.305 -0.307 -11.163 1.00 95.88 325 PRO A N 1
ATOM 2645 C CA . PRO A 1 325 ? 22.831 -1.615 -11.528 1.00 95.88 325 PRO A CA 1
ATOM 2646 C C . PRO A 1 325 ? 24.333 -1.692 -11.224 1.00 95.88 325 PRO A C 1
ATOM 2648 O O . PRO A 1 325 ? 25.019 -0.667 -11.251 1.00 95.88 325 PRO A O 1
ATOM 2651 N N . ASP A 1 326 ? 24.834 -2.896 -10.967 1.00 97.06 326 ASP A N 1
ATOM 2652 C CA . ASP A 1 326 ? 26.259 -3.237 -10.918 1.00 97.06 326 ASP A CA 1
ATOM 2653 C C . ASP A 1 326 ? 26.710 -3.963 -12.195 1.00 97.06 326 ASP A C 1
ATOM 2655 O O . ASP A 1 326 ? 25.947 -4.096 -13.158 1.00 97.06 326 ASP A O 1
ATOM 2659 N N . ALA A 1 327 ? 27.970 -4.399 -12.235 1.00 97.44 327 ALA A N 1
ATOM 2660 C CA . ALA A 1 327 ? 28.507 -5.121 -13.380 1.00 97.44 327 ALA A CA 1
ATOM 2661 C C . ALA A 1 327 ? 27.787 -6.450 -13.674 1.00 97.44 327 ALA A C 1
ATOM 2663 O O . ALA A 1 327 ? 27.672 -6.795 -14.854 1.00 97.44 327 ALA A O 1
ATOM 2664 N N . ASP A 1 328 ? 27.297 -7.164 -12.652 1.00 96.19 328 ASP A N 1
ATOM 2665 C CA . ASP A 1 328 ? 26.606 -8.451 -12.806 1.00 96.19 328 ASP A CA 1
ATOM 2666 C C . ASP A 1 328 ? 25.267 -8.250 -13.521 1.00 96.19 328 ASP A C 1
ATOM 2668 O O . ASP A 1 328 ? 24.939 -8.997 -14.443 1.00 96.19 328 ASP A O 1
ATOM 2672 N N . PHE A 1 329 ? 24.534 -7.184 -13.174 1.00 95.25 329 PHE A N 1
ATOM 2673 C CA . PHE A 1 329 ? 23.276 -6.835 -13.841 1.00 95.25 329 PHE A CA 1
ATOM 2674 C C . PHE A 1 329 ? 23.469 -6.667 -15.360 1.00 95.25 329 PHE A C 1
ATOM 2676 O O . PHE A 1 329 ? 22.668 -7.150 -16.163 1.00 95.25 329 PHE A O 1
ATOM 2683 N N . ILE A 1 330 ? 24.557 -6.003 -15.770 1.00 96.75 330 ILE A N 1
ATOM 2684 C CA . ILE A 1 330 ? 24.894 -5.812 -17.189 1.00 96.75 330 ILE A CA 1
ATOM 2685 C C . ILE A 1 330 ? 25.331 -7.136 -17.829 1.00 96.75 330 ILE A C 1
ATOM 2687 O O . ILE A 1 330 ? 24.844 -7.488 -18.904 1.00 96.75 330 ILE A O 1
ATOM 2691 N N . ALA A 1 331 ? 26.231 -7.877 -17.175 1.00 95.50 331 ALA A N 1
ATOM 2692 C CA . ALA A 1 331 ? 26.810 -9.112 -17.703 1.00 95.50 331 ALA A CA 1
ATOM 2693 C C . ALA A 1 331 ? 25.771 -10.229 -17.896 1.00 95.50 331 ALA A C 1
ATOM 2695 O O . ALA A 1 331 ? 25.891 -11.023 -18.829 1.00 95.50 331 ALA A O 1
ATOM 2696 N N . ASN A 1 332 ? 24.726 -10.248 -17.067 1.00 93.19 332 ASN A N 1
ATOM 2697 C CA . ASN A 1 332 ? 23.613 -11.194 -17.161 1.00 93.19 332 ASN A CA 1
ATOM 2698 C C . ASN A 1 332 ? 22.553 -10.796 -18.206 1.00 93.19 332 ASN A C 1
ATOM 2700 O O . ASN A 1 332 ? 21.542 -11.478 -18.355 1.00 93.19 332 ASN A O 1
ATOM 2704 N N . GLY A 1 333 ? 22.775 -9.711 -18.958 1.00 92.44 333 GLY A N 1
ATOM 2705 C CA . GLY A 1 333 ? 21.893 -9.292 -20.048 1.00 92.44 333 GLY A CA 1
ATOM 2706 C C . GLY A 1 333 ? 20.634 -8.547 -19.601 1.00 92.44 333 GLY A C 1
ATOM 2707 O O . GLY A 1 333 ? 19.741 -8.333 -20.417 1.00 92.44 333 GLY A O 1
ATOM 2708 N N . HIS A 1 334 ? 20.554 -8.102 -18.342 1.00 92.88 334 HIS A N 1
ATOM 2709 C CA . HIS A 1 334 ? 19.401 -7.342 -17.841 1.00 92.88 334 HIS A CA 1
ATOM 2710 C C . HIS A 1 334 ? 19.381 -5.881 -18.317 1.00 92.88 334 HIS A C 1
ATOM 2712 O O . HIS A 1 334 ? 18.386 -5.179 -18.114 1.00 92.88 334 HIS A O 1
ATOM 2718 N N . TYR A 1 335 ? 20.463 -5.415 -18.953 1.00 95.12 335 TYR A N 1
ATOM 2719 C CA . TYR A 1 335 ? 20.589 -4.074 -19.518 1.00 95.12 335 TYR A CA 1
ATOM 2720 C C . TYR A 1 335 ? 20.769 -4.115 -21.033 1.00 95.12 335 TYR A C 1
ATOM 2722 O O . TYR A 1 335 ? 21.654 -4.788 -21.558 1.00 95.12 335 TYR A O 1
ATOM 2730 N N . TRP A 1 336 ? 19.956 -3.328 -21.730 1.00 94.75 336 TRP A N 1
ATOM 2731 C CA . TRP A 1 336 ? 20.012 -3.137 -23.173 1.00 94.75 336 TRP A CA 1
ATOM 2732 C C . TRP A 1 336 ? 19.432 -1.764 -23.518 1.00 94.75 336 TRP A C 1
ATOM 2734 O O . TRP A 1 336 ? 18.611 -1.209 -22.793 1.00 94.75 336 TRP A O 1
ATOM 2744 N N . THR A 1 337 ? 19.873 -1.179 -24.625 1.00 93.19 337 THR A N 1
ATOM 2745 C CA . THR A 1 337 ? 19.433 0.165 -25.050 1.00 93.19 337 THR A CA 1
ATOM 2746 C C . THR A 1 337 ? 19.026 0.217 -26.513 1.00 93.19 337 THR A C 1
ATOM 2748 O O . THR A 1 337 ? 18.624 1.272 -26.998 1.00 93.19 337 THR A O 1
ATOM 2751 N N . ASN A 1 338 ? 19.098 -0.919 -27.207 1.00 94.69 338 ASN A N 1
ATOM 2752 C CA . ASN A 1 338 ? 18.749 -1.056 -28.609 1.00 94.69 338 ASN A CA 1
ATOM 2753 C C . ASN A 1 338 ? 17.791 -2.236 -28.810 1.00 94.69 338 ASN A C 1
ATOM 2755 O O . ASN A 1 338 ? 17.754 -3.172 -28.009 1.00 94.69 338 ASN A O 1
ATOM 2759 N N . TRP A 1 339 ? 17.007 -2.179 -29.878 1.00 95.62 339 TRP A N 1
ATOM 2760 C CA . TRP A 1 339 ? 16.012 -3.184 -30.223 1.00 95.62 339 TRP A CA 1
ATOM 2761 C C . TRP A 1 339 ? 15.826 -3.252 -31.737 1.00 95.62 339 TRP A C 1
ATOM 2763 O O . TRP A 1 339 ? 16.073 -2.291 -32.465 1.00 95.62 339 TRP A O 1
ATOM 2773 N N . GLN A 1 340 ? 15.389 -4.410 -32.212 1.00 96.75 340 GLN A N 1
ATOM 2774 C CA . GLN A 1 340 ? 14.953 -4.614 -33.588 1.00 96.75 340 GLN A CA 1
ATOM 2775 C C . GLN A 1 340 ? 13.431 -4.649 -33.632 1.00 96.75 340 GLN A C 1
ATOM 2777 O O . GLN A 1 340 ? 12.789 -5.086 -32.683 1.00 96.75 340 GLN A O 1
ATOM 2782 N N . VAL A 1 341 ? 12.855 -4.190 -34.738 1.00 97.31 341 VAL A N 1
ATOM 2783 C CA . VAL A 1 341 ? 11.420 -4.328 -34.989 1.00 97.31 341 VAL A CA 1
ATOM 2784 C C . VAL A 1 341 ? 11.210 -5.590 -35.811 1.00 97.31 341 VAL A C 1
ATOM 2786 O O . VAL A 1 341 ? 11.763 -5.722 -36.904 1.00 97.31 341 VAL A O 1
ATOM 2789 N N . ASP A 1 342 ? 10.420 -6.523 -35.288 1.00 96.88 342 ASP A N 1
ATOM 2790 C CA . ASP A 1 342 ? 10.015 -7.708 -36.031 1.00 96.88 342 ASP A CA 1
ATOM 2791 C C . ASP A 1 342 ? 9.162 -7.299 -37.241 1.00 96.88 342 ASP A C 1
ATOM 2793 O O . ASP A 1 342 ? 8.092 -6.706 -37.105 1.00 96.88 342 ASP A O 1
ATOM 2797 N N . SER A 1 343 ? 9.633 -7.638 -38.441 1.00 95.31 343 SER A N 1
ATOM 2798 C CA . SER A 1 343 ? 9.001 -7.217 -39.699 1.00 95.31 343 SER A CA 1
ATOM 2799 C C . SER A 1 343 ? 7.584 -7.758 -39.924 1.00 95.31 343 SER A C 1
ATOM 2801 O O . SER A 1 343 ? 6.876 -7.242 -40.782 1.00 95.31 343 SER A O 1
ATOM 2803 N N . SER A 1 344 ? 7.177 -8.802 -39.195 1.00 94.56 344 SER A N 1
ATOM 2804 C CA . SER A 1 344 ? 5.876 -9.459 -39.368 1.00 94.56 344 SER A CA 1
ATOM 2805 C C . SER A 1 344 ? 4.839 -9.039 -38.330 1.00 94.56 344 SER A C 1
ATOM 2807 O O . SER A 1 344 ? 3.646 -9.119 -38.602 1.00 94.56 344 SER A O 1
ATOM 2809 N N . THR A 1 345 ? 5.287 -8.608 -37.150 1.00 95.81 345 THR A N 1
ATOM 2810 C CA . THR A 1 345 ? 4.416 -8.310 -36.003 1.00 95.81 345 THR A CA 1
ATOM 2811 C C . THR A 1 345 ? 4.551 -6.888 -35.475 1.00 95.81 345 THR A C 1
ATOM 2813 O O . THR A 1 345 ? 3.727 -6.485 -34.660 1.00 95.81 345 THR A O 1
ATOM 2816 N N . GLY A 1 346 ? 5.608 -6.159 -35.851 1.00 95.50 346 GLY A N 1
ATOM 2817 C CA . GLY A 1 346 ? 5.901 -4.833 -35.299 1.00 95.50 346 GLY A CA 1
ATOM 2818 C C . GLY A 1 346 ? 6.465 -4.868 -33.875 1.00 95.50 346 GLY A C 1
ATOM 2819 O O . GLY A 1 346 ? 6.677 -3.828 -33.255 1.00 95.50 346 GLY A O 1
ATOM 2820 N N . ALA A 1 347 ? 6.727 -6.060 -33.327 1.00 96.50 347 ALA A N 1
ATOM 2821 C CA . ALA A 1 347 ? 7.236 -6.208 -31.972 1.00 96.50 347 ALA A CA 1
ATOM 2822 C C . ALA A 1 347 ? 8.661 -5.654 -31.840 1.00 96.50 347 ALA A C 1
ATOM 2824 O O . ALA A 1 347 ? 9.558 -6.020 -32.597 1.00 96.50 347 ALA A O 1
ATOM 2825 N N . GLU A 1 348 ? 8.888 -4.825 -30.824 1.00 96.44 348 GLU A N 1
ATOM 2826 C CA . GLU A 1 348 ? 10.231 -4.406 -30.420 1.00 96.44 348 GLU A CA 1
ATOM 2827 C C . GLU A 1 348 ? 10.913 -5.555 -29.665 1.00 96.44 348 GLU A C 1
ATOM 2829 O O . GLU A 1 348 ? 10.456 -5.944 -28.588 1.00 96.44 348 GLU A O 1
ATOM 2834 N N . VAL A 1 349 ? 11.991 -6.105 -30.221 1.00 95.81 349 VAL A N 1
ATOM 2835 C CA . VAL A 1 349 ? 12.771 -7.219 -29.667 1.00 95.81 349 VAL A CA 1
ATOM 2836 C C . VAL A 1 349 ? 14.131 -6.695 -29.189 1.00 95.81 349 VAL A C 1
ATOM 2838 O O . VAL A 1 349 ? 14.867 -6.129 -30.002 1.00 95.81 349 VAL A O 1
ATOM 2841 N N . PRO A 1 350 ? 14.488 -6.860 -27.901 1.00 95.75 350 PRO A N 1
ATOM 2842 C CA . PRO A 1 350 ? 15.765 -6.403 -27.361 1.00 95.75 350 PRO A CA 1
ATOM 2843 C C . PRO A 1 350 ? 16.961 -6.954 -28.138 1.00 95.75 350 PRO A C 1
ATOM 2845 O O . PRO A 1 350 ? 17.014 -8.142 -28.457 1.00 95.75 350 PRO A O 1
ATOM 2848 N N . VAL A 1 351 ? 17.945 -6.095 -28.410 1.00 96.00 351 VAL A N 1
ATOM 2849 C CA . VAL A 1 351 ? 19.241 -6.507 -28.960 1.00 96.00 351 VAL A CA 1
ATOM 2850 C C . VAL A 1 351 ? 20.238 -6.605 -27.804 1.00 96.00 351 VAL A C 1
ATOM 2852 O O . VAL A 1 351 ? 20.485 -5.589 -27.149 1.00 96.00 351 VAL A O 1
ATOM 2855 N N . PRO A 1 352 ? 20.822 -7.790 -27.543 1.00 93.94 352 PRO A N 1
ATOM 2856 C CA . PRO A 1 352 ? 21.846 -7.942 -26.517 1.00 93.94 352 PRO A CA 1
ATOM 2857 C C . PRO A 1 352 ? 23.068 -7.064 -26.792 1.00 93.94 352 PRO A C 1
ATOM 2859 O O . PRO A 1 352 ? 23.470 -6.883 -27.943 1.00 93.94 352 PRO A O 1
ATOM 2862 N N . LEU A 1 353 ? 23.683 -6.565 -25.721 1.00 96.56 353 LEU A N 1
ATOM 2863 C CA . LEU A 1 353 ? 24.941 -5.831 -25.802 1.00 96.56 353 LEU A CA 1
ATOM 2864 C C . LEU A 1 353 ? 26.068 -6.718 -26.346 1.00 96.56 353 LEU A C 1
ATOM 2866 O O . LEU A 1 353 ? 26.166 -7.908 -26.036 1.00 96.56 353 LEU A O 1
ATOM 2870 N N . THR A 1 354 ? 26.971 -6.120 -27.117 1.00 97.25 354 THR A N 1
ATOM 2871 C CA . THR A 1 354 ? 28.224 -6.768 -27.513 1.00 97.25 354 THR A CA 1
ATOM 2872 C C . THR A 1 354 ? 29.164 -6.928 -26.308 1.00 97.25 354 THR A C 1
ATOM 2874 O O . THR A 1 354 ? 29.082 -6.151 -25.355 1.00 97.25 354 THR A O 1
ATOM 2877 N N . PRO A 1 355 ? 30.135 -7.864 -26.336 1.00 97.69 355 PRO A N 1
ATOM 2878 C CA . PRO A 1 355 ? 31.087 -8.027 -25.231 1.00 97.69 355 PRO A CA 1
ATOM 2879 C C . PRO A 1 355 ? 31.868 -6.751 -24.872 1.00 97.69 355 PRO A C 1
ATOM 2881 O O . PRO A 1 355 ? 32.193 -6.531 -23.707 1.00 97.69 355 PRO A O 1
ATOM 2884 N N . ALA A 1 356 ? 32.157 -5.898 -25.861 1.00 97.69 356 ALA A N 1
ATOM 2885 C CA . ALA A 1 356 ? 32.830 -4.620 -25.637 1.00 97.69 356 ALA A CA 1
ATOM 2886 C C . ALA A 1 356 ? 31.922 -3.609 -24.915 1.00 97.69 356 ALA A C 1
ATOM 2888 O O . ALA A 1 356 ? 32.378 -2.920 -24.006 1.00 97.69 356 ALA A O 1
ATOM 2889 N N . GLU A 1 357 ? 30.640 -3.549 -25.287 1.00 97.56 357 GLU A N 1
ATOM 2890 C CA . GLU A 1 357 ? 29.649 -2.701 -24.615 1.00 97.56 357 GLU A CA 1
ATOM 2891 C C . GLU A 1 357 ? 29.370 -3.181 -23.191 1.00 97.56 357 GLU A C 1
ATOM 2893 O O . GLU A 1 357 ? 29.300 -2.353 -22.288 1.00 97.56 357 GLU A O 1
ATOM 2898 N N . VAL A 1 358 ? 29.277 -4.498 -22.968 1.00 98.12 358 VAL A N 1
ATOM 2899 C CA . VAL A 1 358 ? 29.160 -5.069 -21.616 1.00 98.12 358 VAL A CA 1
ATOM 2900 C C . VAL A 1 358 ? 30.328 -4.598 -20.752 1.00 98.12 358 VAL A C 1
ATOM 2902 O O . VAL A 1 358 ? 30.101 -4.031 -19.691 1.00 98.12 358 VAL A O 1
ATOM 2905 N N . ALA A 1 359 ? 31.572 -4.742 -21.221 1.00 98.00 359 ALA A N 1
ATOM 2906 C CA . ALA A 1 359 ? 32.746 -4.325 -20.454 1.00 98.00 359 ALA A CA 1
ATOM 2907 C C . ALA A 1 359 ? 32.752 -2.816 -20.124 1.00 98.00 359 ALA A C 1
ATOM 2909 O O . ALA A 1 359 ? 33.030 -2.438 -18.984 1.00 98.00 359 ALA A O 1
ATOM 2910 N N . ASP A 1 360 ? 32.429 -1.956 -21.096 1.00 97.75 360 ASP A N 1
ATOM 2911 C CA . ASP A 1 360 ? 32.377 -0.499 -20.903 1.00 97.75 360 ASP A CA 1
ATOM 2912 C C . ASP A 1 360 ? 31.259 -0.078 -19.934 1.00 97.75 360 ASP A C 1
ATOM 2914 O O . ASP A 1 360 ? 31.493 0.686 -18.993 1.00 97.75 360 ASP A O 1
ATOM 2918 N N . ILE A 1 361 ? 30.043 -0.597 -20.122 1.00 97.81 361 ILE A N 1
ATOM 2919 C CA . ILE A 1 361 ? 28.879 -0.229 -19.308 1.00 97.81 361 ILE A CA 1
ATOM 2920 C C . ILE A 1 361 ? 29.006 -0.797 -17.890 1.00 97.81 361 ILE A C 1
ATOM 2922 O O . ILE A 1 361 ? 28.705 -0.079 -16.936 1.00 97.81 361 ILE A O 1
ATOM 2926 N N . SER A 1 362 ? 29.520 -2.021 -17.718 1.00 98.25 362 SER A N 1
ATOM 2927 C CA . SER A 1 362 ? 29.830 -2.587 -16.398 1.00 98.25 362 SER A CA 1
ATOM 2928 C C . SER A 1 362 ? 30.826 -1.713 -15.630 1.00 98.25 362 SER A C 1
ATOM 2930 O O . SER A 1 362 ? 30.606 -1.415 -14.458 1.00 98.25 362 SER A O 1
ATOM 2932 N N . ALA A 1 363 ? 31.887 -1.221 -16.282 1.00 98.00 363 ALA A N 1
ATOM 2933 C CA . ALA A 1 363 ? 32.845 -0.326 -15.630 1.00 98.00 363 ALA A CA 1
ATOM 2934 C C . ALA A 1 363 ? 32.196 0.995 -15.171 1.00 98.00 363 ALA A C 1
ATOM 2936 O O . ALA A 1 363 ? 32.499 1.497 -14.086 1.00 98.00 363 ALA A O 1
ATOM 2937 N N . LYS A 1 364 ? 31.271 1.548 -15.967 1.00 97.62 364 LYS A N 1
ATOM 2938 C CA . LYS A 1 364 ? 30.505 2.754 -15.603 1.00 97.62 364 LYS A CA 1
ATOM 2939 C C . LYS A 1 364 ? 29.513 2.498 -14.465 1.00 97.62 364 LYS A C 1
ATOM 2941 O O . LYS A 1 364 ? 29.371 3.348 -13.585 1.00 97.62 364 LYS A O 1
ATOM 2946 N N . ALA A 1 365 ? 28.861 1.337 -14.455 1.00 97.44 365 ALA A N 1
ATOM 2947 C CA . ALA A 1 365 ? 27.967 0.904 -13.383 1.00 97.44 365 ALA A CA 1
ATOM 2948 C C . ALA A 1 365 ? 28.702 0.861 -12.028 1.00 97.44 365 ALA A C 1
ATOM 2950 O O . ALA A 1 365 ? 28.285 1.517 -11.070 1.00 97.44 365 ALA A O 1
ATOM 2951 N N . GLU A 1 366 ? 29.872 0.218 -11.982 1.00 97.62 366 GLU A N 1
ATOM 2952 C CA . GLU A 1 366 ? 30.724 0.171 -10.785 1.00 97.62 366 GLU A CA 1
ATOM 2953 C C . GLU A 1 366 ? 31.226 1.557 -10.362 1.00 97.62 366 GLU A C 1
ATOM 2955 O O . GLU A 1 366 ? 31.219 1.908 -9.178 1.00 97.62 366 GLU A O 1
ATOM 2960 N N . ALA A 1 367 ? 31.619 2.395 -11.328 1.00 96.25 367 ALA A N 1
ATOM 2961 C CA . ALA A 1 367 ? 32.039 3.765 -11.048 1.00 96.25 367 ALA A CA 1
ATOM 2962 C C . ALA A 1 367 ? 30.917 4.586 -10.392 1.00 96.25 367 ALA A C 1
ATOM 2964 O O . ALA A 1 367 ? 31.183 5.357 -9.465 1.00 96.25 367 ALA A O 1
ATOM 2965 N N . ASN A 1 368 ? 29.664 4.393 -10.816 1.00 94.31 368 ASN A N 1
ATOM 2966 C CA . ASN A 1 368 ? 28.509 5.033 -10.195 1.00 94.31 368 ASN A CA 1
ATOM 2967 C C . ASN A 1 368 ? 28.337 4.574 -8.738 1.00 94.31 368 ASN A C 1
ATOM 2969 O O . ASN A 1 368 ? 28.232 5.423 -7.847 1.00 94.31 368 ASN A O 1
ATOM 2973 N N . ILE A 1 369 ? 28.351 3.263 -8.469 1.00 95.06 369 ILE A N 1
ATOM 2974 C CA . ILE A 1 369 ? 28.222 2.711 -7.104 1.00 95.06 369 ILE A CA 1
ATOM 2975 C C . ILE A 1 369 ? 29.344 3.235 -6.202 1.00 95.06 369 ILE A C 1
ATOM 2977 O O . ILE A 1 369 ? 29.094 3.683 -5.075 1.00 95.06 369 ILE A O 1
ATOM 2981 N N . LYS A 1 370 ? 30.581 3.261 -6.709 1.00 95.00 370 LYS A N 1
ATOM 2982 C CA . LYS A 1 370 ? 31.721 3.823 -5.986 1.00 95.00 370 LYS A CA 1
ATOM 2983 C C . LYS A 1 370 ? 31.520 5.310 -5.685 1.00 95.00 370 LYS A C 1
ATOM 2985 O O . LYS A 1 370 ? 31.682 5.720 -4.539 1.00 95.00 370 LYS A O 1
ATOM 2990 N N . ALA A 1 371 ? 31.122 6.111 -6.673 1.00 91.88 371 ALA A N 1
ATOM 2991 C CA . ALA A 1 371 ? 30.904 7.547 -6.492 1.00 91.88 371 ALA A CA 1
ATOM 2992 C C . ALA A 1 371 ? 29.836 7.849 -5.427 1.00 91.88 371 ALA A C 1
ATOM 2994 O O . ALA A 1 371 ? 29.926 8.847 -4.713 1.00 91.88 371 ALA A O 1
ATOM 2995 N N . TRP A 1 372 ? 28.824 6.992 -5.303 1.00 89.25 372 TRP A N 1
ATOM 2996 C CA . TRP A 1 372 ? 27.818 7.076 -4.246 1.00 89.25 372 TRP A CA 1
ATOM 2997 C C . TRP A 1 372 ? 28.337 6.651 -2.878 1.00 89.25 372 TRP A C 1
ATOM 2999 O O . TRP A 1 372 ? 28.044 7.304 -1.877 1.00 89.25 372 TRP A O 1
ATOM 3009 N N . THR A 1 373 ? 29.135 5.589 -2.842 1.00 92.38 373 THR A N 1
ATOM 3010 C CA . THR A 1 373 ? 29.804 5.118 -1.627 1.00 92.38 373 THR A CA 1
ATOM 3011 C C . THR A 1 373 ? 30.734 6.194 -1.066 1.00 92.38 373 THR A C 1
ATOM 3013 O O . THR A 1 373 ? 30.679 6.489 0.124 1.00 92.38 373 THR A O 1
ATOM 3016 N N . ASP A 1 374 ? 31.501 6.865 -1.929 1.00 93.31 374 ASP A N 1
ATOM 3017 C CA . ASP A 1 374 ? 32.405 7.958 -1.553 1.00 93.31 374 ASP A CA 1
ATOM 3018 C C . ASP A 1 374 ? 31.650 9.193 -1.009 1.00 93.31 374 ASP A C 1
ATOM 3020 O O . ASP A 1 374 ? 32.191 9.954 -0.208 1.00 93.31 374 ASP A O 1
ATOM 3024 N N . LYS A 1 375 ? 30.387 9.402 -1.416 1.00 88.62 375 LYS A N 1
ATOM 3025 C CA . LYS A 1 375 ? 29.521 10.482 -0.901 1.00 88.62 375 LYS A CA 1
ATOM 3026 C C . LYS A 1 375 ? 28.878 10.152 0.444 1.00 88.62 375 LYS A C 1
ATOM 3028 O O . LYS A 1 375 ? 28.340 11.066 1.077 1.00 88.62 375 LYS A O 1
ATOM 3033 N N . ALA A 1 376 ? 28.871 8.891 0.873 1.00 88.00 376 ALA A N 1
ATOM 3034 C CA . ALA A 1 376 ? 28.163 8.469 2.075 1.00 88.00 376 ALA A CA 1
ATOM 3035 C C . ALA A 1 376 ? 28.598 9.288 3.305 1.00 88.00 376 ALA A C 1
ATOM 3037 O O . ALA A 1 376 ? 29.777 9.543 3.529 1.00 88.00 376 ALA A O 1
ATOM 3038 N N . GLY A 1 377 ? 27.625 9.735 4.100 1.00 83.56 377 GLY A N 1
ATOM 3039 C CA . GLY A 1 377 ? 27.857 10.585 5.272 1.00 83.56 377 GLY A CA 1
ATOM 3040 C C . GLY A 1 377 ? 28.010 12.080 4.972 1.00 83.56 377 GLY A C 1
ATOM 3041 O O . GLY A 1 377 ? 27.900 12.886 5.895 1.00 83.56 377 GLY A O 1
ATOM 3042 N N . THR A 1 378 ? 28.190 12.485 3.710 1.00 86.81 378 THR A N 1
ATOM 3043 C CA . THR A 1 378 ? 28.171 13.907 3.327 1.00 86.81 378 THR A CA 1
ATOM 3044 C C . THR A 1 378 ? 26.730 14.433 3.228 1.00 86.81 378 THR A C 1
ATOM 3046 O O . THR A 1 378 ? 25.801 13.638 3.039 1.00 86.81 378 THR A O 1
ATOM 3049 N N . PRO A 1 379 ? 26.492 15.754 3.361 1.00 83.38 379 PRO A N 1
ATOM 3050 C CA . PRO A 1 379 ? 25.154 16.329 3.219 1.00 83.38 379 PRO A CA 1
ATOM 3051 C C . PRO A 1 379 ? 24.518 16.006 1.856 1.00 83.38 379 PRO A C 1
ATOM 3053 O O . PRO A 1 379 ? 25.090 16.296 0.805 1.00 83.38 379 PRO A O 1
ATOM 3056 N N . GLY A 1 380 ? 23.325 15.408 1.879 1.00 73.88 380 GLY A N 1
ATOM 3057 C CA . GLY A 1 380 ? 22.524 15.100 0.696 1.00 73.88 380 GLY A CA 1
ATOM 3058 C C . GLY A 1 380 ? 21.385 16.098 0.462 1.00 73.88 380 GLY A C 1
ATOM 3059 O O . GLY A 1 380 ? 21.138 16.984 1.287 1.00 73.88 380 GLY A O 1
ATOM 3060 N N . PRO A 1 381 ? 20.668 15.982 -0.670 1.00 66.94 381 PRO A N 1
ATOM 3061 C CA . PRO A 1 381 ? 19.498 16.804 -0.948 1.00 66.94 381 PRO A CA 1
ATOM 3062 C C . PRO A 1 381 ? 18.411 16.569 0.111 1.00 66.94 381 PRO A C 1
ATOM 3064 O O . PRO A 1 381 ? 18.029 15.434 0.380 1.00 66.94 381 PRO A O 1
ATOM 3067 N N . GLY A 1 382 ? 17.908 17.658 0.704 1.00 62.47 382 GLY A N 1
ATOM 3068 C CA . GLY A 1 382 ? 16.853 17.643 1.721 1.00 62.47 382 GLY A CA 1
ATOM 3069 C C . GLY A 1 382 ? 17.306 17.110 3.085 1.00 62.47 382 GLY A C 1
ATOM 3070 O O . GLY A 1 382 ? 17.137 15.939 3.356 1.00 62.47 382 GLY A O 1
ATOM 3071 N N . ALA A 1 383 ? 17.814 17.965 3.977 1.00 61.81 383 ALA A N 1
ATOM 3072 C CA . ALA A 1 383 ? 17.957 17.749 5.433 1.00 61.81 383 ALA A CA 1
ATOM 3073 C C . ALA A 1 383 ? 18.527 16.396 5.961 1.00 61.81 383 ALA A C 1
ATOM 3075 O O . ALA A 1 383 ? 18.338 16.089 7.137 1.00 61.81 383 ALA A O 1
ATOM 3076 N N . GLY A 1 384 ? 19.230 15.586 5.159 1.00 71.00 384 GLY A N 1
ATOM 3077 C CA . GLY A 1 384 ? 19.816 14.305 5.583 1.00 71.00 384 GLY A CA 1
ATOM 3078 C C . GLY A 1 384 ? 21.053 13.918 4.761 1.00 71.00 384 GLY A C 1
ATOM 3079 O O . GLY A 1 384 ? 21.203 14.405 3.639 1.00 71.00 384 GLY A O 1
ATOM 3080 N N . PRO A 1 385 ? 21.965 13.082 5.297 1.00 80.88 385 PRO A N 1
ATOM 3081 C CA . PRO A 1 385 ? 23.173 12.680 4.584 1.00 80.88 385 PRO A CA 1
ATOM 3082 C C . PRO A 1 385 ? 22.875 11.663 3.476 1.00 80.88 385 PRO A C 1
ATOM 3084 O O . PRO A 1 385 ? 21.847 10.979 3.497 1.00 80.88 385 PRO A O 1
ATOM 3087 N N . TRP A 1 386 ? 23.802 11.525 2.531 1.00 83.38 386 TRP A N 1
ATOM 3088 C CA . TRP A 1 386 ? 23.828 10.375 1.629 1.00 83.38 386 TRP A CA 1
ATOM 3089 C C . TRP A 1 386 ? 24.090 9.092 2.422 1.00 83.38 386 TRP A C 1
ATOM 3091 O O . TRP A 1 386 ? 24.964 9.056 3.293 1.00 83.38 386 TRP A O 1
ATOM 3101 N N . VAL A 1 387 ? 23.355 8.028 2.113 1.00 86.19 387 VAL A N 1
ATOM 3102 C CA . VAL A 1 387 ? 23.584 6.692 2.673 1.00 86.19 387 VAL A CA 1
ATOM 3103 C C . VAL A 1 387 ? 24.357 5.860 1.655 1.00 86.19 387 VAL A C 1
ATOM 3105 O O . VAL A 1 387 ? 24.071 5.936 0.461 1.00 86.19 387 VAL A O 1
ATOM 3108 N N . ALA A 1 388 ? 25.320 5.067 2.128 1.00 89.06 388 ALA A N 1
ATOM 3109 C CA . ALA A 1 388 ? 26.045 4.135 1.272 1.00 89.06 388 ALA A CA 1
ATOM 3110 C C . ALA A 1 388 ? 25.065 3.177 0.559 1.00 89.06 388 ALA A C 1
ATOM 3112 O O . ALA A 1 388 ? 24.119 2.705 1.206 1.00 89.06 388 ALA A O 1
ATOM 3113 N N . PRO A 1 389 ? 25.267 2.891 -0.740 1.00 91.50 389 PRO A N 1
ATOM 3114 C CA . PRO A 1 389 ? 24.483 1.891 -1.450 1.00 91.50 389 PRO A CA 1
ATOM 3115 C C . PRO A 1 389 ? 24.554 0.523 -0.770 1.00 91.50 389 PRO A C 1
ATOM 3117 O O . PRO A 1 389 ? 25.605 0.112 -0.279 1.00 91.50 389 PRO A O 1
ATOM 3120 N N . ILE A 1 390 ? 23.435 -0.194 -0.773 1.00 91.75 390 ILE A N 1
ATOM 3121 C CA . ILE A 1 390 ? 23.347 -1.594 -0.354 1.00 91.75 390 ILE A CA 1
ATOM 3122 C C . ILE A 1 390 ? 22.862 -2.442 -1.527 1.00 91.75 390 ILE A C 1
ATOM 3124 O O . ILE A 1 390 ? 21.928 -2.036 -2.223 1.00 91.75 390 ILE A O 1
ATOM 3128 N N . LYS A 1 391 ? 23.471 -3.614 -1.736 1.00 91.94 391 LYS A N 1
ATOM 3129 C CA . LYS A 1 391 ? 22.981 -4.595 -2.710 1.00 91.94 391 LYS A CA 1
ATOM 3130 C C . LYS A 1 391 ? 21.625 -5.108 -2.226 1.00 91.94 391 LYS A C 1
ATOM 3132 O O . LYS A 1 391 ? 21.492 -5.500 -1.065 1.00 91.94 391 LYS A O 1
ATOM 3137 N N . THR A 1 392 ? 20.605 -5.007 -3.071 1.00 87.44 392 THR A N 1
ATOM 3138 C CA . THR A 1 392 ? 19.213 -5.327 -2.715 1.00 87.44 392 THR A CA 1
ATOM 3139 C C . THR A 1 392 ? 18.750 -6.683 -3.208 1.00 87.44 392 THR A C 1
ATOM 3141 O O . THR A 1 392 ? 17.786 -7.202 -2.654 1.00 87.44 392 THR A O 1
ATOM 3144 N N . ASN A 1 393 ? 19.420 -7.243 -4.212 1.00 87.56 393 ASN A N 1
ATOM 3145 C CA . ASN A 1 393 ? 19.146 -8.569 -4.752 1.00 87.56 393 ASN A CA 1
ATOM 3146 C C . ASN A 1 393 ? 20.409 -9.178 -5.375 1.00 87.56 393 ASN A C 1
ATOM 3148 O O . ASN A 1 393 ? 21.439 -8.511 -5.523 1.00 87.56 393 ASN A O 1
ATOM 3152 N N . ASP A 1 394 ? 20.307 -10.449 -5.746 1.00 88.62 394 ASP A N 1
ATOM 3153 C CA . ASP A 1 394 ? 21.408 -11.193 -6.356 1.00 88.62 394 ASP A CA 1
ATOM 3154 C C . ASP A 1 394 ? 21.616 -10.824 -7.835 1.00 88.62 394 ASP A C 1
ATOM 3156 O O . ASP A 1 394 ? 22.725 -10.969 -8.343 1.00 88.62 394 ASP A O 1
ATOM 3160 N N . ASP A 1 395 ? 20.611 -10.229 -8.489 1.00 88.00 395 ASP A N 1
ATOM 3161 C CA . ASP A 1 395 ? 20.664 -9.802 -9.897 1.00 88.00 395 ASP A CA 1
ATOM 3162 C C . ASP A 1 395 ? 21.469 -8.515 -10.138 1.00 88.00 395 ASP A C 1
ATOM 3164 O O . ASP A 1 395 ? 21.482 -7.979 -11.244 1.00 88.00 395 ASP A O 1
ATOM 3168 N N . GLY A 1 396 ? 22.131 -7.988 -9.108 1.00 92.56 396 GLY A N 1
ATOM 3169 C CA . GLY A 1 396 ? 23.055 -6.870 -9.266 1.00 92.56 396 GLY A CA 1
ATOM 3170 C C . GLY A 1 396 ? 22.433 -5.484 -9.125 1.00 92.56 396 GLY A C 1
ATOM 3171 O O . GLY A 1 396 ? 23.002 -4.494 -9.580 1.00 92.56 396 GLY A O 1
ATOM 3172 N N . ILE A 1 397 ? 21.268 -5.366 -8.484 1.00 93.75 397 ILE A N 1
ATOM 3173 C CA . ILE A 1 397 ? 20.700 -4.060 -8.145 1.00 93.75 397 ILE A CA 1
ATOM 3174 C C . ILE A 1 397 ? 21.164 -3.610 -6.763 1.00 93.75 397 ILE A C 1
ATOM 3176 O O . ILE A 1 397 ? 21.097 -4.338 -5.769 1.00 93.75 397 ILE A O 1
ATOM 3180 N N . TRP A 1 398 ? 21.573 -2.350 -6.702 1.00 93.75 398 TRP A N 1
ATOM 3181 C CA . TRP A 1 398 ? 21.910 -1.618 -5.497 1.00 93.75 398 TRP A CA 1
ATOM 3182 C C . TRP A 1 398 ? 20.908 -0.498 -5.272 1.00 93.75 398 TRP A C 1
ATOM 3184 O O . TRP A 1 398 ? 20.427 0.137 -6.214 1.00 93.75 398 TRP A O 1
ATOM 3194 N N . SER A 1 399 ? 20.623 -0.210 -4.003 1.00 90.25 399 SER A N 1
ATOM 3195 C CA . SER A 1 399 ? 19.837 0.960 -3.632 1.00 90.25 399 SER A CA 1
ATOM 3196 C C . SER A 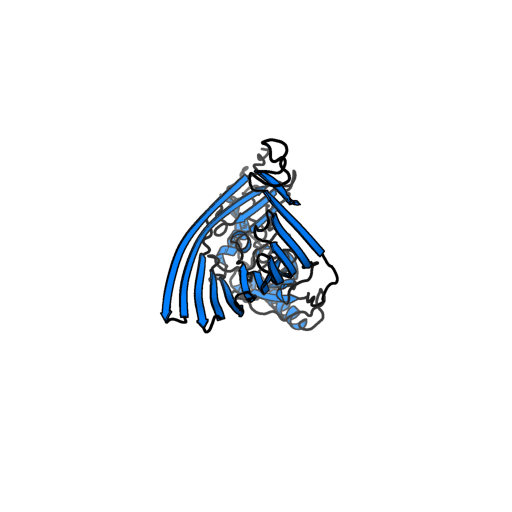1 399 ? 20.518 1.810 -2.572 1.00 90.25 399 SER A C 1
ATOM 3198 O O . SER A 1 399 ? 21.142 1.308 -1.637 1.00 90.25 399 SER A O 1
ATOM 3200 N N . ALA A 1 400 ? 20.361 3.120 -2.702 1.00 87.69 400 ALA A N 1
ATOM 3201 C CA . ALA A 1 400 ? 20.801 4.103 -1.730 1.00 87.69 400 ALA A CA 1
ATOM 3202 C C . ALA A 1 400 ? 19.651 5.053 -1.398 1.00 87.69 400 ALA A C 1
ATOM 3204 O O . ALA A 1 400 ? 18.755 5.288 -2.210 1.00 87.69 400 ALA A O 1
ATOM 3205 N N . ALA A 1 401 ? 19.689 5.624 -0.200 1.00 81.31 401 ALA A N 1
ATOM 3206 C CA . ALA A 1 401 ? 18.743 6.645 0.224 1.00 81.31 401 ALA A CA 1
ATOM 3207 C C . ALA A 1 401 ? 19.468 7.977 0.431 1.00 81.31 401 ALA A C 1
ATOM 3209 O O . ALA A 1 401 ? 20.603 8.008 0.913 1.00 81.31 401 ALA A O 1
ATOM 3210 N N . ALA A 1 402 ? 18.792 9.076 0.113 1.00 77.38 402 ALA A N 1
ATOM 3211 C CA . ALA A 1 402 ? 19.242 10.413 0.464 1.00 77.38 402 ALA A CA 1
ATOM 3212 C C . ALA A 1 402 ? 18.066 11.277 0.913 1.00 77.38 402 ALA A C 1
ATOM 3214 O O . ALA A 1 402 ? 17.037 11.352 0.238 1.00 77.38 402 ALA A O 1
ATOM 3215 N N . GLY A 1 403 ? 18.257 11.963 2.034 1.00 67.19 403 GLY A N 1
ATOM 3216 C CA . GLY A 1 403 ? 17.381 13.045 2.457 1.00 67.19 403 GLY A CA 1
ATOM 3217 C C . GLY A 1 403 ? 16.190 12.695 3.360 1.00 67.19 403 GLY A C 1
ATOM 3218 O O . GLY A 1 403 ? 15.976 11.559 3.767 1.00 67.19 403 GLY A O 1
ATOM 3219 N N . GLN A 1 404 ? 15.477 13.773 3.694 1.00 59.34 404 GLN A N 1
ATOM 3220 C CA . GLN A 1 404 ? 14.301 13.999 4.540 1.00 59.34 404 GLN A CA 1
ATOM 3221 C C . GLN A 1 404 ? 14.190 13.188 5.835 1.00 59.34 404 GLN A C 1
ATOM 3223 O O . GLN A 1 404 ? 13.573 12.125 5.891 1.00 59.34 404 GLN A O 1
ATOM 3228 N N . VAL A 1 405 ? 14.647 13.812 6.924 1.00 49.88 405 VAL A N 1
ATOM 3229 C CA . VAL A 1 405 ? 14.146 13.563 8.278 1.00 49.88 405 VAL A CA 1
ATOM 3230 C C . VAL A 1 405 ? 13.482 14.850 8.763 1.00 49.88 405 VAL A C 1
ATOM 3232 O O . VAL A 1 405 ? 14.163 15.821 9.076 1.00 49.88 405 VAL A O 1
ATOM 3235 N N . PHE A 1 406 ? 12.151 14.870 8.836 1.00 51.22 406 PHE A N 1
ATOM 3236 C CA . PHE A 1 406 ? 11.430 15.905 9.576 1.00 51.22 406 PHE A CA 1
ATOM 3237 C C . PHE A 1 406 ? 10.858 15.274 10.841 1.00 51.22 406 PHE A C 1
ATOM 3239 O O . PHE A 1 406 ? 9.857 14.567 10.806 1.00 51.22 406 PHE A O 1
ATOM 3246 N N . SER A 1 407 ? 11.517 15.513 11.972 1.00 43.78 407 SER A N 1
ATOM 3247 C CA . SER A 1 407 ? 11.051 15.089 13.299 1.00 43.78 407 SER A CA 1
ATOM 3248 C C . SER A 1 407 ? 10.485 16.244 14.130 1.00 43.78 407 SER A C 1
ATOM 3250 O O . SER A 1 407 ? 10.259 16.079 15.324 1.00 43.78 407 SER A O 1
ATOM 3252 N N . GLY A 1 408 ? 10.285 17.420 13.530 1.00 42.56 408 GLY A N 1
ATOM 3253 C CA . GLY A 1 408 ? 9.723 18.571 14.232 1.00 42.56 408 GLY A CA 1
ATOM 3254 C C . GLY A 1 408 ? 8.234 18.390 14.523 1.00 42.56 408 GLY A C 1
ATOM 3255 O O . GLY A 1 408 ? 7.490 17.882 13.683 1.00 42.56 408 GLY A O 1
ATOM 3256 N N . GLU A 1 409 ? 7.797 18.833 15.701 1.00 39.62 409 GLU A N 1
ATOM 3257 C CA . GLU A 1 409 ? 6.383 19.064 15.993 1.00 39.62 409 GLU A CA 1
ATOM 3258 C C . GLU A 1 409 ? 5.909 20.321 15.234 1.00 39.62 409 GLU A C 1
ATOM 3260 O O . GLU A 1 409 ? 6.385 21.418 15.520 1.00 39.62 409 GLU A O 1
ATOM 3265 N N . PRO A 1 410 ? 4.998 20.222 14.253 1.00 43.03 410 PRO A N 1
ATOM 3266 C CA . PRO A 1 410 ? 4.378 21.364 13.597 1.00 43.03 410 PRO A CA 1
ATOM 3267 C C . PRO A 1 410 ? 3.178 21.878 14.396 1.00 43.03 410 PRO A C 1
ATOM 3269 O O . PRO A 1 410 ? 2.494 21.138 15.104 1.00 43.03 410 PRO A O 1
ATOM 3272 N N . THR A 1 411 ? 2.893 23.161 14.205 1.00 47.09 411 THR A N 1
ATOM 3273 C CA . THR A 1 411 ? 2.059 24.023 15.055 1.00 47.09 411 THR A CA 1
ATOM 3274 C C . THR A 1 411 ? 0.602 24.201 14.587 1.00 47.09 411 THR A C 1
ATOM 3276 O O . THR A 1 411 ? -0.097 25.074 15.097 1.00 47.09 411 THR A O 1
ATOM 3279 N N . ALA A 1 412 ? 0.109 23.407 13.626 1.00 44.50 412 ALA A N 1
ATOM 3280 C CA . ALA A 1 412 ? -1.223 23.606 13.036 1.00 44.50 412 ALA A CA 1
ATOM 3281 C C . ALA A 1 412 ? -2.319 22.753 13.712 1.00 44.50 412 ALA A C 1
ATOM 3283 O O . ALA A 1 412 ? -2.186 21.536 13.844 1.00 44.50 412 ALA A O 1
ATOM 3284 N N . HIS A 1 413 ? -3.421 23.395 14.120 1.00 55.69 413 HIS A N 1
ATOM 3285 C CA . HIS A 1 413 ? -4.524 22.793 14.878 1.00 55.69 413 HIS A CA 1
ATOM 3286 C C . HIS A 1 413 ? -5.840 22.833 14.088 1.00 55.69 413 HIS A C 1
ATOM 3288 O O . HIS A 1 413 ? -6.344 23.922 13.817 1.00 55.69 413 HIS A O 1
ATOM 3294 N N . GLN A 1 414 ? -6.447 21.676 13.799 1.00 59.12 414 GLN A N 1
ATOM 3295 C CA . GLN A 1 414 ? -7.877 21.598 13.485 1.00 59.12 414 GLN A CA 1
ATOM 3296 C C . GLN A 1 414 ? -8.624 21.189 14.759 1.00 59.12 414 GLN A C 1
ATOM 3298 O O . GLN A 1 414 ? -8.272 20.218 15.428 1.00 59.12 414 GLN A O 1
ATOM 3303 N N . ARG A 1 415 ? -9.612 21.996 15.151 1.00 65.19 415 ARG A N 1
ATOM 3304 C CA . ARG A 1 415 ? -10.473 21.744 16.312 1.00 65.19 415 ARG A CA 1
ATOM 3305 C C . ARG A 1 415 ? -11.883 21.536 15.803 1.00 65.19 415 ARG A C 1
ATOM 3307 O O . ARG A 1 415 ? -12.392 22.402 15.095 1.00 65.19 415 ARG A O 1
ATOM 3314 N N . GLN A 1 416 ? -12.499 20.427 16.175 1.00 69.44 416 GLN A N 1
ATOM 3315 C CA . GLN A 1 416 ? -13.900 20.168 15.879 1.00 69.44 416 GLN A CA 1
ATOM 3316 C C . GLN A 1 416 ? -14.627 19.895 17.193 1.00 69.44 416 GLN A C 1
ATOM 3318 O O . GLN A 1 416 ? -14.174 19.106 18.019 1.00 69.44 416 GLN A O 1
ATOM 3323 N N . GLY A 1 417 ? -15.723 20.614 17.413 1.00 74.00 417 GLY A N 1
ATOM 3324 C CA . GLY A 1 417 ? -16.611 20.412 18.548 1.00 74.00 417 GLY A CA 1
ATOM 3325 C C . GLY A 1 417 ? -18.001 20.103 18.023 1.00 74.00 417 GLY A C 1
ATOM 3326 O O . GLY A 1 417 ? -18.527 20.866 17.213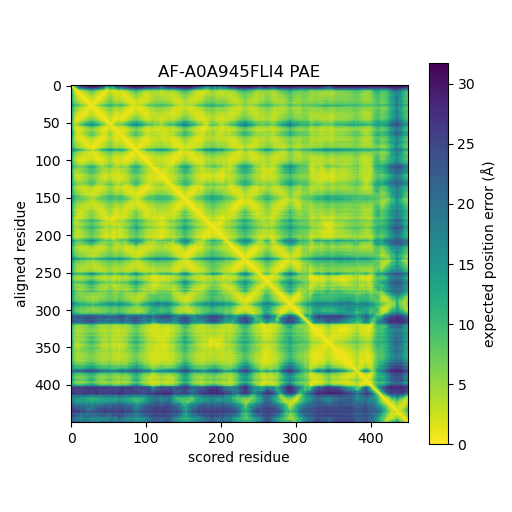 1.00 74.00 417 GLY A O 1
ATOM 3327 N N . GLN A 1 418 ? -18.586 19.001 18.476 1.00 70.44 418 GLN A N 1
ATOM 3328 C CA . GLN A 1 418 ? -19.960 18.634 18.169 1.00 70.44 418 GLN A CA 1
ATOM 3329 C C . GLN A 1 418 ? -20.755 18.557 19.468 1.00 70.44 418 GLN A C 1
ATOM 3331 O O . GLN A 1 418 ? -20.391 17.843 20.401 1.00 70.44 418 GLN A O 1
ATOM 3336 N N . LEU A 1 419 ? -21.853 19.304 19.515 1.00 72.12 419 LEU A N 1
ATOM 3337 C CA . LEU A 1 419 ? -22.833 19.260 20.590 1.00 72.12 419 LEU A CA 1
ATOM 3338 C C . LEU A 1 419 ? -24.106 18.630 20.035 1.00 72.12 419 LEU A C 1
ATOM 3340 O O . LEU A 1 419 ? -24.542 19.003 18.950 1.00 72.12 419 LEU A O 1
ATOM 3344 N N . SER A 1 420 ? -24.692 17.702 20.782 1.00 67.19 420 SER A N 1
ATOM 3345 C CA . SER A 1 420 ? -26.020 17.171 20.488 1.00 67.19 420 SER A CA 1
ATOM 3346 C C . SER A 1 420 ? -26.864 17.139 21.754 1.00 67.19 420 SER A C 1
ATOM 3348 O O . SER A 1 420 ? -26.377 16.798 22.839 1.00 67.19 420 SER A O 1
ATOM 3350 N N . LEU A 1 421 ? -28.134 17.507 21.619 1.00 72.25 421 LEU A N 1
ATOM 3351 C CA . LEU A 1 421 ? -29.096 17.493 22.715 1.00 72.25 421 LEU A CA 1
ATOM 3352 C C . LEU A 1 421 ? -30.377 16.804 22.260 1.00 72.25 421 LEU A C 1
ATOM 3354 O O . LEU A 1 421 ? -31.000 17.213 21.287 1.00 72.25 421 LEU A O 1
ATOM 3358 N N . GLN A 1 422 ? -30.805 15.795 23.011 1.00 66.81 422 GLN A N 1
ATOM 3359 C CA . GLN A 1 422 ? -32.095 15.142 22.840 1.00 66.81 422 GLN A CA 1
ATOM 3360 C C . GLN A 1 422 ? -32.902 15.255 24.126 1.00 66.81 422 GLN A C 1
ATOM 3362 O O . GLN A 1 422 ? -32.441 14.905 25.212 1.00 66.81 422 GLN A O 1
ATOM 3367 N N . VAL A 1 423 ? -34.134 15.729 24.003 1.00 76.19 423 VAL A N 1
ATOM 3368 C CA . VAL A 1 423 ? -35.047 15.945 25.120 1.00 76.19 423 VAL A CA 1
ATOM 3369 C C . VAL A 1 423 ? -36.366 15.257 24.817 1.00 76.19 423 VAL A C 1
ATOM 3371 O O . VAL A 1 423 ? -36.900 15.401 23.719 1.00 76.19 423 VAL A O 1
ATOM 3374 N N . TYR A 1 424 ? -36.914 14.538 25.795 1.00 75.38 424 TYR A N 1
ATOM 3375 C CA . TYR A 1 424 ? -38.243 13.948 25.691 1.00 75.38 424 TYR A CA 1
ATOM 3376 C C . TYR A 1 424 ? -39.038 14.162 26.980 1.00 75.38 424 TYR A C 1
ATOM 3378 O O . TYR A 1 424 ? -38.598 13.833 28.081 1.00 75.38 424 TYR A O 1
ATOM 3386 N N . TYR A 1 425 ? -40.233 14.718 26.823 1.00 82.12 425 TYR A N 1
ATOM 3387 C CA . TYR A 1 425 ? -41.178 15.005 27.893 1.00 82.12 425 TYR A CA 1
ATOM 3388 C C . TYR A 1 425 ? -42.472 14.250 27.618 1.00 82.12 425 TYR A C 1
ATOM 3390 O O . TYR A 1 425 ? -43.020 14.347 26.518 1.00 82.12 425 TYR A O 1
ATOM 3398 N N . ALA A 1 426 ? -42.964 13.496 28.597 1.00 82.88 426 ALA A N 1
ATOM 3399 C CA . ALA A 1 426 ? -44.229 12.791 28.468 1.00 82.88 426 ALA A CA 1
ATOM 3400 C C . ALA A 1 426 ? -44.996 12.749 29.783 1.00 82.88 426 ALA A C 1
ATOM 3402 O O . ALA A 1 426 ? -44.420 12.456 30.825 1.00 82.88 426 ALA A O 1
ATOM 3403 N N . THR A 1 427 ? -46.300 12.995 29.737 1.00 84.00 427 THR A N 1
ATOM 3404 C CA . THR A 1 427 ? -47.143 13.080 30.932 1.00 84.00 427 THR A CA 1
ATOM 3405 C C . THR A 1 427 ? -48.204 11.971 30.967 1.00 84.00 427 THR A C 1
ATOM 3407 O O . THR A 1 427 ? -48.671 11.519 29.918 1.00 84.00 427 THR A O 1
ATOM 3410 N N . PRO A 1 428 ? -48.629 11.512 32.160 1.00 81.56 428 PRO A N 1
ATOM 3411 C CA . PRO A 1 428 ? -49.788 10.634 32.312 1.00 81.56 428 PRO A CA 1
ATOM 3412 C C . PRO A 1 428 ? -51.078 11.294 31.806 1.00 81.56 428 PRO A C 1
ATOM 3414 O O . PRO A 1 428 ? -51.178 12.516 31.769 1.00 81.56 428 PRO A O 1
ATOM 3417 N N . ASN A 1 429 ? -52.110 10.506 31.489 1.00 83.50 429 ASN A N 1
ATOM 3418 C CA . ASN A 1 429 ? -53.394 11.025 30.980 1.00 83.50 429 ASN A CA 1
ATOM 3419 C C . ASN A 1 429 ? -54.126 11.973 31.953 1.00 83.50 429 ASN A C 1
ATOM 3421 O O . ASN A 1 429 ? -54.952 12.768 31.520 1.00 83.50 429 ASN A O 1
ATOM 3425 N N . GLN A 1 430 ? -53.832 11.899 33.253 1.00 85.88 430 GLN A N 1
ATOM 3426 C CA . GLN A 1 430 ? -54.422 12.741 34.302 1.00 85.88 430 GLN A CA 1
ATOM 3427 C C . GLN A 1 430 ? -53.376 13.697 34.898 1.00 85.88 430 GLN A C 1
ATOM 3429 O O . GLN A 1 430 ? -53.159 13.727 36.106 1.00 85.88 430 GLN A O 1
ATOM 3434 N N . TYR A 1 431 ? -52.652 14.423 34.044 1.00 82.75 431 TYR A N 1
ATOM 3435 C CA . TYR A 1 431 ? -51.572 15.317 34.466 1.00 82.75 431 TYR A CA 1
ATOM 3436 C C . TYR A 1 431 ? -51.968 16.798 34.386 1.00 82.75 431 TYR A C 1
ATOM 3438 O O . TYR A 1 431 ? -52.567 17.243 33.406 1.00 82.75 431 TYR A O 1
ATOM 3446 N N . GLY A 1 432 ? -51.587 17.573 35.407 1.00 82.50 432 GLY A N 1
ATOM 3447 C CA . GLY A 1 432 ? -51.902 18.999 35.533 1.00 82.50 432 GLY A CA 1
ATOM 3448 C C . GLY A 1 432 ? -53.248 19.279 36.213 1.00 82.50 432 GLY A C 1
ATOM 3449 O O . GLY A 1 432 ? -53.878 18.386 36.777 1.00 82.50 432 GLY A O 1
ATOM 3450 N N . PHE A 1 433 ? -53.681 20.543 36.188 1.00 83.88 433 PHE A N 1
ATOM 3451 C CA . PHE A 1 433 ? -54.967 20.943 36.762 1.00 83.88 433 PHE A CA 1
ATOM 3452 C C . PHE A 1 433 ? -56.139 20.441 35.909 1.00 83.88 433 PHE A C 1
ATOM 3454 O O . PHE A 1 433 ? -56.065 20.387 34.682 1.00 83.88 433 PHE A O 1
ATOM 3461 N N . GLN A 1 434 ? -57.233 20.080 36.574 1.00 87.38 434 GLN A N 1
ATOM 3462 C CA . GLN A 1 434 ? -58.438 19.571 35.934 1.00 87.38 434 GLN A CA 1
ATOM 3463 C C . GLN A 1 434 ? -59.373 20.732 35.569 1.00 87.38 434 GLN A C 1
ATOM 3465 O O . GLN A 1 434 ? -59.812 21.478 36.442 1.00 87.38 434 GLN A O 1
ATOM 3470 N N . LEU A 1 435 ? -59.715 20.864 34.285 1.00 82.75 435 LEU A N 1
ATOM 3471 C CA . LEU A 1 435 ? -60.774 21.759 33.812 1.00 82.75 435 LEU A CA 1
ATOM 3472 C C . LEU A 1 435 ? -61.971 20.913 33.371 1.00 82.75 435 LEU A C 1
ATOM 3474 O O . LEU A 1 435 ? -61.994 20.340 32.280 1.00 82.75 435 LEU A O 1
ATOM 3478 N N . GLY A 1 436 ? -62.974 20.790 34.240 1.00 87.94 436 GLY A N 1
ATOM 3479 C CA . GLY A 1 436 ? -64.122 19.915 33.990 1.00 87.94 436 GLY A CA 1
ATOM 3480 C C . GLY A 1 436 ? -63.714 18.436 33.954 1.00 87.94 436 GLY A C 1
ATOM 3481 O O . GLY A 1 436 ? -63.233 17.904 34.949 1.00 87.94 436 GLY A O 1
ATOM 3482 N N . LYS A 1 437 ? -63.912 17.748 32.819 1.00 86.06 437 LYS A N 1
ATOM 3483 C CA . LYS A 1 437 ? -63.475 16.346 32.608 1.00 86.06 437 LYS A CA 1
ATOM 3484 C C . LYS A 1 437 ? -62.137 16.223 31.864 1.00 86.06 437 LYS A C 1
ATOM 3486 O O . LYS A 1 437 ? -61.732 15.114 31.529 1.00 86.06 437 LYS A O 1
ATOM 3491 N N . VAL A 1 438 ? -61.477 17.342 31.568 1.00 81.44 438 VAL A N 1
ATOM 3492 C CA . VAL A 1 438 ? -60.274 17.384 30.730 1.00 81.44 438 VAL A CA 1
ATOM 3493 C C . VAL A 1 438 ? -59.061 17.750 31.580 1.00 81.44 438 VAL A C 1
ATOM 3495 O O . VAL A 1 438 ? -59.119 18.673 32.394 1.00 81.44 438 VAL A O 1
ATOM 3498 N N . TYR A 1 439 ? -57.959 17.036 31.356 1.00 84.88 439 TYR A N 1
ATOM 3499 C CA . TYR A 1 439 ? -56.624 17.385 31.839 1.00 84.88 439 TYR A CA 1
ATOM 3500 C C . TYR A 1 439 ? -55.850 17.975 30.656 1.00 84.88 439 TYR A C 1
ATOM 3502 O O . TYR A 1 439 ? -55.387 17.210 29.812 1.00 84.88 439 TYR A O 1
ATOM 3510 N N . PRO A 1 440 ? -55.725 19.310 30.541 1.00 80.00 440 PRO A N 1
ATOM 3511 C CA . PRO A 1 440 ? -55.150 19.956 29.355 1.00 80.00 440 PRO A CA 1
ATOM 3512 C C . PRO A 1 440 ? -53.700 19.547 29.072 1.00 80.00 440 PRO A C 1
ATOM 3514 O O . PRO A 1 440 ? -53.240 19.633 27.939 1.00 80.00 440 PRO A O 1
ATOM 3517 N N . PHE A 1 441 ? -52.988 19.087 30.102 1.00 81.06 441 PHE A N 1
ATOM 3518 C CA . PHE A 1 441 ? -51.609 18.612 30.016 1.00 81.06 441 PHE A CA 1
ATOM 3519 C C . PHE A 1 441 ? -51.500 17.091 30.165 1.00 81.06 441 PHE A C 1
ATOM 3521 O O . PHE A 1 441 ? -50.395 16.577 30.325 1.00 81.06 441 PHE A O 1
ATOM 3528 N N . GLY A 1 442 ? -52.624 16.371 30.139 1.00 78.88 442 GLY A N 1
ATOM 3529 C CA . GLY A 1 442 ? -52.679 14.921 30.244 1.00 78.88 442 GLY A CA 1
ATOM 3530 C C . GLY A 1 442 ? -52.335 14.232 28.924 1.00 78.88 442 GLY A C 1
ATOM 3531 O O . GLY A 1 442 ? -52.875 14.587 27.881 1.00 78.88 442 GLY A O 1
ATOM 3532 N N . GLY A 1 443 ? -51.444 13.239 28.959 1.00 78.81 443 GLY A N 1
ATOM 3533 C CA . GLY A 1 443 ? -51.052 12.467 27.774 1.00 78.81 443 GLY A CA 1
ATOM 3534 C C . GLY A 1 443 ? -50.169 13.234 26.781 1.00 78.81 443 GLY A C 1
ATOM 3535 O O . GLY A 1 443 ? -49.997 12.787 25.645 1.00 78.81 443 GLY A O 1
ATOM 3536 N N . LEU A 1 444 ? -49.606 14.376 27.189 1.00 84.81 444 LEU A N 1
ATOM 3537 C CA . LEU A 1 444 ? -48.701 15.179 26.372 1.00 84.81 444 LEU A CA 1
ATOM 3538 C C . LEU A 1 444 ? -47.431 14.376 26.087 1.00 84.81 444 LEU A C 1
ATOM 3540 O O . LEU A 1 444 ? -46.878 13.754 26.990 1.00 84.81 444 LEU A O 1
ATOM 3544 N N . ARG A 1 445 ? -46.952 14.409 24.842 1.00 82.69 445 ARG A N 1
ATOM 3545 C CA . ARG A 1 445 ? -45.652 13.862 24.435 1.00 82.69 445 ARG A CA 1
ATOM 3546 C C . ARG A 1 445 ? -44.952 14.884 23.554 1.00 82.69 445 ARG A C 1
ATOM 3548 O O . ARG A 1 445 ? -45.516 15.306 22.550 1.00 82.69 445 ARG A O 1
ATOM 3555 N N . ALA A 1 446 ? -43.744 15.275 23.929 1.00 80.12 446 ALA A N 1
ATOM 3556 C CA . ALA A 1 446 ? -42.931 16.224 23.184 1.00 80.12 446 ALA A CA 1
ATOM 3557 C C . ALA A 1 446 ? -41.489 15.720 23.100 1.00 80.12 446 ALA A C 1
ATOM 3559 O O . ALA A 1 446 ? -40.940 15.228 24.086 1.00 80.12 446 ALA A O 1
ATOM 3560 N N . SER A 1 447 ? -40.875 15.863 21.928 1.00 75.75 447 SER A N 1
ATOM 3561 C CA . SER A 1 447 ? -39.465 15.557 21.694 1.00 75.75 447 SER A CA 1
ATOM 3562 C C . SER A 1 447 ? -38.785 16.717 20.981 1.00 75.75 447 SER A C 1
ATOM 3564 O O . SER A 1 447 ? -39.338 17.242 20.015 1.00 75.75 447 SER A O 1
ATOM 3566 N N . LEU A 1 448 ? -37.584 17.080 21.422 1.00 76.00 448 LEU A N 1
ATOM 3567 C CA 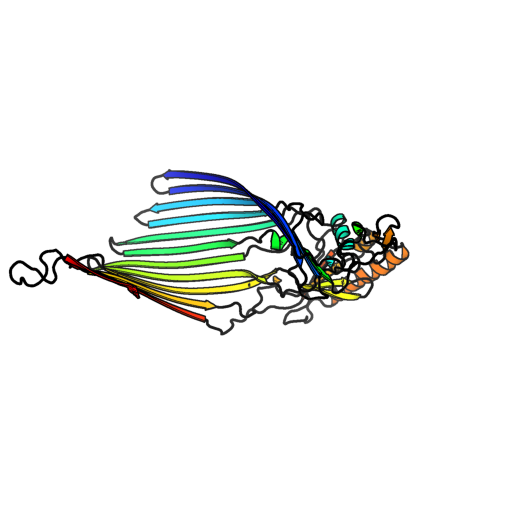. LEU A 1 448 ? -36.736 18.086 20.786 1.00 76.00 448 LEU A CA 1
ATOM 3568 C C . LEU A 1 448 ? -35.341 17.492 20.565 1.00 76.00 448 LEU A C 1
ATOM 3570 O O . LEU A 1 448 ? -34.802 16.851 21.467 1.00 76.00 448 LEU A O 1
ATOM 3574 N N . GLY A 1 449 ? -34.775 17.710 19.380 1.00 67.75 449 GLY A N 1
ATOM 3575 C CA . GLY A 1 449 ? -33.397 17.361 19.039 1.00 67.75 449 GLY A CA 1
ATOM 3576 C C . GLY A 1 449 ? -32.680 18.578 18.460 1.00 67.75 449 GLY A C 1
ATOM 3577 O O . GLY A 1 449 ? -33.277 19.274 17.636 1.00 67.75 449 GLY A O 1
ATOM 3578 N N . LEU A 1 450 ? -31.445 18.834 18.898 1.00 55.31 450 LEU A N 1
ATOM 3579 C CA . LEU A 1 450 ? -30.545 19.845 18.334 1.00 55.31 450 LEU A CA 1
ATOM 3580 C C . LEU A 1 450 ? -29.184 19.233 18.006 1.00 55.31 450 LEU A C 1
ATOM 3582 O O . LEU A 1 450 ? -28.699 18.427 18.841 1.00 55.31 450 LEU A O 1
#

Sequence (450 aa):
MPTLRRQYTESEDVNYGIKFDFVRQVNSAHLIQTGFVFNQQRYHYTTENFPNVRARNVHFVADGFDLGKNVKPWKFNLYVQDKIEYGGLIANLGLRWDYLNFGRKASMGQALGRSPMYNTFTRAKYELDHMDETTPSVTALGPRVGLSHPITEKLAAHYFIGRSYTFPEARFTHRRSFQSDSPDKDLNNNGMIDPAEVWNTLEVNATSWQPSDGLKPQRSTSMEMGVDWNFVSDYTTSITAHYRRDEGLYGNNNISYWIDPLSGLSIQVNALRNTFWLTARGIELSLKKSFANNFQFALAYNAEWSRDAGGVHYGKYSANWYVMPDADFIANGHYWTNWQVDSSTGAEVPVPLTPAEVADISAKAEANIKAWTDKAGTPGPGAGPWVAPIKTNDDGIWSAAAGQVFSGEPTAHQRQGQLSLQVYYATPNQYGFQLGKVYPFGGLRASLGL